Protein AF-A0A2S6CM51-F1 (afdb_monomer_lite)

Sequence (583 aa):
MKRITKKYLAYAQAIAFASLLTAVLLLNLWPSGGDKQYDWARIRYRSKASSLPDARGICPGLEGSSKPALVVARIESEDTKWLDQLASYYHLCVYTADAPLDRTSRGLQIPANRGHEAMAYLTFMIDNYENIPEAGAVFVHGSRFAWHNDSPDYDNEVLLMALNLSSALQHDGYTNLRCDWSAGTCSPLQAQPQGSLETLLSSKLQPWSRRAVSDAALPRALQLLFDGSTDNAKSQALLRRSDAVRAQCCAQFAVSRDAIWRHSPDEYSALRQWLLDDGMAPSDDRTAGRILSYVWHILFLASPDSHTSLQGLNAQACPSAQACYCRLYGKYDDNGIPGGKEAAAKQIGQKFAAGAYDVIHVQEDFAYDDEIYDNDNHKFRTKTTGNVPFGSGLNTLANFGWSDLRKIKWDRCFINEADCLTPKGFTYMRMNVAEGVTIGFDNLHAEAENEEQDFEARRSNIDQLSNHITSVSAGQAVIIFGDTNTLYSRSQDNIRVLGTQNGLRDAWIDLIQGGTIPANAPECTDPTTNQTCEAIDKVLYRSGANVVLSATSHAYVTDRFLQLNGDRLSDHNAVLVDFAWSA

pLDDT: mean 90.34, std 10.18, range [44.69, 98.75]

InterPro domains:
  IPR000300 Inositol polyphosphate-related phosphatase [PF22669] (351-517)
  IPR021838 Protein of unknown function DUF3431 [PF11913] (70-327)
  IPR036691 Endonuclease/exonuclease/phosphatase superfamily [G3DSA:3.60.10.10] (326-577)
  IPR036691 Endonuclease/exonuclease/phosphatase superfamily [SSF56219] (340-579)

Foldseek 3Di:
DDPPDVVNVVVVVVVVVVVVVVVVCCVAVPPPPDFAFFLLLFWPADFPDPDFDDQQADQPPLAPDQAAAEQEFEAPPFDDPLCVVVVVRHRYRYAHQPDDDDPVGNHRYFPHSFLGQLRSVLSCCQNCVVRGHQLFYWGYYRHQADPLQQDPRSGPSVLSVLFPSCLQCVPQQKAASHLDCPAWLLDPVNFQQLQAPVLVVCCVVCVVPLVSVLSVCQQQLQQCGRVVDSDPPDHRRRRDRNAGQTADDDPTMTGGSVLSVSYDSVSSSSLSSCRVHPPNADPDSSSRNRSVRSSVLSSRRDDSVGTDGSVSSSCVRRPHSQQSCCRTRVDHPPASFGPDLQVLLLVLLLLQQVDPDAKDKWAPQADRVCSNVVNHDAPDKDDFLHHWQRTQRIMMGGVWDWPDKDWDFQPDADDPPCSNRHRFAKIWIWTPPDVVDTEIEMEGAFQADDDLSSLVSLQSRLVVVLVCCVVPVVQGKYKYWYQSNDDLLDPSHDNCSCCPRVVKDWLLCVPPVVVDRDNHAAADAPPDFDSRHDYRITIIIDHGPQKHKDWDDKTQPQVSSADPVRTHSDRGTDIDIDMDMDD

Radius of gyration: 32.18 Å; chains: 1; bounding box: 106×56×89 Å

Structure (mmCIF, N/CA/C/O backbone):
data_AF-A0A2S6CM51-F1
#
_entry.id   AF-A0A2S6CM51-F1
#
loop_
_atom_site.group_PDB
_atom_site.id
_atom_site.type_symbol
_atom_site.label_atom_id
_atom_site.label_alt_id
_atom_site.label_comp_id
_atom_site.label_asym_id
_atom_site.label_entity_id
_atom_site.label_seq_id
_atom_site.pdbx_PDB_ins_code
_atom_site.Cartn_x
_atom_site.Cartn_y
_atom_site.Cartn_z
_atom_site.occupancy
_atom_site.B_iso_or_equiv
_atom_site.auth_seq_id
_atom_site.auth_comp_id
_atom_site.auth_asym_id
_atom_site.auth_atom_id
_atom_site.pdbx_PDB_model_num
ATOM 1 N N . MET A 1 1 ? 68.242 32.458 14.186 1.00 46.09 1 MET A N 1
ATOM 2 C CA . MET A 1 1 ? 67.401 31.250 14.022 1.00 46.09 1 MET A CA 1
ATOM 3 C C . MET A 1 1 ? 66.579 31.034 15.289 1.00 46.09 1 MET A C 1
ATOM 5 O O . MET A 1 1 ? 67.103 30.518 16.269 1.00 46.09 1 MET A O 1
ATOM 9 N N . LYS A 1 2 ? 65.329 31.516 15.332 1.00 49.22 2 LYS A N 1
ATOM 10 C CA . LYS A 1 2 ? 64.455 31.330 16.504 1.00 49.22 2 LYS A CA 1
ATOM 11 C C . LYS A 1 2 ? 63.949 29.884 16.514 1.00 49.22 2 LYS A C 1
ATOM 13 O O . LYS A 1 2 ? 63.274 29.468 15.579 1.00 49.22 2 LYS A O 1
ATOM 18 N N . ARG A 1 3 ? 64.301 29.126 17.560 1.00 56.97 3 ARG A N 1
ATOM 19 C CA . ARG A 1 3 ? 63.760 27.790 17.850 1.00 56.97 3 ARG A CA 1
ATOM 20 C C . ARG A 1 3 ? 62.248 27.911 18.041 1.00 56.97 3 ARG A C 1
ATOM 22 O O . ARG A 1 3 ? 61.791 28.270 19.121 1.00 56.97 3 ARG A O 1
ATOM 29 N N . ILE A 1 4 ? 61.484 27.615 16.993 1.00 57.81 4 ILE A N 1
ATOM 30 C CA . ILE A 1 4 ? 60.057 27.325 17.119 1.00 57.81 4 ILE A CA 1
ATOM 31 C C . ILE A 1 4 ? 59.982 26.057 17.971 1.00 57.81 4 ILE A C 1
ATOM 33 O O . ILE A 1 4 ? 60.426 24.984 17.562 1.00 57.81 4 ILE A O 1
ATOM 37 N N . THR A 1 5 ? 59.550 26.198 19.221 1.00 64.38 5 THR A N 1
ATOM 38 C CA . THR A 1 5 ? 59.439 25.075 20.150 1.00 64.38 5 THR A CA 1
ATOM 39 C C . THR A 1 5 ? 58.413 24.087 19.599 1.00 64.38 5 THR A C 1
ATOM 41 O O . THR A 1 5 ? 57.372 24.501 19.097 1.00 64.38 5 THR A O 1
ATOM 44 N N . LYS A 1 6 ? 58.682 22.775 19.702 1.00 62.25 6 LYS A N 1
ATOM 45 C CA . LYS A 1 6 ? 57.790 21.685 19.239 1.00 62.25 6 LYS A CA 1
ATOM 46 C C . LYS A 1 6 ? 56.311 21.894 19.614 1.00 62.25 6 LYS A C 1
ATOM 48 O O . LYS A 1 6 ? 55.432 21.471 18.875 1.00 62.25 6 LYS A O 1
ATOM 53 N N . LYS A 1 7 ? 56.046 22.598 20.721 1.00 67.69 7 LYS A N 1
ATOM 54 C CA . LYS A 1 7 ? 54.708 23.022 21.153 1.00 67.69 7 LYS A CA 1
ATOM 55 C C . LYS A 1 7 ? 53.987 23.899 20.118 1.00 67.69 7 LYS A C 1
ATOM 57 O O . LYS A 1 7 ? 52.842 23.612 19.814 1.00 67.69 7 LYS A O 1
ATOM 62 N N . TYR A 1 8 ? 54.639 24.905 19.528 1.00 75.75 8 TYR A N 1
ATOM 63 C CA . TYR A 1 8 ? 54.023 25.759 18.498 1.00 75.75 8 TYR A CA 1
ATOM 64 C C . TYR A 1 8 ? 53.667 24.987 17.228 1.00 75.75 8 TYR A C 1
ATOM 66 O O . TYR A 1 8 ? 52.628 25.251 16.634 1.00 75.75 8 TYR A O 1
ATOM 74 N N . LEU A 1 9 ? 54.494 24.013 16.834 1.00 74.12 9 LEU A N 1
ATOM 75 C CA . LEU A 1 9 ? 54.194 23.164 15.681 1.00 74.12 9 LEU A CA 1
ATOM 76 C C . LEU A 1 9 ? 52.987 22.254 15.962 1.00 74.12 9 LEU A C 1
ATOM 78 O O . LEU A 1 9 ? 52.114 22.132 15.112 1.00 74.12 9 LEU A O 1
ATOM 82 N N . ALA A 1 10 ? 52.897 21.693 17.172 1.00 75.31 10 ALA A N 1
ATOM 83 C CA . ALA A 1 10 ? 51.745 20.902 17.602 1.00 75.31 10 ALA A CA 1
ATOM 84 C C . ALA A 1 10 ? 50.455 21.741 17.676 1.00 75.31 10 ALA A C 1
ATOM 86 O O . ALA A 1 10 ? 49.416 21.293 17.202 1.00 75.31 10 ALA A O 1
ATOM 87 N N . TYR A 1 11 ? 50.517 22.975 18.194 1.00 83.50 11 TYR A N 1
ATOM 88 C CA . TYR A 1 11 ? 49.368 23.890 18.186 1.00 83.50 11 TYR A CA 1
ATOM 89 C C . TYR A 1 11 ? 48.957 24.280 16.765 1.00 83.50 11 TYR A C 1
ATOM 91 O O . TYR A 1 11 ? 47.772 24.254 16.455 1.00 83.50 11 TYR A O 1
ATOM 99 N N . ALA A 1 12 ? 49.911 24.578 15.879 1.00 82.38 12 ALA A N 1
ATOM 100 C CA . ALA A 1 12 ? 49.614 24.895 14.484 1.00 82.38 12 ALA A CA 1
ATOM 101 C C . ALA A 1 12 ? 48.971 23.707 13.746 1.00 82.38 12 ALA A C 1
ATOM 103 O O . ALA A 1 12 ? 48.009 23.900 13.008 1.00 82.38 12 ALA A O 1
ATOM 104 N N . GLN A 1 13 ? 49.445 22.479 13.985 1.00 83.56 13 GLN A N 1
ATOM 105 C CA . GLN A 1 13 ? 48.855 21.260 13.421 1.00 83.56 13 GLN A CA 1
ATOM 106 C C . GLN A 1 13 ? 47.461 20.971 13.988 1.00 83.56 13 GLN A C 1
ATOM 108 O O . GLN A 1 13 ? 46.561 20.641 13.222 1.00 83.56 13 GLN A O 1
ATOM 113 N N . ALA A 1 14 ? 47.254 21.144 15.296 1.00 85.69 14 ALA A N 1
ATOM 114 C CA . ALA A 1 14 ? 45.948 20.968 15.926 1.00 85.69 14 ALA A CA 1
ATOM 115 C C . ALA A 1 14 ? 44.931 22.012 15.440 1.00 85.69 14 ALA A C 1
ATOM 117 O O . ALA A 1 14 ? 43.794 21.659 15.150 1.00 85.69 14 ALA A O 1
ATOM 118 N N . ILE A 1 15 ? 45.343 23.276 15.282 1.00 89.75 15 ILE A N 1
ATOM 119 C CA . ILE A 1 15 ? 44.498 24.343 14.729 1.00 89.75 15 ILE A CA 1
ATOM 120 C C . ILE A 1 15 ? 44.188 24.072 13.257 1.00 89.75 15 ILE A C 1
ATOM 122 O O . ILE A 1 15 ? 43.034 24.203 12.859 1.00 89.75 15 ILE A O 1
ATOM 126 N N . ALA A 1 16 ? 45.170 23.658 12.451 1.00 87.19 16 ALA A N 1
ATOM 127 C CA . ALA A 1 16 ? 44.941 23.305 11.052 1.00 87.19 16 ALA A CA 1
ATOM 128 C C . ALA A 1 16 ? 43.981 22.113 10.928 1.00 87.19 16 ALA A C 1
ATOM 130 O O . ALA A 1 16 ? 43.050 22.162 10.129 1.00 87.19 16 ALA A O 1
ATOM 131 N N . PHE A 1 17 ? 44.153 21.083 11.762 1.00 87.56 17 PHE A N 1
ATOM 132 C CA . PHE A 1 17 ? 43.265 19.923 11.810 1.00 87.56 17 PHE A CA 1
ATOM 133 C C . PHE A 1 17 ? 41.854 20.307 12.260 1.00 87.56 17 PHE A C 1
ATOM 135 O O . PHE A 1 17 ? 40.893 19.955 11.588 1.00 87.56 17 PHE A O 1
ATOM 142 N N . ALA A 1 18 ? 41.715 21.082 13.338 1.00 87.12 18 ALA A N 1
ATOM 143 C CA . ALA A 1 18 ? 40.425 21.570 13.814 1.00 87.12 18 ALA A CA 1
ATOM 144 C C . ALA A 1 18 ? 39.741 22.481 12.785 1.00 87.12 18 ALA A C 1
ATOM 146 O O . ALA A 1 18 ? 38.534 22.380 12.601 1.00 87.12 18 ALA A O 1
ATOM 147 N N . SER A 1 19 ? 40.489 23.327 12.074 1.00 87.69 19 SER A N 1
ATOM 148 C CA . SER A 1 19 ? 39.942 24.202 11.027 1.00 87.69 19 SER A CA 1
ATOM 149 C C . SER A 1 19 ? 39.488 23.401 9.810 1.00 87.69 19 SER A C 1
ATOM 151 O O . SER A 1 19 ? 38.409 23.652 9.285 1.00 87.69 19 SER A O 1
ATOM 153 N N . LEU A 1 20 ? 40.272 22.402 9.392 1.00 86.81 20 LEU A N 1
ATOM 154 C CA . LEU A 1 20 ? 39.909 21.491 8.309 1.00 86.81 20 LEU A CA 1
ATOM 155 C C . LEU A 1 20 ? 38.686 20.650 8.692 1.00 86.81 20 LEU A C 1
ATOM 157 O O . LEU A 1 20 ? 37.752 20.540 7.907 1.00 86.81 20 LEU A O 1
ATOM 161 N N . LEU A 1 21 ? 38.658 20.113 9.914 1.00 81.50 21 LEU A N 1
ATOM 162 C CA . LEU A 1 21 ? 37.533 19.352 10.447 1.00 81.50 21 LEU A CA 1
ATOM 163 C C . LEU A 1 21 ? 36.284 20.227 10.552 1.00 81.50 21 LEU A C 1
ATOM 165 O O . LEU A 1 21 ? 35.225 19.810 10.113 1.00 81.50 21 LEU A O 1
ATOM 169 N N . THR A 1 22 ? 36.404 21.458 11.049 1.00 77.75 22 THR A N 1
ATOM 170 C CA . THR A 1 22 ? 35.289 22.415 11.115 1.00 77.75 22 THR A CA 1
ATOM 171 C C . THR A 1 22 ? 34.808 22.795 9.718 1.00 77.75 22 THR A C 1
ATOM 173 O O . THR A 1 22 ? 33.608 22.866 9.502 1.00 77.75 22 THR A O 1
ATOM 176 N N . ALA A 1 23 ? 35.702 22.976 8.743 1.00 76.19 23 ALA A N 1
ATOM 177 C CA . ALA A 1 23 ? 35.319 23.229 7.355 1.00 76.19 23 ALA A CA 1
ATOM 178 C C . ALA A 1 23 ? 34.591 22.026 6.732 1.00 76.19 23 ALA A C 1
ATOM 180 O O . ALA A 1 23 ? 33.569 22.207 6.083 1.00 76.19 23 ALA A O 1
ATOM 181 N N . VAL A 1 24 ? 35.066 20.799 6.970 1.00 71.38 24 VAL A N 1
ATOM 182 C CA . VAL A 1 24 ? 34.400 19.561 6.530 1.00 71.38 24 VAL A CA 1
ATOM 183 C C . VAL A 1 24 ? 33.039 19.400 7.209 1.00 71.38 24 VAL A C 1
ATOM 185 O O . VAL A 1 24 ? 32.060 19.080 6.543 1.00 71.38 24 VAL A O 1
ATOM 188 N N . LEU A 1 25 ? 32.955 19.671 8.512 1.00 67.62 25 LEU A N 1
ATOM 189 C CA . LEU A 1 25 ? 31.711 19.638 9.275 1.00 67.62 25 LEU A CA 1
ATOM 190 C C . LEU A 1 25 ? 30.736 20.713 8.784 1.00 67.62 25 LEU A C 1
ATOM 192 O O . LEU A 1 25 ? 29.586 20.393 8.550 1.00 67.62 25 LEU A O 1
ATOM 196 N N . LEU A 1 26 ? 31.170 21.947 8.528 1.00 64.94 26 LEU A N 1
ATOM 197 C CA . LEU A 1 26 ? 30.310 23.007 7.985 1.00 64.94 26 LEU A CA 1
ATOM 198 C C . LEU A 1 26 ? 29.859 22.729 6.543 1.00 64.94 26 LEU A C 1
ATOM 200 O O . LEU A 1 26 ? 28.752 23.108 6.175 1.00 64.94 26 LEU A O 1
ATOM 204 N N . LEU A 1 27 ? 30.680 22.049 5.737 1.00 58.69 27 LEU A N 1
ATOM 205 C CA . LEU A 1 27 ? 30.316 21.625 4.380 1.00 58.69 27 LEU A CA 1
ATOM 206 C C . LEU A 1 27 ? 29.347 20.431 4.360 1.00 58.69 27 LEU A C 1
ATOM 208 O O . LEU A 1 27 ? 28.612 20.287 3.387 1.00 58.69 27 LEU A O 1
ATOM 212 N N . ASN A 1 28 ? 29.337 19.596 5.406 1.00 53.28 28 ASN A N 1
ATOM 213 C CA . ASN A 1 28 ? 28.514 18.382 5.484 1.00 53.28 28 ASN A CA 1
ATOM 214 C C . ASN A 1 28 ? 27.304 18.489 6.436 1.00 53.28 28 ASN A C 1
ATOM 216 O O . ASN A 1 28 ? 26.361 17.721 6.284 1.00 53.28 28 ASN A O 1
ATOM 220 N N . LEU A 1 29 ? 27.316 19.399 7.416 1.00 52.59 29 LEU A N 1
ATOM 221 C CA . LEU A 1 29 ? 26.281 19.533 8.454 1.00 52.59 29 LEU A CA 1
ATOM 222 C C . LEU A 1 29 ? 25.368 20.738 8.267 1.00 52.59 29 LEU A C 1
ATOM 224 O O . LEU A 1 29 ? 24.465 20.901 9.082 1.00 52.59 29 LEU A O 1
ATOM 228 N N . TRP A 1 30 ? 25.571 21.598 7.262 1.00 46.62 30 TRP A N 1
ATOM 229 C CA . TRP A 1 30 ? 24.628 22.693 7.046 1.00 46.62 30 TRP A CA 1
ATOM 230 C C . TRP A 1 30 ? 23.299 22.095 6.578 1.00 46.62 30 TRP A C 1
ATOM 232 O O . TRP A 1 30 ? 23.212 21.636 5.434 1.00 46.62 30 TRP A O 1
ATOM 242 N N . PRO A 1 31 ? 22.248 22.080 7.419 1.00 44.69 31 PRO A N 1
ATOM 243 C CA . PRO A 1 31 ? 20.956 21.604 6.989 1.00 44.69 31 PRO A CA 1
ATOM 244 C C . PRO A 1 31 ? 20.455 22.704 6.074 1.00 44.69 31 PRO A C 1
ATOM 246 O O . PRO A 1 31 ? 20.131 23.808 6.517 1.00 44.69 31 PRO A O 1
ATOM 249 N N . SER A 1 32 ? 20.443 22.454 4.774 1.00 50.81 32 SER A N 1
ATOM 250 C CA . SER A 1 32 ? 19.711 23.327 3.877 1.00 50.81 32 SER A CA 1
ATOM 251 C C . SER A 1 32 ? 18.225 23.096 4.155 1.00 50.81 32 SER A C 1
ATOM 253 O O . SER A 1 32 ? 17.601 22.272 3.494 1.00 50.81 32 SER A O 1
ATOM 255 N N . GLY A 1 33 ? 17.692 23.756 5.184 1.00 49.97 33 GLY A N 1
ATOM 256 C CA . GLY A 1 33 ? 16.290 23.681 5.574 1.00 49.97 33 GLY A CA 1
ATOM 257 C C . GLY A 1 33 ? 15.402 24.036 4.386 1.00 49.97 33 GLY A C 1
ATOM 258 O O . GLY A 1 33 ? 15.587 25.080 3.763 1.00 49.97 33 GLY A O 1
ATOM 259 N N . GLY A 1 34 ? 14.500 23.122 4.037 1.00 63.16 34 GLY A N 1
ATOM 260 C CA . GLY A 1 34 ? 13.567 23.242 2.920 1.00 63.16 34 GLY A CA 1
ATOM 261 C C . GLY A 1 34 ? 13.757 22.153 1.867 1.00 63.16 34 GLY A C 1
ATOM 262 O O . GLY A 1 34 ? 14.887 21.784 1.527 1.00 63.16 34 GLY A O 1
ATOM 263 N N . ASP A 1 35 ? 12.637 21.661 1.348 1.00 79.44 35 ASP A N 1
ATOM 264 C CA . ASP A 1 35 ? 12.592 20.735 0.222 1.00 79.44 35 ASP A CA 1
ATOM 265 C C . ASP A 1 35 ? 13.322 21.311 -1.007 1.00 79.44 35 ASP A C 1
ATOM 267 O O . ASP A 1 35 ? 13.303 22.518 -1.270 1.00 79.44 35 ASP A O 1
ATOM 271 N N . LYS A 1 36 ? 14.050 20.448 -1.716 1.00 88.44 36 LYS A N 1
ATOM 272 C CA . LYS A 1 36 ? 14.955 20.838 -2.801 1.00 88.44 36 LYS A CA 1
ATOM 273 C C . LYS A 1 36 ? 14.264 20.637 -4.131 1.00 88.44 36 LYS A C 1
ATOM 275 O O . LYS A 1 36 ? 13.696 19.586 -4.385 1.00 88.44 36 LYS A O 1
ATOM 280 N N . GLN A 1 37 ? 14.343 21.665 -4.959 1.00 91.75 37 GLN A N 1
ATOM 281 C CA . GLN A 1 37 ? 13.624 21.763 -6.216 1.00 91.75 37 GLN A CA 1
ATOM 282 C C . GLN A 1 37 ? 14.620 21.659 -7.370 1.00 91.75 37 GLN A C 1
ATOM 284 O O . GLN A 1 37 ? 15.635 22.363 -7.363 1.00 91.75 37 GLN A O 1
ATOM 289 N N . TYR A 1 38 ? 14.325 20.786 -8.329 1.00 93.50 38 TYR A N 1
ATOM 290 C CA . TYR A 1 38 ? 15.168 20.491 -9.486 1.00 93.50 38 TYR A CA 1
ATOM 291 C C . TYR A 1 38 ? 14.388 20.624 -10.793 1.00 93.50 38 TYR A C 1
ATOM 293 O O . TYR A 1 38 ? 13.211 20.273 -10.859 1.00 93.50 38 TYR A O 1
ATOM 301 N N . ASP A 1 39 ? 15.041 21.108 -11.847 1.00 93.12 39 ASP A N 1
ATOM 302 C CA . ASP A 1 39 ? 14.438 21.211 -13.182 1.00 93.12 39 ASP A CA 1
ATOM 303 C C . ASP A 1 39 ? 14.573 19.882 -13.951 1.00 93.12 39 ASP A C 1
ATOM 305 O O . ASP A 1 39 ? 15.344 19.766 -14.901 1.00 93.12 39 ASP A O 1
ATOM 309 N N . TRP A 1 40 ? 13.850 18.854 -13.493 1.00 93.94 40 TRP A N 1
ATOM 310 C CA . TRP A 1 40 ? 13.826 17.510 -14.095 1.00 93.94 40 TRP A CA 1
ATOM 311 C C . TRP A 1 40 ? 12.529 17.188 -14.847 1.00 93.94 40 TRP A C 1
ATOM 313 O O . TRP A 1 40 ? 12.259 16.039 -15.177 1.00 93.94 40 TRP A O 1
ATOM 323 N N . ALA A 1 41 ? 11.725 18.207 -15.141 1.00 88.56 41 ALA A N 1
ATOM 324 C CA . ALA A 1 41 ? 10.425 18.040 -15.783 1.00 88.56 41 ALA A CA 1
ATOM 325 C C . ALA A 1 41 ? 10.518 17.617 -17.261 1.00 88.56 41 ALA A C 1
ATOM 327 O O . ALA A 1 41 ? 9.583 17.018 -17.784 1.00 88.56 41 ALA A O 1
ATOM 328 N N . ARG A 1 42 ? 11.609 17.966 -17.963 1.00 91.94 42 ARG A N 1
ATOM 329 C CA . ARG A 1 42 ? 11.751 17.778 -19.420 1.00 91.94 42 ARG A CA 1
ATOM 330 C C . ARG A 1 42 ? 13.172 17.429 -19.829 1.00 91.94 42 ARG A C 1
ATOM 332 O O . ARG A 1 42 ? 14.118 18.080 -19.387 1.00 91.94 42 ARG A O 1
ATOM 339 N N . ILE A 1 43 ? 13.326 16.484 -20.752 1.00 94.94 43 ILE A N 1
ATOM 340 C CA . ILE A 1 43 ? 14.633 16.199 -21.359 1.00 94.94 43 ILE A CA 1
ATOM 341 C C . ILE A 1 43 ? 15.002 17.336 -22.320 1.00 94.94 43 ILE A C 1
ATOM 343 O O . ILE A 1 43 ? 14.237 17.693 -23.214 1.00 94.94 43 ILE A O 1
ATOM 347 N N . ARG A 1 44 ? 16.198 17.911 -22.147 1.00 95.00 44 ARG A N 1
ATOM 348 C CA . ARG A 1 44 ? 16.719 19.022 -22.972 1.00 95.00 44 ARG A CA 1
ATOM 349 C C . ARG A 1 44 ? 18.014 18.685 -23.700 1.00 95.00 44 ARG A C 1
ATOM 351 O O . ARG A 1 44 ? 18.547 19.529 -24.424 1.00 95.00 44 ARG A O 1
ATOM 358 N N . TYR A 1 45 ? 18.526 17.471 -23.520 1.00 96.62 45 TYR A N 1
ATOM 359 C CA . TYR A 1 45 ? 19.671 16.976 -24.266 1.00 96.62 45 TYR A CA 1
ATOM 360 C C . TYR A 1 45 ? 19.453 17.097 -25.780 1.00 96.62 45 TYR A C 1
ATOM 362 O O . TYR A 1 45 ? 18.386 16.784 -26.304 1.00 96.62 45 TYR A O 1
ATOM 370 N N . ARG A 1 46 ? 20.487 17.558 -26.492 1.00 94.88 46 ARG A N 1
ATOM 371 C CA . ARG A 1 46 ? 20.481 17.682 -27.952 1.00 94.88 46 ARG A CA 1
ATOM 372 C C . ARG A 1 46 ? 21.646 16.901 -28.534 1.00 94.88 46 ARG A C 1
ATOM 374 O O . ARG A 1 46 ? 22.805 17.258 -28.320 1.00 94.88 46 ARG A O 1
ATOM 381 N N . SER A 1 47 ? 21.312 15.860 -29.286 1.00 93.81 47 SER A N 1
ATOM 382 C CA . SER A 1 47 ? 22.285 15.078 -30.041 1.00 93.81 47 SER A CA 1
ATOM 383 C C . SER A 1 47 ? 22.949 15.925 -31.125 1.00 93.81 47 SER A C 1
ATOM 385 O O . SER A 1 47 ? 22.345 16.848 -31.679 1.00 93.81 47 SER A O 1
ATOM 387 N N . LYS A 1 48 ? 24.204 15.594 -31.435 1.00 91.88 48 LYS A N 1
ATOM 388 C CA . LYS A 1 48 ? 24.933 16.153 -32.587 1.00 91.88 48 LYS A CA 1
ATOM 389 C C . LYS A 1 48 ? 24.906 15.224 -33.803 1.00 91.88 48 LYS A C 1
ATOM 391 O O . LYS A 1 48 ? 25.538 15.542 -34.810 1.00 91.88 48 LYS A O 1
ATOM 396 N N . ALA A 1 49 ? 24.226 14.081 -33.708 1.00 91.94 49 ALA A N 1
ATOM 397 C CA . ALA A 1 49 ? 24.092 13.145 -34.810 1.00 91.94 49 ALA A CA 1
ATOM 398 C C . ALA A 1 49 ? 23.391 13.813 -36.003 1.00 91.94 49 ALA A C 1
ATOM 400 O O . ALA A 1 49 ? 22.428 14.562 -35.846 1.00 91.94 49 ALA A O 1
ATOM 401 N N . SER A 1 50 ? 23.874 13.531 -37.213 1.00 89.81 50 SER A N 1
ATOM 402 C CA . SER A 1 50 ? 23.301 14.060 -38.457 1.00 89.81 50 SER A CA 1
ATOM 403 C C . SER A 1 50 ? 21.973 13.396 -38.846 1.00 89.81 50 SER A C 1
ATOM 405 O O . SER A 1 50 ? 21.257 13.918 -39.697 1.00 89.81 50 SER A O 1
ATOM 407 N N . SER A 1 51 ? 21.651 12.252 -38.241 1.00 93.44 51 SER A N 1
ATOM 408 C CA . SER A 1 51 ? 20.442 11.462 -38.480 1.00 93.44 51 SER A CA 1
ATOM 409 C C . SER A 1 51 ? 20.107 10.610 -37.259 1.00 93.44 51 SER A C 1
ATOM 411 O O . SER A 1 51 ? 21.015 10.119 -36.586 1.00 93.44 51 SER A O 1
ATOM 413 N N . LEU A 1 52 ? 18.816 10.379 -37.023 1.00 94.50 52 LEU A N 1
ATOM 414 C CA . LEU A 1 52 ? 18.331 9.458 -35.996 1.00 94.50 52 LEU A CA 1
ATOM 415 C C . LEU A 1 52 ? 18.203 8.028 -36.551 1.00 94.50 52 LEU A C 1
ATOM 417 O O . LEU A 1 52 ? 18.065 7.866 -37.767 1.00 94.50 52 LEU A O 1
ATOM 421 N N . PRO A 1 53 ? 18.235 6.990 -35.694 1.00 94.94 53 PRO A N 1
ATOM 422 C CA . PRO A 1 53 ? 17.981 5.618 -36.123 1.00 94.94 53 PRO A CA 1
ATOM 423 C C . PRO A 1 53 ? 16.598 5.443 -36.770 1.00 94.94 53 PRO A C 1
ATOM 425 O O . PRO A 1 53 ? 15.619 6.028 -36.307 1.00 94.94 53 PRO A O 1
ATOM 428 N N . ASP A 1 54 ? 16.519 4.596 -37.803 1.00 94.00 54 ASP A N 1
ATOM 429 C CA . ASP A 1 54 ? 15.257 4.182 -38.430 1.00 94.00 54 ASP A CA 1
ATOM 430 C C . ASP A 1 54 ? 14.282 3.595 -37.394 1.00 94.00 54 ASP A C 1
ATOM 432 O O . ASP A 1 54 ? 14.680 2.752 -36.587 1.00 94.00 54 ASP A O 1
ATOM 436 N N . ALA A 1 55 ? 12.991 3.921 -37.511 1.00 95.12 55 ALA A N 1
ATOM 437 C CA . ALA A 1 55 ? 11.935 3.231 -36.772 1.00 95.12 55 ALA A CA 1
ATOM 438 C C . ALA A 1 55 ? 11.842 1.762 -37.230 1.00 95.12 55 ALA A C 1
ATOM 440 O O . ALA A 1 55 ? 11.549 1.466 -38.400 1.00 95.12 55 ALA A O 1
ATOM 441 N N . ARG A 1 56 ? 12.164 0.837 -36.321 1.00 96.44 56 ARG A N 1
ATOM 442 C CA . ARG A 1 56 ? 12.202 -0.624 -36.554 1.00 96.44 56 ARG A CA 1
ATOM 443 C C . ARG A 1 56 ? 11.705 -1.443 -35.364 1.00 96.44 56 ARG A C 1
ATOM 445 O O . ARG A 1 56 ? 11.739 -2.671 -35.404 1.00 96.44 56 ARG A O 1
ATOM 452 N N . GLY A 1 57 ? 11.229 -0.781 -34.325 1.00 97.12 57 GLY A N 1
ATOM 453 C CA . GLY A 1 57 ? 10.699 -1.377 -33.118 1.00 97.12 57 GLY A CA 1
ATOM 454 C C . GLY A 1 57 ? 9.184 -1.343 -33.032 1.00 97.12 57 GLY A C 1
ATOM 455 O O . GLY A 1 57 ? 8.665 -1.355 -31.920 1.00 97.12 57 GLY A O 1
ATOM 456 N N . ILE A 1 58 ? 8.463 -1.298 -34.155 1.00 97.94 58 ILE A N 1
ATOM 457 C CA . ILE A 1 58 ? 6.997 -1.361 -34.139 1.00 97.94 58 ILE A CA 1
ATOM 458 C C . ILE A 1 58 ? 6.574 -2.704 -33.526 1.00 97.94 58 ILE A C 1
ATOM 460 O O . ILE A 1 58 ? 7.086 -3.755 -33.909 1.00 97.94 58 ILE A O 1
ATOM 464 N N . CYS A 1 59 ? 5.660 -2.685 -32.561 1.00 98.19 59 CYS A N 1
ATOM 465 C CA . CYS A 1 59 ? 5.091 -3.882 -31.961 1.00 98.19 59 CYS A CA 1
ATOM 466 C C . CYS A 1 59 ? 3.867 -4.324 -32.782 1.00 98.19 59 CYS A C 1
ATOM 468 O O . CYS A 1 59 ? 2.861 -3.609 -32.816 1.00 98.19 59 CYS A O 1
ATOM 470 N N . PRO A 1 60 ? 3.928 -5.471 -33.486 1.00 96.94 60 PRO A N 1
ATOM 471 C CA . PRO A 1 60 ? 2.846 -5.892 -34.367 1.00 96.94 60 PRO A CA 1
ATOM 472 C C . PRO A 1 60 ? 1.517 -6.061 -33.622 1.00 96.94 60 PRO A C 1
ATOM 474 O O . PRO A 1 60 ? 1.468 -6.651 -32.544 1.00 96.94 60 PRO A O 1
ATOM 477 N N . GLY A 1 61 ? 0.435 -5.555 -34.218 1.00 95.94 61 GLY A N 1
ATOM 478 C CA . GLY A 1 61 ? -0.927 -5.703 -33.695 1.00 95.94 61 GLY A CA 1
ATOM 479 C C . GLY A 1 61 ? -1.239 -4.898 -32.430 1.00 95.94 61 GLY A C 1
ATOM 480 O O . GLY A 1 61 ? -2.296 -5.117 -31.850 1.00 95.94 61 GLY A O 1
ATOM 481 N N . LEU A 1 62 ? -0.344 -4.005 -31.988 1.00 97.44 62 LEU A N 1
ATOM 482 C CA . LEU A 1 62 ? -0.576 -3.183 -30.797 1.00 97.44 62 LEU A CA 1
ATOM 483 C C . LEU A 1 62 ? -1.693 -2.149 -31.016 1.00 97.44 62 LEU A C 1
ATOM 485 O O . LEU A 1 62 ? -2.471 -1.874 -30.105 1.00 97.44 62 LEU A O 1
ATOM 489 N N . GLU A 1 63 ? -1.780 -1.594 -32.228 1.00 94.75 63 GLU A N 1
ATOM 490 C CA . GLU A 1 63 ? -2.825 -0.645 -32.616 1.00 94.75 63 GLU A CA 1
ATOM 491 C C . GLU A 1 63 ? -4.216 -1.270 -32.415 1.00 94.75 63 GLU A C 1
ATOM 493 O O . GLU A 1 63 ? -4.549 -2.296 -33.008 1.00 94.75 63 GLU A O 1
ATOM 498 N N . GLY A 1 64 ? -5.024 -0.657 -31.546 1.00 89.44 64 GLY A N 1
ATOM 499 C CA . GLY A 1 64 ? -6.360 -1.146 -31.196 1.00 89.44 64 GLY A CA 1
ATOM 500 C C . GLY A 1 64 ? -6.402 -2.239 -30.119 1.00 89.44 64 GLY A C 1
ATOM 501 O O . GLY A 1 64 ? -7.490 -2.730 -29.813 1.00 89.44 64 GLY A O 1
ATOM 502 N N . SER A 1 65 ? -5.270 -2.616 -29.512 1.00 94.88 65 SER A N 1
ATOM 503 C CA . SER A 1 65 ? -5.262 -3.530 -28.362 1.00 94.88 65 SER A CA 1
ATOM 504 C C . SER A 1 65 ? -5.933 -2.892 -27.142 1.00 94.88 65 SER A C 1
ATOM 506 O O . SER A 1 65 ? -5.569 -1.798 -26.713 1.00 94.88 65 SER A O 1
ATOM 508 N N . SER A 1 66 ? -6.868 -3.617 -26.521 1.00 95.25 66 SER A N 1
ATOM 509 C CA . SER A 1 66 ? -7.437 -3.256 -25.216 1.00 95.25 66 SER A CA 1
ATOM 510 C C . SER A 1 66 ? -6.578 -3.722 -24.035 1.00 95.25 66 SER A C 1
ATOM 512 O O . SER A 1 66 ? -6.833 -3.332 -22.898 1.00 95.25 66 SER A O 1
ATOM 514 N N . LYS A 1 67 ? -5.592 -4.594 -24.281 1.00 97.56 67 LYS A N 1
ATOM 515 C CA . LYS A 1 67 ? -4.681 -5.111 -23.256 1.00 97.56 67 LYS A CA 1
ATOM 516 C C . LYS A 1 67 ? -3.504 -4.161 -23.059 1.00 97.56 67 LYS A C 1
ATOM 518 O O . LYS A 1 67 ? -3.041 -3.579 -24.045 1.00 97.56 67 LYS A O 1
ATOM 523 N N . PRO A 1 68 ? -2.963 -4.063 -21.835 1.00 98.25 68 PRO A N 1
ATOM 524 C CA . PRO A 1 68 ? -1.709 -3.360 -21.611 1.00 98.25 68 PRO A CA 1
ATOM 525 C C . PRO A 1 68 ? -0.565 -4.007 -22.395 1.00 98.25 68 PRO A C 1
ATOM 527 O O . PRO A 1 68 ? -0.533 -5.227 -22.578 1.00 98.25 68 PRO A O 1
ATOM 530 N N . ALA A 1 69 ? 0.386 -3.193 -22.847 1.00 98.75 69 ALA A N 1
ATOM 531 C CA . ALA A 1 69 ? 1.583 -3.698 -23.510 1.00 98.75 69 ALA A CA 1
ATOM 532 C C . ALA A 1 69 ? 2.531 -4.328 -22.480 1.00 98.75 69 ALA A C 1
ATOM 534 O O . ALA A 1 69 ? 2.831 -3.698 -21.470 1.00 98.75 69 ALA A O 1
ATOM 535 N N . LEU A 1 70 ? 3.042 -5.531 -22.741 1.00 98.75 70 LEU A N 1
ATOM 536 C CA . LEU A 1 70 ? 4.159 -6.114 -21.997 1.00 98.75 70 LEU A CA 1
ATOM 537 C C . LEU A 1 70 ? 5.414 -6.045 -22.862 1.00 98.75 70 LEU A C 1
ATOM 539 O O . LEU A 1 70 ? 5.575 -6.803 -23.820 1.00 98.75 70 LEU A O 1
ATOM 543 N N . VAL A 1 71 ? 6.289 -5.107 -22.524 1.00 98.75 71 VAL A N 1
ATOM 544 C CA . VAL A 1 71 ? 7.539 -4.822 -23.222 1.00 98.75 71 VAL A CA 1
ATOM 545 C C . VAL A 1 71 ? 8.657 -5.606 -22.553 1.00 98.75 71 VAL A C 1
ATOM 547 O O . VAL A 1 71 ? 9.071 -5.294 -21.436 1.00 98.75 71 VAL A O 1
ATOM 550 N N . VAL A 1 72 ? 9.147 -6.630 -23.243 1.00 98.38 72 VAL A N 1
ATOM 551 C CA . VAL A 1 72 ? 10.160 -7.548 -22.714 1.00 98.38 72 VAL A CA 1
ATOM 552 C C . VAL A 1 72 ? 11.492 -7.271 -23.396 1.00 98.38 72 VAL A C 1
ATOM 554 O O . VAL A 1 72 ? 11.595 -7.380 -24.619 1.00 98.38 72 VAL A O 1
ATOM 557 N N . ALA A 1 73 ? 12.514 -6.931 -22.614 1.00 97.31 73 ALA A N 1
ATOM 558 C CA . ALA A 1 73 ? 13.885 -6.808 -23.095 1.00 97.31 73 ALA A CA 1
ATOM 559 C C . ALA A 1 73 ? 14.661 -8.091 -22.789 1.00 97.31 73 ALA A C 1
ATOM 561 O O . ALA A 1 73 ? 14.921 -8.393 -21.624 1.00 97.31 73 ALA A O 1
ATOM 562 N N . ARG A 1 74 ? 15.034 -8.841 -23.830 1.00 95.69 74 ARG A N 1
ATOM 563 C CA . ARG A 1 74 ? 15.721 -10.130 -23.689 1.00 95.69 74 ARG A CA 1
ATOM 564 C C . ARG A 1 74 ? 16.990 -10.234 -24.530 1.00 95.69 74 ARG A C 1
ATOM 566 O O . ARG A 1 74 ? 17.239 -9.403 -25.406 1.00 95.69 74 ARG A O 1
ATOM 573 N N . ILE A 1 75 ? 17.728 -11.318 -24.329 1.00 95.25 75 ILE A N 1
ATOM 574 C CA . ILE A 1 75 ? 18.721 -11.842 -25.279 1.00 95.25 75 ILE A CA 1
ATOM 575 C C . ILE A 1 75 ? 18.280 -13.190 -25.864 1.00 95.25 75 ILE A C 1
ATOM 577 O O . ILE A 1 75 ? 17.375 -13.842 -25.343 1.00 95.25 75 ILE A O 1
ATOM 581 N N . GLU A 1 76 ? 18.924 -13.622 -26.947 1.00 94.38 76 GLU A N 1
ATOM 582 C CA . GLU A 1 76 ? 18.537 -14.821 -27.699 1.00 94.38 76 GLU A CA 1
ATOM 583 C C . GLU A 1 76 ? 18.534 -16.098 -26.844 1.00 94.38 76 GLU A C 1
ATOM 585 O O . GLU A 1 76 ? 17.689 -16.974 -27.031 1.00 94.38 76 GLU A O 1
ATOM 590 N N . SER A 1 77 ? 19.448 -16.188 -25.873 1.00 93.44 77 SER A N 1
ATOM 591 C CA . SER A 1 77 ? 19.597 -17.352 -24.992 1.00 93.44 77 SER A CA 1
ATOM 592 C C . SER A 1 77 ? 18.523 -17.487 -23.906 1.00 93.44 77 SER A C 1
ATOM 594 O O . SER A 1 77 ? 18.476 -18.526 -23.245 1.00 93.44 77 SER A O 1
ATOM 596 N N . GLU A 1 78 ? 17.675 -16.479 -23.694 1.00 93.25 78 GLU A N 1
ATOM 597 C CA . GLU A 1 78 ? 16.606 -16.514 -22.690 1.00 93.25 78 GLU A CA 1
ATOM 598 C C . GLU A 1 78 ? 15.330 -17.143 -23.265 1.00 93.25 78 GLU A C 1
ATOM 600 O O . GLU A 1 78 ? 14.878 -16.769 -24.344 1.00 93.25 78 GLU A O 1
ATOM 605 N N . ASP A 1 79 ? 14.711 -18.086 -22.551 1.00 91.25 79 ASP A N 1
ATOM 606 C CA . ASP A 1 79 ? 13.469 -18.724 -23.005 1.00 91.25 79 ASP A CA 1
ATOM 607 C C . ASP A 1 79 ? 12.285 -17.742 -22.991 1.00 91.25 79 ASP A C 1
ATOM 609 O O . ASP A 1 79 ? 12.130 -16.946 -22.067 1.00 91.25 79 ASP A O 1
ATOM 613 N N . THR A 1 80 ? 11.426 -17.827 -24.008 1.00 93.06 80 THR A N 1
ATOM 614 C CA . THR A 1 80 ? 10.220 -16.996 -24.162 1.00 93.06 80 THR A CA 1
ATOM 615 C C . THR A 1 80 ? 8.924 -17.774 -23.992 1.00 93.06 80 THR A C 1
ATOM 617 O O . THR A 1 80 ? 7.878 -17.149 -23.869 1.00 93.06 80 THR A O 1
ATOM 620 N N . LYS A 1 81 ? 8.958 -19.112 -23.916 1.00 94.62 81 LYS A N 1
ATOM 621 C CA . LYS A 1 81 ? 7.738 -19.940 -23.829 1.00 94.62 81 LYS A CA 1
ATOM 622 C C . LYS A 1 81 ? 6.860 -19.619 -22.621 1.00 94.62 81 LYS A C 1
ATOM 624 O O . LYS A 1 81 ? 5.647 -19.766 -22.677 1.00 94.62 81 LYS A O 1
ATOM 629 N N . TRP A 1 82 ? 7.456 -19.163 -21.523 1.00 93.81 82 TRP A N 1
ATOM 630 C CA . TRP A 1 82 ? 6.709 -18.754 -20.332 1.00 93.81 82 TRP A CA 1
ATOM 631 C C . TRP A 1 82 ? 5.811 -17.526 -20.575 1.00 93.81 82 TRP A C 1
ATOM 633 O O . TRP A 1 82 ? 4.810 -17.349 -19.886 1.00 93.81 82 TRP A O 1
ATOM 643 N N . LEU A 1 83 ? 6.115 -16.707 -21.591 1.00 96.19 83 LEU A N 1
ATOM 644 C CA . LEU A 1 83 ? 5.287 -15.565 -21.983 1.00 96.19 83 LEU A CA 1
ATOM 645 C C . LEU A 1 83 ? 3.959 -15.994 -22.621 1.00 96.19 83 LEU A C 1
ATOM 647 O O . LEU A 1 83 ? 3.016 -15.204 -22.620 1.00 96.19 83 LEU A O 1
ATOM 651 N N . ASP A 1 84 ? 3.848 -17.228 -23.123 1.00 94.62 84 ASP A N 1
ATOM 652 C CA . ASP A 1 84 ? 2.625 -17.724 -23.767 1.00 94.62 84 ASP A CA 1
ATOM 653 C C . ASP A 1 84 ? 1.422 -17.654 -22.813 1.00 94.62 84 ASP A C 1
ATOM 655 O O . ASP A 1 84 ? 0.314 -17.305 -23.222 1.00 94.62 84 ASP A O 1
ATOM 659 N N . GLN A 1 85 ? 1.645 -17.903 -21.518 1.00 91.44 85 GLN A N 1
ATOM 660 C CA . GLN A 1 85 ? 0.601 -17.807 -20.493 1.00 91.44 85 GLN A CA 1
ATOM 661 C C . GLN A 1 85 ? 0.159 -16.354 -20.248 1.00 91.44 85 GLN A C 1
ATOM 663 O O . GLN A 1 85 ? -1.012 -16.081 -19.964 1.00 91.44 85 GLN A O 1
ATOM 668 N N . LEU A 1 86 ? 1.075 -15.400 -20.432 1.00 95.94 86 LEU A N 1
ATOM 669 C CA . LEU A 1 86 ? 0.830 -13.969 -20.257 1.00 95.94 86 LEU A CA 1
ATOM 670 C C . LEU A 1 86 ? 0.102 -13.329 -21.441 1.00 95.94 86 LEU A C 1
ATOM 672 O O . LEU A 1 86 ? -0.477 -12.256 -21.278 1.00 95.94 86 LEU A O 1
ATOM 676 N N . ALA A 1 87 ? 0.050 -13.984 -22.605 1.00 95.69 87 ALA A N 1
ATOM 677 C CA . ALA A 1 87 ? -0.655 -13.476 -23.786 1.00 95.69 87 ALA A CA 1
ATOM 678 C C . ALA A 1 87 ? -2.165 -13.270 -23.549 1.00 95.69 87 ALA A C 1
ATOM 680 O O . ALA A 1 87 ? -2.822 -12.502 -24.259 1.00 95.69 87 ALA A O 1
ATOM 681 N N . SER A 1 88 ? -2.746 -13.942 -22.551 1.00 93.50 88 SER A N 1
ATOM 682 C CA . SER A 1 88 ? -4.138 -13.725 -22.142 1.00 93.50 88 SER A CA 1
ATOM 683 C C . SER A 1 88 ? -4.336 -12.401 -21.386 1.00 93.50 88 SER A C 1
ATOM 685 O O . SER A 1 88 ? -5.374 -11.766 -21.572 1.00 93.50 88 SER A O 1
ATOM 687 N N . TYR A 1 89 ? -3.319 -11.932 -20.659 1.00 95.06 89 TYR A N 1
ATOM 688 C CA . TYR A 1 89 ? -3.335 -10.720 -19.831 1.00 95.06 89 TYR A CA 1
ATOM 689 C C . TYR A 1 89 ? -2.779 -9.487 -20.562 1.00 95.06 89 TYR A C 1
ATOM 691 O O . TYR A 1 89 ? -3.304 -8.386 -20.409 1.00 95.06 89 TYR A O 1
ATOM 699 N N . TYR A 1 90 ? -1.752 -9.674 -21.395 1.00 98.38 90 TYR A N 1
ATOM 700 C CA . TYR A 1 90 ? -0.973 -8.595 -22.006 1.00 98.38 90 TYR A CA 1
ATOM 701 C C . TYR A 1 90 ? -0.888 -8.708 -23.530 1.00 98.38 90 TYR A C 1
ATOM 703 O O . TYR A 1 90 ? -1.019 -9.790 -24.106 1.00 98.38 90 TYR A O 1
ATOM 711 N N . HIS A 1 91 ? -0.603 -7.582 -24.183 1.00 98.56 91 HIS A N 1
ATOM 712 C CA . HIS A 1 91 ? -0.120 -7.547 -25.563 1.00 98.56 91 HIS A CA 1
ATOM 713 C C . HIS A 1 91 ? 1.408 -7.637 -25.573 1.00 98.56 91 HIS A C 1
ATOM 715 O O . HIS A 1 91 ? 2.085 -6.730 -25.095 1.00 98.56 91 HIS A O 1
ATOM 721 N N . LEU A 1 92 ? 1.965 -8.732 -26.088 1.00 98.44 92 LEU A N 1
ATOM 722 C CA . LEU A 1 92 ? 3.396 -9.022 -25.967 1.00 98.44 92 LEU A CA 1
ATOM 723 C C . LEU A 1 92 ? 4.232 -8.259 -27.010 1.00 98.44 92 LEU A C 1
ATOM 725 O O . LEU A 1 92 ? 4.040 -8.425 -28.213 1.00 98.44 92 LEU A O 1
ATOM 729 N N . CYS A 1 93 ? 5.216 -7.487 -26.544 1.00 98.50 93 CYS A N 1
ATOM 730 C CA . CYS A 1 93 ? 6.205 -6.780 -27.360 1.00 98.50 93 CYS A CA 1
ATOM 731 C C . CYS A 1 93 ? 7.619 -7.206 -26.933 1.00 98.50 93 CYS A C 1
ATOM 733 O O . CYS A 1 93 ? 8.219 -6.615 -26.035 1.00 98.50 93 CYS A O 1
ATOM 735 N N . VAL A 1 94 ? 8.148 -8.263 -27.553 1.00 98.19 94 VAL A N 1
ATOM 736 C CA . VAL A 1 94 ? 9.406 -8.908 -27.138 1.00 98.19 94 VAL A CA 1
ATOM 737 C C . VAL A 1 94 ? 10.566 -8.453 -28.024 1.00 98.19 94 VAL A C 1
ATOM 739 O O . VAL A 1 94 ? 10.629 -8.805 -29.200 1.00 98.19 94 VAL A O 1
ATOM 742 N N . TYR A 1 95 ? 11.502 -7.694 -27.457 1.00 98.12 95 TYR A N 1
ATOM 743 C CA . TYR A 1 95 ? 12.698 -7.200 -28.140 1.00 98.12 95 TYR A CA 1
ATOM 744 C C . TYR A 1 95 ? 13.900 -8.076 -27.788 1.00 98.12 95 TYR A C 1
ATOM 746 O O . TYR A 1 95 ? 14.219 -8.264 -26.614 1.00 98.12 95 TYR A O 1
ATOM 754 N N . THR A 1 96 ? 14.599 -8.576 -28.808 1.00 97.06 96 THR A N 1
ATOM 755 C CA . THR A 1 96 ? 15.826 -9.368 -28.630 1.00 97.06 96 THR A CA 1
ATOM 756 C C . THR A 1 96 ? 17.040 -8.497 -28.927 1.00 97.06 96 THR A C 1
ATOM 758 O O . THR A 1 96 ? 17.264 -8.104 -30.071 1.00 97.06 96 THR A O 1
ATOM 761 N N . ALA A 1 97 ? 17.805 -8.155 -27.891 1.00 94.94 97 ALA A N 1
ATOM 762 C CA . ALA A 1 97 ? 18.830 -7.119 -27.965 1.00 94.94 97 ALA A CA 1
ATOM 763 C C . ALA A 1 97 ? 20.056 -7.506 -28.806 1.00 94.94 97 ALA A C 1
ATOM 765 O O . ALA A 1 97 ? 20.696 -6.643 -29.402 1.00 94.94 97 ALA A O 1
ATOM 766 N N . ASP A 1 98 ? 20.385 -8.793 -28.858 1.00 94.81 98 ASP A N 1
ATOM 767 C CA . ASP A 1 98 ? 21.502 -9.366 -29.611 1.00 94.81 98 ASP A CA 1
ATOM 768 C C . ASP A 1 98 ? 21.078 -9.992 -30.952 1.00 94.81 98 ASP A C 1
ATOM 770 O O . ASP A 1 98 ? 21.890 -10.643 -31.615 1.00 94.81 98 ASP A O 1
ATOM 774 N N . ALA A 1 99 ? 19.837 -9.754 -31.392 1.00 93.81 99 ALA A N 1
ATOM 775 C CA . ALA A 1 99 ? 19.382 -10.169 -32.713 1.00 93.81 99 ALA A CA 1
ATOM 776 C C . ALA A 1 99 ? 20.130 -9.408 -33.831 1.00 93.81 99 ALA A C 1
ATOM 778 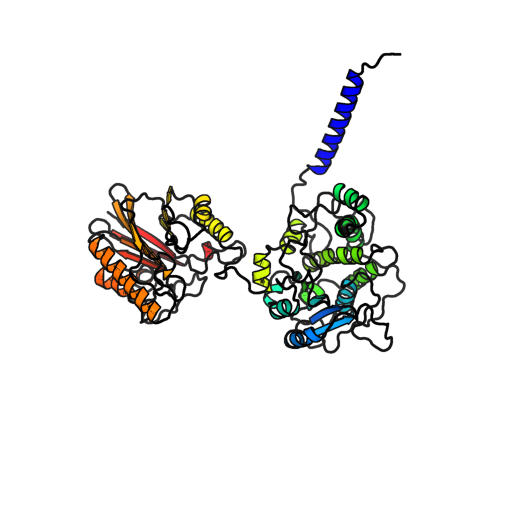O O . ALA A 1 99 ? 20.398 -8.207 -33.706 1.00 93.81 99 ALA A O 1
ATOM 779 N N . PRO A 1 100 ? 20.464 -10.072 -34.954 1.00 92.81 100 PRO A N 1
ATOM 780 C CA . PRO A 1 100 ? 21.084 -9.406 -36.092 1.00 92.81 100 PRO A CA 1
ATOM 781 C C . PRO A 1 100 ? 20.110 -8.419 -36.747 1.00 92.81 100 PRO A C 1
ATOM 783 O O . PRO A 1 100 ? 18.911 -8.676 -36.833 1.00 92.81 100 PRO A O 1
ATOM 786 N N . LEU A 1 101 ? 20.644 -7.314 -37.276 1.00 92.50 101 LEU A N 1
ATOM 787 C CA . LEU A 1 101 ? 19.847 -6.313 -37.984 1.00 92.50 101 LEU A CA 1
ATOM 788 C C . LEU A 1 101 ? 19.191 -6.912 -39.238 1.00 92.50 101 LEU A C 1
ATOM 790 O O . LEU A 1 101 ? 19.866 -7.201 -40.229 1.00 92.50 101 LEU A O 1
ATOM 794 N N . ASP A 1 102 ? 17.865 -6.974 -39.234 1.00 92.94 102 ASP A N 1
ATOM 795 C CA . ASP A 1 102 ? 17.037 -7.253 -40.397 1.00 92.94 102 ASP A CA 1
ATOM 796 C C . ASP A 1 102 ? 16.515 -5.940 -40.996 1.00 92.94 102 ASP A C 1
ATOM 798 O O . ASP A 1 102 ? 15.596 -5.289 -40.493 1.00 92.94 102 ASP A O 1
ATOM 802 N N . ARG A 1 103 ? 17.094 -5.546 -42.133 1.00 92.00 103 ARG A N 1
ATOM 803 C CA . ARG A 1 103 ? 16.706 -4.314 -42.833 1.00 92.00 103 ARG A CA 1
ATOM 804 C C . ARG A 1 103 ? 15.322 -4.389 -43.480 1.00 92.00 103 ARG A C 1
ATOM 806 O O . ARG A 1 103 ? 14.788 -3.334 -43.833 1.00 92.00 103 ARG A O 1
ATOM 813 N N . THR A 1 104 ? 14.758 -5.584 -43.632 1.00 92.00 104 THR A N 1
ATOM 814 C CA . THR A 1 104 ? 13.436 -5.807 -44.231 1.00 92.00 104 THR A CA 1
ATOM 815 C C . THR A 1 104 ? 12.309 -5.717 -43.205 1.00 92.00 104 THR A C 1
ATOM 817 O O . THR A 1 104 ? 11.214 -5.278 -43.548 1.00 92.00 104 THR A O 1
ATOM 820 N N . SER A 1 105 ? 12.593 -6.026 -41.938 1.00 92.44 105 SER A N 1
ATOM 821 C CA . SER A 1 105 ? 11.646 -5.875 -40.836 1.00 92.44 105 SER A CA 1
ATOM 822 C C . SER A 1 105 ? 11.622 -4.446 -40.275 1.00 92.44 105 SER A C 1
ATOM 824 O O . SER A 1 105 ? 12.637 -3.741 -40.185 1.00 92.44 105 SER A O 1
ATOM 826 N N . ARG A 1 106 ? 10.419 -4.020 -39.883 1.00 92.62 106 ARG A N 1
ATOM 827 C CA . ARG A 1 106 ? 10.144 -2.792 -39.121 1.00 92.62 106 ARG A CA 1
ATOM 828 C C . ARG A 1 106 ? 9.680 -3.084 -37.691 1.00 92.62 106 ARG A C 1
ATOM 830 O O . ARG A 1 106 ? 9.303 -2.147 -36.992 1.00 92.62 106 ARG A O 1
ATOM 837 N N . GLY A 1 107 ? 9.666 -4.355 -37.288 1.00 94.94 107 GLY A N 1
ATOM 838 C CA . GLY A 1 107 ? 9.115 -4.779 -36.009 1.00 94.94 107 GLY A CA 1
ATOM 839 C C . GLY A 1 107 ? 10.160 -5.285 -35.023 1.00 94.94 107 GLY A C 1
ATOM 840 O O . GLY A 1 107 ? 11.075 -6.008 -35.415 1.00 94.94 107 GLY A O 1
ATOM 841 N N . LEU A 1 108 ? 9.965 -4.931 -33.747 1.00 96.69 108 LEU A N 1
ATOM 842 C CA . LEU A 1 108 ? 10.662 -5.470 -32.566 1.00 96.69 108 LEU A CA 1
ATOM 843 C C . LEU A 1 108 ? 12.207 -5.481 -32.621 1.00 96.69 108 LEU A C 1
ATOM 845 O O . LEU A 1 108 ? 12.849 -6.268 -31.926 1.00 96.69 108 LEU A O 1
ATOM 849 N N . GLN A 1 109 ? 12.825 -4.594 -33.407 1.00 96.81 109 GLN A N 1
ATOM 850 C CA . GLN A 1 109 ? 14.280 -4.428 -33.460 1.00 96.81 109 GLN A CA 1
ATOM 851 C C . GLN A 1 109 ? 14.734 -3.160 -32.745 1.00 96.81 109 GLN A C 1
ATOM 853 O O . GLN A 1 109 ? 14.103 -2.111 -32.858 1.00 96.81 109 GLN A O 1
ATOM 858 N N . ILE A 1 110 ? 15.875 -3.255 -32.064 1.00 96.62 110 ILE A N 1
ATOM 859 C CA . ILE A 1 110 ? 16.550 -2.119 -31.436 1.00 96.62 110 ILE A CA 1
ATOM 860 C C . ILE A 1 110 ? 17.720 -1.629 -32.305 1.00 96.62 110 ILE A C 1
ATOM 862 O O . ILE A 1 110 ? 18.312 -2.421 -33.038 1.00 96.62 110 ILE A O 1
ATOM 866 N N . PRO A 1 111 ? 18.097 -0.340 -32.235 1.00 95.38 111 PRO A N 1
ATOM 867 C CA . PRO A 1 111 ? 19.151 0.207 -33.090 1.00 95.38 111 PRO A CA 1
ATOM 868 C C . PRO A 1 111 ? 20.572 -0.221 -32.689 1.00 95.38 111 PRO A C 1
ATOM 870 O O . PRO A 1 111 ? 21.465 -0.214 -33.534 1.00 95.38 111 PRO A O 1
ATOM 873 N N . ALA A 1 112 ? 20.793 -0.577 -31.420 1.00 94.88 112 ALA A N 1
ATOM 874 C CA . ALA A 1 112 ? 22.060 -1.105 -30.915 1.00 94.88 112 ALA A CA 1
ATOM 875 C C . ALA A 1 112 ? 21.856 -1.819 -29.572 1.00 94.88 112 ALA A C 1
ATOM 877 O O . ALA A 1 112 ? 21.027 -1.394 -28.773 1.00 94.88 112 ALA A O 1
ATOM 878 N N . ASN A 1 113 ? 22.658 -2.839 -29.266 1.00 94.62 113 ASN A N 1
ATOM 879 C CA . ASN A 1 113 ? 22.699 -3.430 -27.927 1.00 94.62 113 ASN A CA 1
ATOM 880 C C . ASN A 1 113 ? 23.500 -2.519 -26.981 1.00 94.62 113 ASN A C 1
ATOM 882 O O . ASN A 1 113 ? 24.706 -2.704 -26.821 1.00 94.62 113 ASN A O 1
ATOM 886 N N . ARG A 1 114 ? 22.850 -1.475 -26.453 1.00 94.50 114 ARG A N 1
ATOM 887 C CA . ARG A 1 114 ? 23.493 -0.432 -25.648 1.00 94.50 114 ARG A CA 1
ATOM 888 C C . ARG A 1 114 ? 22.629 -0.015 -24.463 1.00 94.50 114 ARG A C 1
ATOM 890 O O . ARG A 1 114 ? 21.508 0.440 -24.649 1.00 94.50 114 ARG A O 1
ATOM 897 N N . GLY A 1 115 ? 23.176 -0.095 -23.250 1.00 91.69 115 GLY A N 1
ATOM 898 C CA . GLY A 1 115 ? 22.456 0.317 -22.033 1.00 91.69 115 GLY A CA 1
ATOM 899 C C . GLY A 1 115 ? 21.412 -0.699 -21.556 1.00 91.69 115 GLY A C 1
ATOM 900 O O . GLY A 1 115 ? 20.469 -0.318 -20.865 1.00 91.69 115 GLY A O 1
ATOM 901 N N . HIS A 1 116 ? 21.603 -1.978 -21.907 1.00 90.31 116 HIS A N 1
ATOM 902 C CA . HIS A 1 116 ? 20.738 -3.103 -21.532 1.00 90.31 116 HIS A CA 1
ATOM 903 C C . HIS A 1 116 ? 19.262 -2.890 -21.930 1.00 90.31 116 HIS A C 1
ATOM 905 O O . HIS A 1 116 ? 18.976 -2.527 -23.073 1.00 90.31 116 HIS A O 1
ATOM 911 N N . GLU A 1 117 ? 18.323 -3.127 -21.012 1.00 94.56 117 GLU A N 1
ATOM 912 C CA . GLU A 1 117 ? 16.878 -3.088 -21.232 1.00 94.56 117 GLU A CA 1
ATOM 913 C C . GLU A 1 117 ? 16.384 -1.731 -21.737 1.00 94.56 117 GLU A C 1
ATOM 915 O O . GLU A 1 117 ? 15.418 -1.645 -22.498 1.00 94.56 117 GLU A O 1
ATOM 920 N N . ALA A 1 118 ? 17.100 -0.662 -21.380 1.00 97.00 118 ALA A N 1
ATOM 921 C CA . ALA A 1 118 ? 16.694 0.696 -21.682 1.00 97.00 118 ALA A CA 1
ATOM 922 C C . ALA A 1 118 ? 16.556 0.963 -23.184 1.00 97.00 118 ALA A C 1
ATOM 924 O O . ALA A 1 118 ? 15.672 1.719 -23.582 1.00 97.00 118 ALA A O 1
ATOM 925 N N . MET A 1 119 ? 17.384 0.338 -24.030 1.00 97.69 119 MET A N 1
ATOM 926 C CA . MET A 1 119 ? 17.267 0.541 -25.474 1.00 97.69 119 MET A CA 1
ATOM 927 C C . MET A 1 119 ? 15.961 -0.027 -26.026 1.00 97.69 119 MET A C 1
ATOM 929 O O . MET A 1 119 ? 15.325 0.618 -26.861 1.00 97.69 119 MET A O 1
ATOM 933 N N . ALA A 1 120 ? 15.548 -1.207 -25.560 1.00 98.19 120 ALA A N 1
ATOM 934 C CA . ALA A 1 120 ? 14.274 -1.804 -25.946 1.00 98.19 120 ALA A CA 1
ATOM 935 C C . ALA A 1 120 ? 13.107 -0.932 -25.477 1.00 98.19 120 ALA A C 1
ATOM 937 O O . ALA A 1 120 ? 12.223 -0.614 -26.269 1.00 98.19 120 ALA A O 1
ATOM 938 N N . TYR A 1 121 ? 13.151 -0.463 -24.228 1.00 98.50 121 TYR A N 1
ATOM 939 C CA . TYR A 1 121 ? 12.086 0.360 -23.654 1.00 98.50 121 TYR A CA 1
ATOM 940 C C . TYR A 1 121 ? 11.938 1.702 -24.382 1.00 98.50 121 TYR A C 1
ATOM 942 O O . TYR A 1 121 ? 10.831 2.086 -24.754 1.00 98.50 121 TYR A O 1
ATOM 950 N N . LEU A 1 122 ? 13.053 2.394 -24.649 1.00 98.50 122 LEU A N 1
ATOM 951 C CA . LEU A 1 122 ? 13.057 3.642 -25.421 1.00 98.50 122 LEU A CA 1
ATOM 952 C C . LEU A 1 122 ? 12.569 3.415 -26.845 1.00 98.50 122 LEU A C 1
ATOM 954 O O . LEU A 1 122 ? 11.775 4.195 -27.353 1.00 98.50 122 LEU A O 1
ATOM 958 N N . THR A 1 123 ? 13.021 2.340 -27.486 1.00 98.50 123 THR A N 1
ATOM 959 C CA . THR A 1 123 ? 12.596 2.015 -28.849 1.00 98.50 123 THR A CA 1
ATOM 960 C C . THR A 1 123 ? 11.095 1.734 -28.909 1.00 98.50 123 THR A C 1
ATOM 962 O O . THR A 1 123 ? 10.436 2.233 -29.816 1.00 98.50 123 THR A O 1
ATOM 965 N N . PHE A 1 124 ? 10.533 1.024 -27.925 1.00 98.69 124 PHE A N 1
ATOM 966 C CA . PHE A 1 124 ? 9.088 0.838 -27.813 1.00 98.69 124 PHE A CA 1
ATOM 967 C C . PHE A 1 124 ? 8.351 2.176 -27.683 1.00 98.69 124 PHE A C 1
ATOM 969 O O . PHE A 1 124 ? 7.451 2.441 -28.478 1.00 98.69 124 PHE A O 1
ATOM 976 N N . MET A 1 125 ? 8.758 3.023 -26.727 1.00 98.56 125 MET A N 1
ATOM 977 C CA . MET A 1 125 ? 8.106 4.314 -26.467 1.00 98.56 125 MET A CA 1
ATOM 978 C C . MET A 1 125 ? 8.187 5.274 -27.659 1.00 98.56 125 MET A C 1
ATOM 980 O O . MET A 1 125 ? 7.269 6.059 -27.850 1.00 98.56 125 MET A O 1
ATOM 984 N N . ILE A 1 126 ? 9.250 5.209 -28.467 1.00 98.50 126 ILE A N 1
ATOM 985 C CA . ILE A 1 126 ? 9.418 6.050 -29.662 1.00 98.50 126 ILE A CA 1
ATOM 986 C C . ILE A 1 126 ? 8.592 5.505 -30.831 1.00 98.50 126 ILE A C 1
ATOM 988 O O . ILE A 1 126 ? 7.781 6.225 -31.408 1.00 98.50 126 ILE A O 1
ATOM 992 N N . ASP A 1 127 ? 8.780 4.234 -31.185 1.00 98.44 127 ASP A N 1
ATOM 993 C CA . ASP A 1 127 ? 8.257 3.685 -32.441 1.00 98.44 127 ASP A CA 1
ATOM 994 C C . ASP A 1 127 ? 6.767 3.306 -32.348 1.00 98.44 127 ASP A C 1
ATOM 996 O O . ASP A 1 127 ? 6.121 3.095 -33.373 1.00 98.44 127 ASP A O 1
ATOM 1000 N N . ASN A 1 128 ? 6.213 3.231 -31.132 1.00 98.50 128 ASN A N 1
ATOM 1001 C CA . ASN A 1 128 ? 4.807 2.901 -30.874 1.00 98.50 128 ASN A CA 1
ATOM 1002 C C . ASN A 1 128 ? 4.046 4.028 -30.168 1.00 98.50 128 ASN A C 1
ATOM 1004 O O . ASN A 1 128 ? 2.947 3.784 -29.682 1.00 98.50 128 ASN A O 1
ATOM 1008 N N . TYR A 1 129 ? 4.614 5.236 -30.101 1.00 98.38 129 TYR A N 1
ATOM 1009 C CA . TYR A 1 129 ? 4.132 6.335 -29.259 1.00 98.38 129 TYR A CA 1
ATOM 1010 C C . TYR A 1 129 ? 2.624 6.610 -29.389 1.00 98.38 129 TYR A C 1
ATOM 1012 O O . TYR A 1 129 ? 1.919 6.680 -28.385 1.00 98.38 129 TYR A O 1
ATOM 1020 N N . GLU A 1 130 ? 2.114 6.691 -30.619 1.00 97.19 130 GLU A N 1
ATOM 1021 C CA . GLU A 1 130 ? 0.693 6.957 -30.907 1.00 97.19 130 GLU A CA 1
ATOM 1022 C C . GLU A 1 130 ? -0.229 5.767 -30.578 1.00 97.19 130 GLU A C 1
ATOM 1024 O O . GLU A 1 130 ? -1.431 5.934 -30.392 1.00 97.19 130 GLU A O 1
ATOM 1029 N N . ASN A 1 131 ? 0.333 4.559 -30.483 1.00 97.25 131 ASN A N 1
ATOM 1030 C CA . ASN A 1 131 ? -0.393 3.294 -30.362 1.00 97.25 131 ASN A CA 1
ATOM 1031 C C . ASN A 1 131 ? -0.270 2.655 -28.970 1.00 97.25 131 ASN A C 1
ATOM 1033 O O . ASN A 1 131 ? -0.613 1.485 -28.801 1.00 97.25 131 ASN A O 1
ATOM 1037 N N . ILE A 1 132 ? 0.227 3.386 -27.967 1.00 97.94 132 ILE A N 1
ATOM 1038 C CA . ILE A 1 132 ? 0.294 2.886 -26.588 1.00 97.94 132 ILE A CA 1
ATOM 1039 C C . ILE A 1 132 ? -1.141 2.620 -26.082 1.00 97.94 132 ILE A C 1
ATOM 1041 O O . ILE A 1 132 ? -1.987 3.517 -26.167 1.00 97.94 132 ILE A O 1
ATOM 1045 N N . PRO A 1 133 ? -1.444 1.421 -25.541 1.00 97.75 133 PRO A N 1
ATOM 1046 C CA . PRO A 1 133 ? -2.782 1.094 -25.051 1.00 97.75 133 PRO A CA 1
ATOM 1047 C C . PRO A 1 133 ? -3.219 1.986 -23.888 1.00 97.75 133 PRO A C 1
ATOM 1049 O O . PRO A 1 133 ? -2.409 2.356 -23.041 1.00 97.75 133 PRO A O 1
ATOM 1052 N N . GLU A 1 134 ? -4.520 2.264 -23.783 1.00 96.19 134 GLU A N 1
ATOM 1053 C CA . GLU A 1 134 ? -5.091 3.012 -22.648 1.00 96.19 134 GLU A CA 1
ATOM 1054 C C . GLU A 1 134 ? -4.817 2.339 -21.298 1.00 96.19 134 GLU A C 1
ATOM 1056 O O . GLU A 1 134 ? -4.536 3.018 -20.314 1.00 96.19 134 GLU A O 1
ATOM 1061 N N . ALA A 1 135 ? -4.800 1.004 -21.277 1.00 95.94 135 ALA A N 1
ATOM 1062 C CA . ALA A 1 135 ? -4.458 0.213 -20.099 1.00 95.94 135 ALA A CA 1
ATOM 1063 C C . ALA A 1 135 ? -3.000 0.402 -19.619 1.00 95.94 135 ALA A C 1
ATOM 1065 O O . ALA A 1 135 ? -2.657 -0.061 -18.535 1.00 95.94 135 ALA A O 1
ATOM 1066 N N . GLY A 1 136 ? -2.145 1.076 -20.397 1.00 97.81 136 GLY A N 1
ATOM 1067 C CA . GLY A 1 136 ? -0.749 1.348 -20.065 1.00 97.81 136 GLY A CA 1
ATOM 1068 C C . GLY A 1 136 ? 0.235 0.312 -20.611 1.00 97.81 136 GLY A C 1
ATOM 1069 O O . GLY A 1 136 ? -0.086 -0.508 -21.477 1.00 97.81 136 GLY A O 1
ATOM 1070 N N . ALA A 1 137 ? 1.467 0.378 -20.110 1.00 98.56 137 ALA A N 1
ATOM 1071 C CA . ALA A 1 137 ? 2.567 -0.497 -20.496 1.00 98.56 137 ALA A CA 1
ATOM 1072 C C . ALA A 1 137 ? 3.353 -0.985 -19.271 1.00 98.56 137 ALA A C 1
ATOM 1074 O O . ALA A 1 137 ? 3.548 -0.252 -18.301 1.00 98.56 137 ALA A O 1
ATOM 1075 N N . VAL A 1 138 ? 3.829 -2.226 -19.341 1.00 98.69 138 VAL A N 1
ATOM 1076 C CA . VAL A 1 138 ? 4.654 -2.896 -18.336 1.00 98.69 138 VAL A CA 1
ATOM 1077 C C . VAL A 1 138 ? 5.980 -3.280 -18.983 1.00 98.69 138 VAL A C 1
ATOM 1079 O O . VAL A 1 138 ? 5.998 -3.918 -20.031 1.00 98.69 138 VAL A O 1
ATOM 1082 N N . PHE A 1 139 ? 7.088 -2.886 -18.368 1.00 98.56 139 PHE A N 1
ATOM 1083 C CA . PHE A 1 139 ? 8.444 -3.071 -18.875 1.00 98.56 139 PHE A CA 1
ATOM 1084 C C . PHE A 1 139 ? 9.202 -4.050 -17.977 1.00 98.56 139 PHE A C 1
ATOM 1086 O O . PHE A 1 139 ? 9.294 -3.822 -16.767 1.00 98.56 139 PHE A O 1
ATOM 1093 N N . VAL A 1 140 ? 9.729 -5.136 -18.552 1.00 97.88 140 VAL A N 1
ATOM 1094 C CA . VAL A 1 140 ? 10.409 -6.214 -17.809 1.00 97.88 140 VAL A CA 1
ATOM 1095 C C . VAL A 1 140 ? 11.625 -6.787 -18.540 1.00 97.88 140 VAL A C 1
ATOM 1097 O O . VAL A 1 140 ? 11.748 -6.701 -19.766 1.00 97.88 140 VAL A O 1
ATOM 1100 N N . HIS A 1 141 ? 12.502 -7.437 -17.772 1.00 95.25 141 HIS A N 1
ATOM 1101 C CA . HIS A 1 141 ? 13.602 -8.245 -18.303 1.00 95.25 141 HIS A CA 1
ATOM 1102 C C . HIS A 1 141 ? 13.100 -9.592 -18.841 1.00 95.25 141 HIS A C 1
ATOM 1104 O O . HIS A 1 141 ? 12.045 -10.088 -18.442 1.00 95.25 141 HIS A O 1
ATOM 1110 N N . GLY A 1 142 ? 13.879 -10.206 -19.733 1.00 93.44 142 GLY A N 1
ATOM 1111 C CA . GLY A 1 142 ? 13.545 -11.470 -20.395 1.00 93.44 142 GLY A CA 1
ATOM 1112 C C . GLY A 1 142 ? 13.609 -12.716 -19.510 1.00 93.44 142 GLY A C 1
ATOM 1113 O O . GLY A 1 142 ? 12.890 -13.683 -19.766 1.00 93.44 142 GLY A O 1
ATOM 1114 N N . SER A 1 143 ? 14.440 -12.717 -18.463 1.00 93.50 143 SER A N 1
ATOM 1115 C CA . SER A 1 143 ? 14.596 -13.887 -17.595 1.00 93.50 143 SER A CA 1
ATOM 1116 C C . SER A 1 143 ? 13.387 -14.097 -16.678 1.00 93.50 143 SER A C 1
ATOM 1118 O O . SER A 1 143 ? 13.104 -13.278 -15.800 1.00 93.50 143 SER A O 1
ATOM 1120 N N . ARG A 1 144 ? 12.736 -15.261 -16.810 1.00 93.38 144 ARG A N 1
ATOM 1121 C CA . ARG A 1 144 ? 11.656 -15.691 -15.909 1.00 93.38 144 ARG A CA 1
ATOM 1122 C C . ARG A 1 144 ? 12.117 -15.770 -14.457 1.00 93.38 144 ARG A C 1
ATOM 1124 O O . ARG A 1 144 ? 11.448 -15.235 -13.585 1.00 93.38 144 ARG A O 1
ATOM 1131 N N . PHE A 1 145 ? 13.246 -16.431 -14.200 1.00 91.81 145 PHE A N 1
ATOM 1132 C CA . PHE A 1 145 ? 13.774 -16.636 -12.851 1.00 91.81 145 PHE A CA 1
ATOM 1133 C C . PHE A 1 145 ? 15.004 -15.765 -12.638 1.00 91.81 145 PHE A C 1
ATOM 1135 O O . PHE A 1 145 ? 16.078 -16.049 -13.174 1.00 91.81 145 PHE A O 1
ATOM 1142 N N . ALA A 1 146 ? 14.866 -14.680 -11.881 1.00 88.44 146 ALA A N 1
ATOM 1143 C CA . ALA A 1 146 ? 15.984 -13.784 -11.627 1.00 88.44 146 ALA A CA 1
ATOM 1144 C C . ALA A 1 146 ? 15.858 -13.028 -10.306 1.00 88.44 146 ALA A C 1
ATOM 1146 O O . ALA A 1 146 ? 14.785 -12.570 -9.940 1.00 88.44 146 ALA A O 1
ATOM 1147 N N . TRP A 1 147 ? 16.991 -12.811 -9.629 1.00 85.19 147 TRP A N 1
ATOM 1148 C CA . TRP A 1 147 ? 17.068 -12.169 -8.304 1.00 85.19 147 TRP A CA 1
ATOM 1149 C C . TRP A 1 147 ? 16.347 -10.810 -8.197 1.00 85.19 147 TRP A C 1
ATOM 1151 O O . TRP A 1 147 ? 15.996 -10.363 -7.105 1.00 85.19 147 TRP A O 1
ATOM 1161 N N . HIS A 1 148 ? 16.173 -10.124 -9.327 1.00 84.19 148 HIS A N 1
ATOM 1162 C CA . HIS A 1 148 ? 15.531 -8.820 -9.408 1.00 84.19 148 HIS A CA 1
ATOM 1163 C C . HIS A 1 148 ? 13.999 -8.889 -9.526 1.00 84.19 148 HIS A C 1
ATOM 1165 O O . HIS A 1 148 ? 13.355 -7.859 -9.332 1.00 84.19 148 HIS A O 1
ATOM 1171 N N . ASN A 1 149 ? 13.423 -10.072 -9.750 1.00 87.81 149 ASN A N 1
ATOM 1172 C CA . ASN A 1 149 ? 11.983 -10.319 -9.702 1.00 87.81 149 ASN A CA 1
ATOM 1173 C C . ASN A 1 149 ? 11.539 -10.444 -8.243 1.00 87.81 149 ASN A C 1
ATOM 1175 O O . ASN A 1 149 ? 12.136 -11.193 -7.473 1.00 87.81 149 ASN A O 1
ATOM 1179 N N . ASP A 1 150 ? 10.504 -9.707 -7.855 1.00 83.06 150 ASP A N 1
ATOM 1180 C CA . ASP A 1 150 ? 10.068 -9.592 -6.459 1.00 83.06 150 ASP A CA 1
ATOM 1181 C C . ASP A 1 150 ? 9.086 -10.689 -6.027 1.00 83.06 150 ASP A C 1
ATOM 1183 O O . ASP A 1 150 ? 8.017 -10.442 -5.472 1.00 83.06 150 ASP A O 1
ATOM 1187 N N . SER A 1 151 ? 9.453 -11.928 -6.347 1.00 78.31 151 SER A N 1
ATOM 1188 C CA . SER A 1 151 ? 8.744 -13.153 -5.985 1.00 78.31 151 SER A CA 1
ATOM 1189 C C . SER A 1 151 ? 9.645 -13.978 -5.068 1.00 78.31 151 SER A C 1
ATOM 1191 O O . SER A 1 151 ? 10.855 -13.994 -5.307 1.00 78.31 151 SER A O 1
ATOM 1193 N N . PRO A 1 152 ? 9.106 -14.698 -4.064 1.00 69.50 152 PRO A N 1
ATOM 1194 C CA . PRO A 1 152 ? 9.901 -15.600 -3.227 1.00 69.50 152 PRO A CA 1
ATOM 1195 C C . PRO A 1 152 ? 10.762 -16.582 -4.036 1.00 69.50 152 PRO A C 1
ATOM 1197 O O . PRO A 1 152 ? 11.918 -16.815 -3.690 1.00 69.50 152 PRO A O 1
ATOM 1200 N N . ASP A 1 153 ? 10.226 -17.076 -5.156 1.00 74.75 153 ASP A N 1
ATOM 1201 C CA . ASP A 1 153 ? 10.909 -18.004 -6.068 1.00 74.75 153 ASP A CA 1
ATOM 1202 C C . ASP A 1 153 ? 11.589 -17.296 -7.251 1.00 74.75 153 ASP A C 1
ATOM 1204 O O . ASP A 1 153 ? 12.041 -17.940 -8.198 1.00 74.75 153 ASP A O 1
ATOM 1208 N N . TYR A 1 154 ? 11.649 -15.961 -7.229 1.00 83.12 154 TYR A N 1
ATOM 1209 C CA . TYR A 1 154 ? 12.185 -15.122 -8.303 1.00 83.12 154 TYR A CA 1
ATOM 1210 C C . TYR A 1 154 ? 11.476 -15.274 -9.661 1.00 83.12 154 TYR A C 1
ATOM 1212 O O . TYR A 1 154 ? 12.021 -14.859 -10.685 1.00 83.12 154 TYR A O 1
ATOM 1220 N N . ASP A 1 155 ? 10.269 -15.845 -9.676 1.00 87.31 155 ASP A N 1
ATOM 1221 C CA . ASP A 1 155 ? 9.472 -16.098 -10.878 1.00 87.31 155 ASP A CA 1
ATOM 1222 C C . ASP A 1 155 ? 8.689 -14.854 -11.329 1.00 87.31 155 ASP A C 1
ATOM 1224 O O . ASP A 1 155 ? 7.793 -14.383 -10.623 1.00 87.31 155 ASP A O 1
ATOM 1228 N N . ASN A 1 156 ? 9.009 -14.333 -12.514 1.00 91.94 156 ASN A N 1
ATOM 1229 C CA . ASN A 1 156 ? 8.336 -13.180 -13.109 1.00 91.94 156 ASN A CA 1
ATOM 1230 C C . ASN A 1 156 ? 6.949 -13.520 -13.670 1.00 91.94 156 ASN A C 1
ATOM 1232 O O . ASN A 1 156 ? 6.089 -12.646 -13.725 1.00 91.94 156 ASN A O 1
ATOM 1236 N N . GLU A 1 157 ? 6.713 -14.772 -14.081 1.00 90.38 157 GLU A N 1
ATOM 1237 C CA . GLU A 1 157 ? 5.422 -15.189 -14.640 1.00 90.38 157 GLU A CA 1
ATOM 1238 C C . GLU A 1 157 ? 4.314 -14.997 -13.599 1.00 90.38 157 GLU A C 1
ATOM 1240 O O . GLU A 1 157 ? 3.311 -14.336 -13.861 1.00 90.38 157 GLU A O 1
ATOM 1245 N N . VAL A 1 158 ? 4.555 -15.484 -12.379 1.00 84.62 158 VAL A N 1
ATOM 1246 C CA . VAL A 1 158 ? 3.624 -15.368 -11.249 1.00 84.62 158 VAL A CA 1
ATOM 1247 C C . VAL A 1 158 ? 3.377 -13.906 -10.872 1.00 84.62 158 VAL A C 1
ATOM 1249 O O . VAL A 1 158 ? 2.235 -13.528 -10.617 1.00 84.62 158 VAL A O 1
ATOM 1252 N N . LEU A 1 159 ? 4.420 -13.066 -10.861 1.00 90.19 159 LEU A N 1
ATOM 1253 C CA . LEU A 1 159 ? 4.269 -11.639 -10.552 1.00 90.19 159 LEU A CA 1
ATOM 1254 C C . LEU A 1 159 ? 3.410 -10.925 -11.585 1.00 90.19 159 LEU A C 1
ATOM 1256 O O . LEU A 1 159 ? 2.513 -10.173 -11.220 1.00 90.19 159 LEU A O 1
ATOM 1260 N N . LEU A 1 160 ? 3.664 -11.174 -12.868 1.00 95.19 160 LEU A N 1
ATOM 1261 C CA . LEU A 1 160 ? 2.941 -10.525 -13.956 1.00 95.19 160 LEU A CA 1
ATOM 1262 C C . LEU A 1 160 ? 1.490 -11.000 -14.053 1.00 95.19 160 LEU A C 1
ATOM 1264 O O . LEU A 1 160 ? 0.627 -10.201 -14.406 1.00 95.19 160 LEU A O 1
ATOM 1268 N N . MET A 1 161 ? 1.196 -12.252 -13.698 1.00 90.25 161 MET A N 1
ATOM 1269 C CA . MET A 1 161 ? -0.186 -12.732 -13.564 1.00 90.25 161 MET A CA 1
ATOM 1270 C C . MET A 1 161 ? -0.914 -12.105 -12.370 1.00 90.25 161 MET A C 1
ATOM 1272 O O . MET A 1 161 ? -2.112 -11.848 -12.455 1.00 90.25 161 MET A O 1
ATOM 1276 N N . ALA A 1 162 ? -0.206 -11.869 -11.262 1.00 87.44 162 ALA A N 1
ATOM 1277 C CA . ALA A 1 162 ? -0.774 -11.293 -10.044 1.00 87.44 162 ALA A CA 1
ATOM 1278 C C . ALA A 1 162 ? -0.878 -9.757 -10.072 1.00 87.44 162 ALA A C 1
ATOM 1280 O O . ALA A 1 162 ? -1.548 -9.179 -9.217 1.00 87.44 162 ALA A O 1
ATOM 1281 N N . LEU A 1 163 ? -0.199 -9.090 -11.010 1.00 94.00 163 LEU A N 1
ATOM 1282 C CA . LEU A 1 163 ? -0.129 -7.634 -11.076 1.00 94.00 163 LEU A CA 1
ATOM 1283 C C . LEU A 1 163 ? -1.509 -7.018 -11.353 1.00 94.00 163 LEU A C 1
ATOM 1285 O O . LEU A 1 163 ? -2.052 -7.115 -12.454 1.00 94.00 163 LEU A O 1
ATOM 1289 N N . ASN A 1 164 ? -2.041 -6.287 -10.377 1.00 91.75 164 ASN A N 1
ATOM 1290 C CA . ASN A 1 164 ? -3.214 -5.443 -10.547 1.00 91.75 164 ASN A CA 1
ATOM 1291 C C . ASN A 1 164 ? -2.803 -4.107 -11.178 1.00 91.75 164 ASN A C 1
ATOM 1293 O O . ASN A 1 164 ? -2.519 -3.128 -10.487 1.00 91.75 164 ASN A O 1
ATOM 1297 N N . LEU A 1 165 ? -2.765 -4.068 -12.511 1.00 92.62 165 LEU A N 1
ATOM 1298 C CA . LEU A 1 165 ? -2.274 -2.902 -13.244 1.00 92.62 165 LEU A CA 1
ATOM 1299 C C . LEU A 1 165 ? -3.117 -1.637 -13.014 1.00 92.62 165 LEU A C 1
ATOM 1301 O O . LEU A 1 165 ? -2.569 -0.542 -12.905 1.00 92.62 165 LEU A O 1
ATOM 1305 N N . SER A 1 166 ? -4.440 -1.777 -12.898 1.00 88.88 166 SER A N 1
ATOM 1306 C CA . SER A 1 166 ? -5.332 -0.642 -12.642 1.00 88.88 166 SER A CA 1
ATOM 1307 C C . SER A 1 166 ? -5.034 0.015 -11.294 1.00 88.88 166 SER A C 1
ATOM 1309 O O . SER A 1 166 ? -4.917 1.236 -11.229 1.00 88.88 166 SER A O 1
ATOM 1311 N N . SER A 1 167 ? -4.845 -0.780 -10.234 1.00 88.81 167 SER A N 1
ATOM 1312 C CA . SER A 1 167 ? -4.454 -0.262 -8.916 1.00 88.81 167 SER A CA 1
ATOM 1313 C C . SER A 1 167 ? -3.019 0.277 -8.915 1.00 88.81 167 SER A C 1
ATOM 1315 O O . SER A 1 167 ? -2.752 1.353 -8.378 1.00 88.81 167 SER A O 1
ATOM 1317 N N . ALA A 1 168 ? -2.099 -0.418 -9.590 1.00 90.94 168 ALA A N 1
ATOM 1318 C CA . ALA A 1 168 ? -0.701 -0.020 -9.724 1.00 90.94 168 ALA A CA 1
ATOM 1319 C C . ALA A 1 168 ? -0.516 1.378 -10.343 1.00 90.94 168 ALA A C 1
ATOM 1321 O O . ALA A 1 168 ? 0.425 2.082 -9.975 1.00 90.94 168 ALA A O 1
ATOM 1322 N N . LEU A 1 169 ? -1.405 1.788 -11.255 1.00 93.06 169 LEU A N 1
ATOM 1323 C CA . LEU A 1 169 ? -1.309 3.054 -11.992 1.00 93.06 169 LEU A CA 1
ATOM 1324 C C . LEU A 1 169 ? -2.237 4.169 -11.481 1.00 93.06 169 LEU A C 1
ATOM 1326 O O . LEU A 1 169 ? -2.136 5.291 -11.974 1.00 93.06 169 LEU A O 1
ATOM 1330 N N . GLN A 1 170 ? -3.107 3.897 -10.502 1.00 80.50 170 GLN A N 1
ATOM 1331 C CA . GLN A 1 170 ? -4.215 4.784 -10.116 1.00 80.50 170 GLN A CA 1
ATOM 1332 C C . GLN A 1 170 ? -3.793 6.175 -9.609 1.00 80.50 170 GLN A C 1
ATOM 1334 O O . GLN A 1 170 ? -4.499 7.147 -9.868 1.00 80.50 170 GLN A O 1
ATOM 1339 N N . HIS A 1 171 ? -2.680 6.282 -8.876 1.00 70.00 171 HIS A N 1
ATOM 1340 C CA . HIS A 1 171 ? -2.285 7.537 -8.220 1.00 70.00 171 HIS A CA 1
ATOM 1341 C C . HIS A 1 171 ? -1.340 8.395 -9.063 1.00 70.00 171 HIS A C 1
ATOM 1343 O O . HIS A 1 171 ? -1.661 9.541 -9.366 1.00 70.00 171 HIS A O 1
ATOM 1349 N N . ASP A 1 172 ? -0.199 7.833 -9.468 1.00 78.88 172 ASP A N 1
ATOM 1350 C CA . ASP A 1 172 ? 0.896 8.613 -10.066 1.00 78.88 172 ASP A CA 1
ATOM 1351 C C . ASP A 1 172 ? 1.157 8.249 -11.539 1.00 78.88 172 ASP A C 1
ATOM 1353 O O . ASP A 1 172 ? 2.026 8.823 -12.199 1.00 78.88 172 ASP A O 1
ATOM 1357 N N . GLY A 1 173 ? 0.428 7.261 -12.075 1.00 91.69 173 GLY A N 1
ATOM 1358 C CA . GLY A 1 173 ? 0.640 6.745 -13.427 1.00 91.69 173 GLY A CA 1
ATOM 1359 C C . GLY A 1 173 ? 1.986 6.040 -13.630 1.00 91.69 173 GLY A C 1
ATOM 1360 O O . GLY A 1 173 ? 2.348 5.770 -14.771 1.00 91.69 173 GLY A O 1
ATOM 1361 N N . TYR A 1 174 ? 2.728 5.733 -12.562 1.00 95.44 174 TYR A N 1
ATOM 1362 C CA . TYR A 1 174 ? 3.990 4.994 -12.596 1.00 95.44 174 TYR A CA 1
ATOM 1363 C C . TYR A 1 174 ? 4.179 4.165 -11.326 1.00 95.44 174 TYR A C 1
ATOM 1365 O O . TYR A 1 174 ? 3.919 4.635 -10.219 1.00 95.44 174 TYR A O 1
ATOM 1373 N N . THR A 1 175 ? 4.714 2.952 -11.467 1.00 94.62 175 THR A N 1
ATOM 1374 C CA . THR A 1 175 ? 5.176 2.168 -10.322 1.00 94.62 175 THR A CA 1
ATOM 1375 C C . THR A 1 175 ? 6.300 1.208 -10.696 1.00 94.62 175 THR A C 1
ATOM 1377 O O . THR A 1 175 ? 6.294 0.635 -11.782 1.00 94.62 175 THR A O 1
ATOM 1380 N N . ASN A 1 176 ? 7.261 0.995 -9.797 1.00 95.25 176 ASN A N 1
ATOM 1381 C CA . ASN A 1 176 ? 8.252 -0.070 -9.954 1.00 95.25 176 ASN A CA 1
ATOM 1382 C C . ASN A 1 176 ? 7.642 -1.402 -9.486 1.00 95.25 176 ASN A C 1
ATOM 1384 O O . ASN A 1 176 ? 6.928 -1.432 -8.488 1.00 95.25 176 ASN A O 1
ATOM 1388 N N . LEU A 1 177 ? 7.922 -2.500 -10.194 1.00 95.00 177 LEU A N 1
ATOM 1389 C CA . LEU A 1 177 ? 7.355 -3.817 -9.878 1.00 95.00 177 LEU A CA 1
ATOM 1390 C C . LEU A 1 177 ? 7.980 -4.465 -8.632 1.00 95.00 177 LEU A C 1
ATOM 1392 O O . LEU A 1 177 ? 7.422 -5.419 -8.093 1.00 95.00 177 LEU A O 1
ATOM 1396 N N . ARG A 1 178 ? 9.136 -3.974 -8.173 1.00 90.94 178 ARG A N 1
ATOM 1397 C CA . ARG A 1 178 ? 9.808 -4.450 -6.964 1.00 90.94 178 ARG A CA 1
ATOM 1398 C C . ARG A 1 178 ? 9.451 -3.584 -5.762 1.00 90.94 178 ARG A C 1
ATOM 1400 O O . ARG A 1 178 ? 9.891 -2.444 -5.654 1.00 90.94 178 ARG A O 1
ATOM 1407 N N . CYS A 1 179 ? 8.748 -4.184 -4.816 1.00 87.75 179 CYS A N 1
ATOM 1408 C CA . CYS A 1 179 ? 8.383 -3.645 -3.520 1.00 87.75 179 CYS A CA 1
ATOM 1409 C C . CYS A 1 179 ? 9.498 -3.779 -2.474 1.00 87.75 179 CYS A C 1
ATOM 1411 O O . CYS A 1 179 ? 9.670 -2.871 -1.659 1.00 87.75 179 CYS A O 1
ATOM 1413 N N . ASP A 1 180 ? 10.298 -4.848 -2.515 1.00 82.25 180 ASP A N 1
ATOM 1414 C CA . ASP A 1 180 ? 11.422 -5.055 -1.597 1.00 82.25 180 ASP A CA 1
ATOM 1415 C C . ASP A 1 180 ? 12.562 -4.033 -1.791 1.00 82.25 180 ASP A C 1
ATOM 1417 O O . ASP A 1 180 ? 13.176 -3.906 -2.859 1.00 82.25 180 ASP A O 1
ATOM 1421 N N . TRP A 1 181 ? 12.902 -3.338 -0.704 1.00 81.69 181 TRP A N 1
ATOM 1422 C CA . TRP A 1 181 ? 13.942 -2.311 -0.663 1.00 81.69 181 TRP A CA 1
ATOM 1423 C C . TRP A 1 181 ? 15.368 -2.858 -0.546 1.00 81.69 181 TRP A C 1
ATOM 1425 O O . TRP A 1 181 ? 16.305 -2.081 -0.734 1.00 81.69 181 TRP A O 1
ATOM 1435 N N . SER A 1 182 ? 15.564 -4.153 -0.272 1.00 73.50 182 SER A N 1
ATOM 1436 C CA . SER A 1 182 ? 16.887 -4.738 0.016 1.00 73.50 182 SER A CA 1
ATOM 1437 C C . SER A 1 182 ? 17.933 -4.485 -1.081 1.00 73.50 182 SER A C 1
ATOM 1439 O O . SER A 1 182 ? 19.122 -4.327 -0.795 1.00 73.50 182 SER A O 1
ATOM 1441 N N . ALA A 1 183 ? 17.489 -4.381 -2.337 1.00 76.06 183 ALA A N 1
ATOM 1442 C CA . ALA A 1 183 ? 18.332 -4.122 -3.500 1.00 76.06 183 ALA A CA 1
ATOM 1443 C C . ALA A 1 183 ? 18.306 -2.656 -3.988 1.00 76.06 183 ALA A C 1
ATOM 1445 O O . ALA A 1 183 ? 19.049 -2.303 -4.911 1.00 76.06 183 ALA A O 1
ATOM 1446 N N . GLY A 1 184 ? 17.465 -1.791 -3.410 1.00 82.56 184 GLY A N 1
ATOM 1447 C CA . GLY A 1 184 ? 17.221 -0.413 -3.859 1.00 82.56 184 GLY A CA 1
ATOM 1448 C C . GLY A 1 184 ? 18.136 0.648 -3.232 1.00 82.56 184 GLY A C 1
ATOM 1449 O O . GLY A 1 184 ? 19.249 0.366 -2.783 1.00 82.56 184 GLY A O 1
ATOM 1450 N N . THR A 1 185 ? 17.674 1.899 -3.249 1.00 85.75 185 THR A N 1
ATOM 1451 C CA . THR A 1 185 ? 18.200 3.035 -2.460 1.00 85.75 185 THR A CA 1
ATOM 1452 C C . THR A 1 185 ? 17.099 3.716 -1.644 1.00 85.75 185 THR A C 1
ATOM 1454 O O . THR A 1 185 ? 17.250 4.855 -1.217 1.00 85.75 185 THR A O 1
ATOM 1457 N N . CYS A 1 186 ? 15.978 3.031 -1.412 1.00 84.12 186 CYS A N 1
ATOM 1458 C CA . CYS A 1 186 ? 14.844 3.596 -0.685 1.00 84.12 186 CYS A CA 1
ATOM 1459 C C . CYS A 1 186 ? 15.109 3.807 0.806 1.00 84.12 186 CYS A C 1
ATOM 1461 O O . CYS A 1 186 ? 14.643 4.794 1.377 1.00 84.12 186 CYS A O 1
ATOM 1463 N N . SER A 1 187 ? 15.918 2.943 1.428 1.00 78.88 187 SER A N 1
ATOM 1464 C CA . SER A 1 187 ? 16.317 3.129 2.821 1.00 78.88 187 SER A CA 1
ATOM 1465 C C . SER A 1 187 ? 17.185 4.388 2.971 1.00 78.88 187 SER A C 1
ATOM 1467 O O . SER A 1 187 ? 18.249 4.465 2.348 1.00 78.88 187 SER A O 1
ATOM 1469 N N . PRO A 1 188 ? 16.813 5.350 3.839 1.00 67.38 188 PRO A N 1
ATOM 1470 C CA . PRO A 1 188 ? 17.635 6.527 4.123 1.00 67.38 188 PRO A CA 1
ATOM 1471 C C . PRO A 1 188 ? 19.052 6.187 4.602 1.00 67.38 188 PRO A C 1
ATOM 1473 O O . PRO A 1 188 ? 19.970 6.967 4.380 1.00 67.38 188 PRO A O 1
ATOM 1476 N N . LEU A 1 189 ? 19.234 5.020 5.232 1.00 64.56 189 LEU A N 1
ATOM 1477 C CA . LEU A 1 189 ? 20.533 4.533 5.706 1.00 64.56 189 LEU A CA 1
ATOM 1478 C C . LEU A 1 189 ? 21.428 4.026 4.563 1.00 64.56 189 LEU A C 1
ATOM 1480 O O . LEU A 1 189 ? 22.648 4.009 4.694 1.00 64.56 189 LEU A O 1
ATOM 1484 N N . GLN A 1 190 ? 20.826 3.597 3.451 1.00 67.12 190 GLN A N 1
ATOM 1485 C CA . GLN A 1 190 ? 21.525 3.073 2.273 1.00 67.12 190 GLN A CA 1
ATOM 1486 C C . GLN A 1 190 ? 21.659 4.119 1.155 1.00 67.12 190 GLN A C 1
ATOM 1488 O O . GLN A 1 190 ? 22.511 3.978 0.276 1.00 67.12 190 GLN A O 1
ATOM 1493 N N . ALA A 1 191 ? 20.824 5.160 1.175 1.00 74.31 191 ALA A N 1
ATOM 1494 C CA . ALA A 1 191 ? 20.806 6.244 0.202 1.00 74.31 191 ALA A CA 1
ATOM 1495 C C . ALA A 1 191 ? 21.966 7.226 0.425 1.00 74.31 191 ALA A C 1
ATOM 1497 O O . ALA A 1 191 ? 21.789 8.299 1.003 1.00 74.31 191 ALA A O 1
ATOM 1498 N N . GLN A 1 192 ? 23.157 6.869 -0.050 1.00 84.69 192 GLN A N 1
ATOM 1499 C CA . GLN A 1 192 ? 24.286 7.795 -0.070 1.00 84.69 192 GLN A CA 1
ATOM 1500 C C . GLN A 1 192 ? 24.058 8.895 -1.120 1.00 84.69 192 GLN A C 1
ATOM 1502 O O . GLN A 1 192 ? 23.723 8.571 -2.263 1.00 84.69 192 GLN A O 1
ATOM 1507 N N . PRO A 1 193 ? 24.254 10.187 -0.786 1.00 91.50 193 PRO A N 1
ATOM 1508 C CA . PRO A 1 193 ? 24.129 11.262 -1.762 1.00 91.50 193 PRO A CA 1
ATOM 1509 C C . PRO A 1 193 ? 25.081 11.053 -2.940 1.00 91.50 193 PRO A C 1
ATOM 1511 O O . PRO A 1 193 ? 26.303 10.940 -2.772 1.00 91.50 193 PRO A O 1
ATOM 1514 N N . GLN A 1 194 ? 24.528 11.000 -4.150 1.00 93.75 194 GLN A N 1
ATOM 1515 C CA . GLN A 1 194 ? 25.273 10.619 -5.351 1.00 93.75 194 GLN A CA 1
ATOM 1516 C C . GLN A 1 194 ? 26.368 11.632 -5.722 1.00 93.75 194 GLN A C 1
ATOM 1518 O O . GLN A 1 194 ? 27.397 11.266 -6.287 1.00 93.75 194 GLN A O 1
ATOM 1523 N N . GLY A 1 195 ? 26.196 12.902 -5.341 1.00 90.19 195 GLY A N 1
ATOM 1524 C CA . GLY A 1 195 ? 27.199 13.955 -5.520 1.00 90.19 195 GLY A CA 1
ATOM 1525 C C . GLY A 1 195 ? 28.227 14.085 -4.387 1.00 90.19 195 GLY A C 1
ATOM 1526 O O . GLY A 1 195 ? 29.056 14.999 -4.435 1.00 90.19 195 GLY A O 1
ATOM 1527 N N . SER A 1 196 ? 28.168 13.247 -3.346 1.00 91.25 196 SER A N 1
ATOM 1528 C CA . SER A 1 196 ? 29.037 13.390 -2.172 1.00 91.25 196 SER A CA 1
ATOM 1529 C C . SER A 1 196 ? 30.503 13.064 -2.475 1.00 91.25 196 SER A C 1
ATOM 1531 O O . SER A 1 196 ? 30.841 12.324 -3.404 1.00 91.25 196 SER A O 1
ATOM 1533 N N . LEU A 1 197 ? 31.410 13.600 -1.649 1.00 89.38 197 LEU A N 1
ATOM 1534 C CA . LEU A 1 197 ? 32.830 13.252 -1.732 1.00 89.38 197 LEU A CA 1
ATOM 1535 C C . LEU A 1 197 ? 33.064 11.765 -1.425 1.00 89.38 197 LEU A C 1
ATOM 1537 O O . LEU A 1 197 ? 33.946 11.154 -2.021 1.00 89.38 197 LEU A O 1
ATOM 1541 N N . GLU A 1 198 ? 32.266 11.188 -0.527 1.00 89.50 198 GLU A N 1
ATOM 1542 C CA . GLU A 1 198 ? 32.326 9.772 -0.175 1.00 89.50 198 GLU A CA 1
ATOM 1543 C C . GLU A 1 198 ? 31.973 8.879 -1.367 1.00 89.50 198 GLU A C 1
ATOM 1545 O O . GLU A 1 198 ? 32.737 7.969 -1.687 1.00 89.50 198 GLU A O 1
ATOM 1550 N N . THR A 1 199 ? 30.890 9.180 -2.088 1.00 91.19 199 THR A N 1
ATOM 1551 C CA . THR A 1 199 ? 30.501 8.453 -3.307 1.00 91.19 199 THR A CA 1
ATOM 1552 C C . THR A 1 199 ? 31.585 8.561 -4.385 1.00 91.19 199 THR A C 1
ATOM 1554 O O . THR A 1 199 ? 31.959 7.563 -5.005 1.00 91.19 199 THR A O 1
ATOM 1557 N N . LEU A 1 200 ? 32.169 9.752 -4.566 1.00 92.12 200 LEU A N 1
ATOM 1558 C CA . LEU A 1 200 ? 33.268 9.980 -5.514 1.00 92.12 200 LEU A CA 1
ATOM 1559 C C . LEU A 1 200 ? 34.568 9.250 -5.136 1.00 92.12 200 LEU A C 1
ATOM 1561 O O . LEU A 1 200 ? 35.315 8.830 -6.018 1.00 92.12 200 LEU A O 1
ATOM 1565 N N . LEU A 1 201 ? 34.884 9.128 -3.846 1.00 91.88 201 LEU A N 1
ATOM 1566 C CA . LEU A 1 201 ? 36.046 8.369 -3.375 1.00 91.88 201 LEU A CA 1
ATOM 1567 C C . LEU A 1 201 ? 35.794 6.866 -3.502 1.00 91.88 201 LEU A C 1
ATOM 1569 O O . LEU A 1 201 ? 36.650 6.147 -4.016 1.00 91.88 201 LEU A O 1
ATOM 1573 N N . SER A 1 202 ? 34.608 6.408 -3.104 1.00 88.75 202 SER A N 1
ATOM 1574 C CA . SER A 1 202 ? 34.184 5.012 -3.207 1.00 88.75 202 SER A CA 1
ATOM 1575 C C . SER A 1 202 ? 34.222 4.510 -4.647 1.00 88.75 202 SER A C 1
ATOM 1577 O O . SER A 1 202 ? 34.746 3.428 -4.888 1.00 88.75 202 SER A O 1
ATOM 1579 N N . SER A 1 203 ? 33.772 5.304 -5.626 1.00 92.62 203 SER A N 1
ATOM 1580 C CA . SER A 1 203 ? 33.838 4.915 -7.045 1.00 92.62 203 SER A CA 1
ATOM 1581 C C . SER A 1 203 ? 35.269 4.765 -7.571 1.00 92.62 203 SER A C 1
ATOM 1583 O O . SER A 1 203 ? 35.519 3.936 -8.443 1.00 92.62 203 SER A O 1
ATOM 1585 N N . LYS A 1 204 ? 36.232 5.516 -7.018 1.00 92.56 204 LYS A N 1
ATOM 1586 C CA . LYS A 1 204 ? 37.659 5.404 -7.370 1.00 92.56 204 LYS A CA 1
ATOM 1587 C C . LYS A 1 204 ? 38.366 4.258 -6.657 1.00 92.56 204 LYS A C 1
ATOM 1589 O O . LYS A 1 204 ? 39.253 3.644 -7.241 1.00 92.56 204 LYS A O 1
ATOM 1594 N N . LEU A 1 205 ? 38.011 3.998 -5.400 1.00 91.50 205 LEU A N 1
ATOM 1595 C CA . LEU A 1 205 ? 38.593 2.919 -4.596 1.00 91.50 205 LEU A CA 1
ATOM 1596 C C . LEU A 1 205 ? 38.006 1.552 -4.955 1.00 91.50 205 LEU A C 1
ATOM 1598 O O . LEU A 1 205 ? 38.695 0.543 -4.845 1.00 91.50 205 LEU A O 1
ATOM 1602 N N . GLN A 1 206 ? 36.749 1.527 -5.398 1.00 89.94 206 GLN A N 1
ATOM 1603 C CA . GLN A 1 206 ? 36.011 0.329 -5.781 1.00 89.94 206 GLN A CA 1
ATOM 1604 C C . GLN A 1 206 ? 35.471 0.455 -7.216 1.00 89.94 206 GLN A C 1
ATOM 1606 O O . GLN A 1 206 ? 34.257 0.420 -7.421 1.00 89.94 206 GLN A O 1
ATOM 1611 N N . PRO A 1 207 ? 36.334 0.567 -8.241 1.00 87.50 207 PRO A N 1
ATOM 1612 C CA . PRO A 1 207 ? 35.897 0.726 -9.632 1.00 87.50 207 PRO A CA 1
ATOM 1613 C C . PRO A 1 207 ? 35.113 -0.482 -10.175 1.00 87.50 207 PRO A C 1
ATOM 1615 O O . PRO A 1 207 ? 34.408 -0.366 -11.170 1.00 87.50 207 PRO A O 1
ATOM 1618 N N . TRP A 1 208 ? 35.196 -1.646 -9.521 1.00 86.12 208 TRP A N 1
ATOM 1619 C CA . TRP A 1 208 ? 34.369 -2.821 -9.830 1.00 86.12 208 TRP A CA 1
ATOM 1620 C C . TRP A 1 208 ? 32.945 -2.733 -9.252 1.00 86.12 208 TRP A C 1
ATOM 1622 O O . TRP A 1 208 ? 32.061 -3.490 -9.660 1.00 86.12 208 TRP A O 1
ATOM 1632 N N . SER A 1 209 ? 32.704 -1.832 -8.292 1.00 87.38 209 SER A N 1
ATOM 1633 C CA . SER A 1 209 ? 31.384 -1.608 -7.708 1.00 87.38 209 SER A CA 1
ATOM 1634 C C . SER A 1 209 ? 30.537 -0.783 -8.666 1.00 87.38 209 SER A C 1
ATOM 1636 O O . SER A 1 209 ? 30.602 0.445 -8.706 1.00 87.38 209 SER A O 1
ATOM 1638 N N . ARG A 1 210 ? 29.685 -1.472 -9.428 1.00 86.19 210 ARG A N 1
ATOM 1639 C CA . ARG A 1 210 ? 28.780 -0.833 -10.396 1.00 86.19 210 ARG A CA 1
ATOM 1640 C C . ARG A 1 210 ? 27.881 0.214 -9.758 1.00 86.19 210 ARG A C 1
ATOM 1642 O O . ARG A 1 210 ? 27.603 1.219 -10.393 1.00 86.19 210 ARG A O 1
ATOM 1649 N N . ARG A 1 211 ? 27.450 -0.013 -8.512 1.00 86.50 211 ARG A N 1
ATOM 1650 C CA . ARG A 1 211 ? 26.660 0.957 -7.747 1.00 86.50 211 ARG A CA 1
ATOM 1651 C C . ARG A 1 211 ? 27.467 2.224 -7.488 1.00 86.50 211 ARG A C 1
ATOM 1653 O O . ARG A 1 211 ? 27.012 3.295 -7.856 1.00 86.50 211 ARG A O 1
ATOM 1660 N N . ALA A 1 212 ? 28.674 2.102 -6.935 1.00 89.19 212 ALA A N 1
ATOM 1661 C CA . ALA A 1 212 ? 29.500 3.270 -6.638 1.00 89.19 212 ALA A CA 1
ATOM 1662 C C . ALA A 1 212 ? 29.824 4.077 -7.907 1.00 89.19 212 ALA A C 1
ATOM 1664 O O . ALA A 1 212 ? 29.736 5.302 -7.900 1.00 89.19 212 ALA A O 1
ATOM 1665 N N . VAL A 1 213 ? 30.157 3.394 -9.009 1.00 93.25 213 VAL A N 1
ATOM 1666 C CA . VAL A 1 213 ? 30.468 4.039 -10.293 1.00 93.25 213 VAL A CA 1
ATOM 1667 C C . VAL A 1 213 ? 29.232 4.702 -10.914 1.00 93.25 213 VAL A C 1
ATOM 1669 O O . VAL A 1 213 ? 29.328 5.853 -11.338 1.00 93.25 213 VAL A O 1
ATOM 1672 N N . SER A 1 214 ? 28.072 4.031 -10.932 1.00 93.25 214 SER A N 1
ATOM 1673 C CA . SER A 1 214 ? 26.831 4.613 -11.467 1.00 93.25 214 SER A CA 1
ATOM 1674 C C . SER A 1 214 ? 26.349 5.798 -10.643 1.00 93.25 214 SER A C 1
ATOM 1676 O O . SER A 1 214 ? 25.991 6.829 -11.205 1.00 93.25 214 SER A O 1
ATOM 1678 N N . ASP A 1 215 ? 26.387 5.674 -9.317 1.00 93.06 215 ASP A N 1
ATOM 1679 C CA . ASP A 1 215 ? 25.923 6.713 -8.405 1.00 93.06 215 ASP A CA 1
ATOM 1680 C C . ASP A 1 215 ? 26.824 7.953 -8.527 1.00 93.06 215 ASP A C 1
ATOM 1682 O O . ASP A 1 215 ? 26.322 9.058 -8.687 1.00 93.06 215 ASP A O 1
ATOM 1686 N N . ALA A 1 216 ? 28.149 7.787 -8.604 1.00 95.00 216 ALA A N 1
ATOM 1687 C CA . ALA A 1 216 ? 29.073 8.901 -8.843 1.00 95.00 216 ALA A CA 1
ATOM 1688 C C . ALA A 1 216 ? 28.885 9.589 -10.213 1.00 95.00 216 ALA A C 1
ATOM 1690 O O . ALA A 1 216 ? 29.225 10.765 -10.366 1.00 95.00 216 ALA A O 1
ATOM 1691 N N . ALA A 1 217 ? 28.378 8.868 -11.218 1.00 95.69 217 ALA A N 1
ATOM 1692 C CA . ALA A 1 217 ? 28.127 9.396 -12.559 1.00 95.69 217 ALA A CA 1
ATOM 1693 C C . ALA A 1 217 ? 26.750 10.075 -12.699 1.00 95.69 217 ALA A C 1
ATOM 1695 O O . ALA A 1 217 ? 26.588 10.944 -13.563 1.00 95.69 217 ALA A O 1
ATOM 1696 N N . LEU A 1 218 ? 25.781 9.724 -11.843 1.00 96.25 218 LEU A N 1
ATOM 1697 C CA . LEU A 1 218 ? 24.390 10.176 -11.929 1.00 96.25 218 LEU A CA 1
ATOM 1698 C C . LEU A 1 218 ? 24.233 11.710 -11.966 1.00 96.25 218 LEU A C 1
ATOM 1700 O O . LEU A 1 218 ? 23.557 12.183 -12.877 1.00 96.25 218 LEU A O 1
ATOM 1704 N N . PRO A 1 219 ? 24.869 12.526 -11.093 1.00 95.69 219 PRO A N 1
ATOM 1705 C CA . PRO A 1 219 ? 24.654 13.978 -11.095 1.00 95.69 219 PRO A CA 1
ATOM 1706 C C . PRO A 1 219 ? 24.988 14.642 -12.434 1.00 95.69 219 PRO A C 1
ATOM 1708 O O . PRO A 1 219 ? 24.247 15.498 -12.912 1.00 95.69 219 PRO A O 1
ATOM 1711 N N . ARG A 1 220 ? 26.092 14.218 -13.065 1.00 94.94 220 ARG A N 1
ATOM 1712 C CA . ARG A 1 220 ? 26.518 14.744 -14.367 1.00 94.94 220 ARG A CA 1
ATOM 1713 C C . ARG A 1 220 ? 25.593 14.281 -15.488 1.00 94.94 220 ARG A C 1
ATOM 1715 O O . ARG A 1 220 ? 25.344 15.050 -16.412 1.00 94.94 220 ARG A O 1
ATOM 1722 N N . ALA A 1 221 ? 25.103 13.044 -15.418 1.00 96.56 221 ALA A N 1
ATOM 1723 C CA . ALA A 1 221 ? 24.137 12.540 -16.384 1.00 96.56 221 ALA A CA 1
ATOM 1724 C C . ALA A 1 221 ? 22.813 13.310 -16.296 1.00 96.56 221 ALA A C 1
ATOM 1726 O O . ALA A 1 221 ? 22.338 13.781 -17.322 1.00 96.56 221 ALA A O 1
ATOM 1727 N N . LEU A 1 222 ? 22.277 13.528 -15.090 1.00 96.50 222 LEU A N 1
ATOM 1728 C CA . LEU A 1 222 ? 21.064 14.330 -14.885 1.00 96.50 222 LEU A CA 1
ATOM 1729 C C . LEU A 1 222 ? 21.242 15.756 -15.417 1.00 96.50 222 LEU A C 1
ATOM 1731 O O . LEU A 1 222 ? 20.415 16.229 -16.187 1.00 96.50 222 LEU A O 1
ATOM 1735 N N . GLN A 1 223 ? 22.356 16.412 -15.089 1.00 95.50 223 GLN A N 1
ATOM 1736 C CA . GLN A 1 223 ? 22.657 17.741 -15.621 1.00 95.50 223 GLN A CA 1
ATOM 1737 C C . GLN A 1 223 ? 22.649 17.753 -17.158 1.00 95.50 223 GLN A C 1
ATOM 1739 O O . GLN A 1 223 ? 21.968 18.571 -17.769 1.00 95.50 223 GLN A O 1
ATOM 1744 N N . LEU A 1 224 ? 23.360 16.822 -17.798 1.00 95.62 224 LEU A N 1
ATOM 1745 C CA . LEU A 1 224 ? 23.428 16.765 -19.257 1.00 95.62 224 LEU A CA 1
ATOM 1746 C C . LEU A 1 224 ? 22.063 16.467 -19.896 1.00 95.62 224 LEU A C 1
ATOM 1748 O O . LEU A 1 224 ? 21.732 17.062 -20.919 1.00 95.62 224 LEU A O 1
ATOM 1752 N N . LEU A 1 225 ? 21.280 15.567 -19.301 1.00 96.62 225 LEU A N 1
ATOM 1753 C CA . LEU A 1 225 ? 19.966 15.166 -19.802 1.00 96.62 225 LEU A CA 1
ATOM 1754 C C . LEU A 1 225 ? 18.937 16.294 -19.704 1.00 96.62 225 LEU A C 1
ATOM 1756 O O . LEU A 1 225 ? 18.212 16.549 -20.667 1.00 96.62 225 LEU A O 1
ATOM 1760 N N . PHE A 1 226 ? 18.893 16.983 -18.565 1.00 95.06 226 PHE A N 1
ATOM 1761 C CA . PHE A 1 226 ? 17.833 17.935 -18.242 1.00 95.06 226 PHE A CA 1
ATOM 1762 C C . PHE A 1 226 ? 18.209 19.399 -18.513 1.00 95.06 226 PHE A C 1
ATOM 1764 O O . PHE A 1 226 ? 17.319 20.179 -18.833 1.00 95.06 226 PHE A O 1
ATOM 1771 N N . ASP A 1 227 ? 19.491 19.786 -18.502 1.00 93.06 227 ASP A N 1
ATOM 1772 C CA . ASP A 1 227 ? 19.924 21.126 -18.948 1.00 93.06 227 ASP A CA 1
ATOM 1773 C C . ASP A 1 227 ? 20.405 21.140 -20.410 1.00 93.06 227 ASP A C 1
ATOM 1775 O O . ASP A 1 227 ? 20.512 22.203 -21.023 1.00 93.06 227 ASP A O 1
ATOM 1779 N N . GLY A 1 228 ? 20.761 19.979 -20.975 1.00 92.12 228 GLY A N 1
ATOM 1780 C CA . GLY A 1 228 ? 21.408 19.889 -22.290 1.00 92.12 228 GLY A CA 1
ATOM 1781 C C . GLY A 1 228 ? 22.864 20.379 -22.311 1.00 92.12 228 GLY A C 1
ATOM 1782 O O . GLY A 1 228 ? 23.434 20.586 -23.382 1.00 92.12 228 GLY A O 1
ATOM 1783 N N . SER A 1 229 ? 23.475 20.587 -21.141 1.00 86.94 229 SER A N 1
ATOM 1784 C CA . SER A 1 229 ? 24.818 21.152 -20.974 1.00 86.94 229 SER A CA 1
ATOM 1785 C C . SER A 1 229 ? 25.529 20.539 -19.766 1.00 86.94 229 SER A C 1
ATOM 1787 O O . SER A 1 229 ? 24.898 19.985 -18.876 1.00 86.94 229 SER A O 1
ATOM 1789 N N . THR A 1 230 ? 26.856 20.664 -19.711 1.00 83.00 230 THR A N 1
ATOM 1790 C CA . THR A 1 230 ? 27.666 20.336 -18.523 1.00 83.00 230 THR A CA 1
ATOM 1791 C C . THR A 1 230 ? 28.193 21.586 -17.809 1.00 83.00 230 THR A C 1
ATOM 1793 O O . THR A 1 230 ? 29.151 21.504 -17.041 1.00 83.00 230 THR A O 1
ATOM 1796 N N . ASP A 1 231 ? 27.646 22.767 -18.111 1.00 85.88 231 ASP A N 1
ATOM 1797 C CA . ASP A 1 231 ? 28.020 24.016 -17.443 1.00 85.88 231 ASP A CA 1
ATOM 1798 C C . ASP A 1 231 ? 27.364 24.110 -16.057 1.00 85.88 231 ASP A C 1
ATOM 1800 O O . ASP A 1 231 ? 26.149 24.253 -15.913 1.00 85.88 231 ASP A O 1
ATOM 1804 N N . ASN A 1 232 ? 28.192 24.031 -15.015 1.00 79.75 232 ASN A N 1
ATOM 1805 C CA . ASN A 1 232 ? 27.743 24.028 -13.625 1.00 79.75 232 ASN A CA 1
ATOM 1806 C C . ASN A 1 232 ? 27.274 25.400 -13.133 1.00 79.75 232 ASN A C 1
ATOM 1808 O O . ASN A 1 232 ? 26.522 25.460 -12.164 1.00 79.75 232 ASN A O 1
ATOM 1812 N N . ALA A 1 233 ? 27.719 26.503 -13.745 1.00 72.56 233 ALA A N 1
ATOM 1813 C CA . ALA A 1 233 ? 27.541 27.839 -13.171 1.00 72.56 233 ALA A CA 1
ATOM 1814 C C . ALA A 1 233 ? 26.071 28.297 -13.113 1.00 72.56 233 ALA A C 1
ATOM 1816 O O . ALA A 1 233 ? 25.759 29.258 -12.409 1.00 72.56 233 ALA A O 1
ATOM 1817 N N . LYS A 1 234 ? 25.174 27.631 -13.853 1.00 70.75 234 LYS A N 1
ATOM 1818 C CA . LYS A 1 234 ? 23.753 27.994 -13.979 1.00 70.75 234 LYS A CA 1
ATOM 1819 C C . LYS A 1 234 ? 22.794 26.802 -13.889 1.00 70.75 234 LYS A C 1
ATOM 1821 O O . LYS A 1 234 ? 21.615 26.965 -14.181 1.00 70.75 234 LYS A O 1
ATOM 1826 N N . SER A 1 235 ? 23.289 25.622 -13.521 1.00 85.75 235 SER A N 1
ATOM 1827 C CA . SER A 1 235 ? 22.489 24.400 -13.572 1.00 85.75 235 SER A CA 1
ATOM 1828 C C . SER A 1 235 ? 21.422 24.361 -12.477 1.00 85.75 235 SER A C 1
ATOM 1830 O O . SER A 1 235 ? 21.733 24.518 -11.293 1.00 85.75 235 SER A O 1
ATOM 1832 N N . GLN A 1 236 ? 20.175 24.111 -12.881 1.00 88.06 236 GLN A N 1
ATOM 1833 C CA . GLN A 1 236 ? 19.054 23.816 -11.980 1.00 88.06 236 GLN A CA 1
ATOM 1834 C C . GLN A 1 236 ? 18.709 22.318 -11.955 1.00 88.06 236 GLN A C 1
ATOM 1836 O O . GLN A 1 236 ? 17.970 21.879 -11.076 1.00 88.06 236 GLN A O 1
ATOM 1841 N N . ALA A 1 237 ? 19.288 21.524 -12.862 1.00 91.94 237 ALA A N 1
ATOM 1842 C CA . ALA A 1 237 ? 19.164 20.069 -12.882 1.00 91.94 237 ALA A CA 1
ATOM 1843 C C . ALA A 1 237 ? 20.299 19.318 -12.157 1.00 91.94 237 ALA A C 1
ATOM 1845 O O . ALA A 1 237 ? 20.181 18.116 -11.911 1.00 91.94 237 ALA A O 1
ATOM 1846 N N . LEU A 1 238 ? 21.416 19.973 -11.824 1.00 93.31 238 LEU A N 1
ATOM 1847 C CA . LEU A 1 238 ? 22.560 19.319 -11.183 1.00 93.31 238 LEU A CA 1
ATOM 1848 C C . LEU A 1 238 ? 22.240 18.923 -9.737 1.00 93.31 238 LEU A C 1
ATOM 1850 O O . LEU A 1 238 ? 22.148 19.780 -8.856 1.00 93.31 238 LEU A O 1
ATOM 1854 N N . LEU A 1 239 ? 22.177 17.613 -9.485 1.00 92.50 239 LEU A N 1
ATOM 1855 C CA . LEU A 1 239 ? 22.006 17.048 -8.148 1.00 92.50 239 LEU A CA 1
ATOM 1856 C C . LEU A 1 239 ? 23.129 17.505 -7.202 1.00 92.50 239 LEU A C 1
ATOM 1858 O O . LEU A 1 239 ? 24.321 17.315 -7.471 1.00 92.50 239 LEU A O 1
ATOM 1862 N N . ARG A 1 240 ? 22.744 18.116 -6.080 1.00 90.06 240 ARG A N 1
ATOM 1863 C CA . ARG A 1 240 ? 23.684 18.677 -5.100 1.00 90.06 240 ARG A CA 1
ATOM 1864 C C . ARG A 1 240 ? 24.416 17.581 -4.325 1.00 90.06 240 ARG A C 1
ATOM 1866 O O . ARG A 1 240 ? 23.973 16.445 -4.223 1.00 90.06 240 ARG A O 1
ATOM 1873 N N . ARG A 1 241 ? 25.547 17.945 -3.713 1.00 88.81 241 ARG A N 1
ATOM 1874 C CA . ARG A 1 241 ? 26.432 16.994 -3.011 1.00 88.81 241 ARG A CA 1
ATOM 1875 C C . ARG A 1 241 ? 25.824 16.342 -1.769 1.00 88.81 241 ARG A C 1
ATOM 1877 O O . ARG A 1 241 ? 26.275 15.270 -1.386 1.00 88.81 241 ARG A O 1
ATOM 1884 N N . SER A 1 242 ? 24.868 17.011 -1.136 1.00 87.00 242 SER A N 1
ATOM 1885 C CA . SER A 1 242 ? 24.144 16.547 0.053 1.00 87.00 242 SER A CA 1
ATOM 1886 C C . SER A 1 242 ? 22.878 15.765 -0.281 1.00 87.00 242 SER A C 1
ATOM 1888 O O . SER A 1 242 ? 22.261 15.192 0.613 1.00 87.00 242 SER A O 1
ATOM 1890 N N . ASP A 1 243 ? 22.471 15.768 -1.547 1.00 90.38 243 ASP A N 1
ATOM 1891 C CA . ASP A 1 243 ? 21.140 15.356 -1.953 1.00 90.38 243 ASP A CA 1
ATOM 1892 C C . ASP A 1 243 ? 21.201 13.954 -2.563 1.00 90.38 243 ASP A C 1
ATOM 1894 O O . ASP A 1 243 ? 22.116 13.627 -3.324 1.00 90.38 243 ASP A O 1
ATOM 1898 N N . ALA A 1 244 ? 20.230 13.117 -2.200 1.00 91.81 244 ALA A N 1
ATOM 1899 C CA . ALA A 1 244 ? 20.154 11.733 -2.640 1.00 91.81 244 ALA A CA 1
ATOM 1900 C C . ALA A 1 244 ? 18.848 11.483 -3.397 1.00 91.81 244 ALA A C 1
ATOM 1902 O O . ALA A 1 244 ? 17.769 11.657 -2.827 1.00 91.81 244 ALA A O 1
ATOM 1903 N N . VAL A 1 245 ? 18.947 11.036 -4.649 1.00 93.69 245 VAL A N 1
ATOM 1904 C CA . VAL A 1 245 ? 17.808 10.458 -5.378 1.00 93.69 245 VAL A CA 1
ATOM 1905 C C . VAL A 1 245 ? 17.645 9.009 -4.927 1.00 93.69 245 VAL A C 1
ATOM 1907 O O . VAL A 1 245 ? 18.620 8.253 -4.894 1.00 93.69 245 VAL A O 1
ATOM 1910 N N . ARG A 1 246 ? 16.431 8.616 -4.551 1.00 91.94 246 ARG A N 1
ATOM 1911 C CA . ARG A 1 246 ? 16.104 7.283 -4.039 1.00 91.94 246 ARG A CA 1
ATOM 1912 C C . ARG A 1 246 ? 15.178 6.567 -5.003 1.00 91.94 246 ARG A C 1
ATOM 1914 O O . ARG A 1 246 ? 14.281 7.179 -5.564 1.00 91.94 246 ARG A O 1
ATOM 1921 N N . ALA A 1 247 ? 15.401 5.270 -5.174 1.00 90.19 247 ALA A N 1
ATOM 1922 C CA . ALA A 1 247 ? 14.602 4.455 -6.073 1.00 90.19 247 ALA A CA 1
ATOM 1923 C C . ALA A 1 247 ? 14.532 2.997 -5.614 1.00 90.19 247 ALA A C 1
ATOM 1925 O O . ALA A 1 247 ? 15.494 2.444 -5.059 1.00 90.19 247 ALA A O 1
ATOM 1926 N N . GLN A 1 248 ? 13.409 2.350 -5.922 1.00 89.31 248 GLN A N 1
ATOM 1927 C CA . GLN A 1 248 ? 13.328 0.893 -5.982 1.00 89.31 248 GLN A CA 1
ATOM 1928 C C . GLN A 1 248 ? 14.226 0.370 -7.117 1.00 89.31 248 GLN A C 1
ATOM 1930 O O . GLN A 1 248 ? 14.530 1.070 -8.086 1.00 89.31 248 GLN A O 1
ATOM 1935 N N . CYS A 1 249 ? 14.733 -0.852 -6.970 1.00 84.31 249 CYS A N 1
ATOM 1936 C CA . CYS A 1 249 ? 15.730 -1.387 -7.894 1.00 84.31 249 CYS A CA 1
ATOM 1937 C C . CYS A 1 249 ? 15.145 -1.765 -9.268 1.00 84.31 249 CYS A C 1
ATOM 1939 O O . CYS A 1 249 ? 13.960 -2.039 -9.415 1.00 84.31 249 CYS A O 1
ATOM 1941 N N . CYS A 1 250 ? 16.051 -1.891 -10.244 1.00 86.44 250 CYS A N 1
ATOM 1942 C CA . CYS A 1 250 ? 16.022 -2.953 -11.253 1.00 86.44 250 CYS A CA 1
ATOM 1943 C C . CYS A 1 250 ? 15.231 -2.689 -12.542 1.00 86.44 250 CYS A C 1
ATOM 1945 O O . CYS A 1 250 ? 15.138 -3.601 -13.353 1.00 86.44 250 CYS A O 1
ATOM 1947 N N . ALA A 1 251 ? 14.732 -1.470 -12.771 1.00 90.00 251 ALA A N 1
ATOM 1948 C CA . ALA A 1 251 ? 14.141 -1.057 -14.053 1.00 90.00 251 ALA A CA 1
ATOM 1949 C C . ALA A 1 251 ? 13.059 -2.014 -14.603 1.00 90.00 251 ALA A C 1
ATOM 1951 O O . ALA A 1 251 ? 12.934 -2.187 -15.812 1.00 90.00 251 ALA A O 1
ATOM 1952 N N . GLN A 1 252 ? 12.266 -2.612 -13.711 1.00 95.69 252 GLN A N 1
ATOM 1953 C CA . GLN A 1 252 ? 10.994 -3.230 -14.073 1.00 95.69 252 GLN A CA 1
ATOM 1954 C C . GLN A 1 252 ? 9.884 -2.361 -13.508 1.00 95.69 252 GLN A C 1
ATOM 1956 O O . GLN A 1 252 ? 9.863 -2.095 -12.305 1.00 95.69 252 GLN A O 1
ATOM 1961 N N . PHE A 1 253 ? 9.003 -1.863 -14.363 1.00 97.50 253 PHE A N 1
ATOM 1962 C CA . PHE A 1 253 ? 8.000 -0.883 -13.961 1.00 97.50 253 PHE A CA 1
ATOM 1963 C C . PHE A 1 253 ? 6.761 -0.952 -14.846 1.00 97.50 253 PHE A C 1
ATOM 1965 O O . PHE A 1 253 ? 6.819 -1.396 -15.991 1.00 97.50 253 PHE A O 1
ATOM 1972 N N . ALA A 1 254 ? 5.647 -0.478 -14.306 1.00 97.94 254 ALA A N 1
ATOM 1973 C CA . ALA A 1 254 ? 4.441 -0.182 -15.054 1.00 97.94 254 ALA A CA 1
ATOM 1974 C C . ALA A 1 254 ? 4.261 1.334 -15.156 1.00 97.94 254 ALA A C 1
ATOM 1976 O O . ALA A 1 254 ? 4.611 2.076 -14.235 1.00 97.94 254 ALA A O 1
ATOM 1977 N N . VAL A 1 255 ? 3.710 1.793 -16.273 1.00 98.19 255 VAL A N 1
ATOM 1978 C CA . VAL A 1 255 ? 3.454 3.211 -16.527 1.00 98.19 255 VAL A CA 1
ATOM 1979 C C . VAL A 1 255 ? 2.186 3.381 -17.363 1.00 98.19 255 VAL A C 1
ATOM 1981 O O . VAL A 1 255 ? 1.891 2.578 -18.253 1.00 98.19 255 VAL A O 1
ATOM 1984 N N . SER A 1 256 ? 1.406 4.415 -17.058 1.00 98.00 256 SER A N 1
ATOM 1985 C CA . SER A 1 256 ? 0.194 4.741 -17.801 1.00 98.00 256 SER A CA 1
ATOM 1986 C C . SER A 1 256 ? 0.529 5.392 -19.139 1.00 98.00 256 SER A C 1
ATOM 1988 O O . SER A 1 256 ? 1.577 6.020 -19.313 1.00 98.00 256 SER A O 1
ATOM 1990 N N . ARG A 1 257 ? -0.399 5.282 -20.092 1.00 96.94 257 ARG A N 1
ATOM 1991 C CA . ARG A 1 257 ? -0.294 5.976 -21.379 1.00 96.94 257 ARG A CA 1
ATOM 1992 C C . ARG A 1 257 ? -0.114 7.479 -21.194 1.00 96.94 257 ARG A C 1
ATOM 1994 O O . ARG A 1 257 ? 0.782 8.062 -21.790 1.00 96.94 257 ARG A O 1
ATOM 2001 N N . ASP A 1 258 ? -0.904 8.074 -20.308 1.00 95.62 258 ASP A N 1
ATOM 2002 C CA . ASP A 1 258 ? -0.860 9.510 -20.037 1.00 95.62 258 ASP A CA 1
ATOM 2003 C C . ASP A 1 258 ? 0.482 9.933 -19.427 1.00 95.62 258 ASP A C 1
ATOM 2005 O O . ASP A 1 258 ? 1.000 11.000 -19.746 1.00 95.62 258 ASP A O 1
ATOM 2009 N N . ALA A 1 259 ? 1.091 9.091 -18.585 1.00 95.62 259 ALA A N 1
ATOM 2010 C CA . ALA A 1 259 ? 2.425 9.345 -18.055 1.00 95.62 259 ALA A CA 1
ATOM 2011 C C . ALA A 1 259 ? 3.511 9.283 -19.138 1.00 95.62 259 ALA A C 1
ATOM 2013 O O . ALA A 1 259 ? 4.421 10.109 -19.113 1.00 95.62 259 ALA A O 1
ATOM 2014 N N . ILE A 1 260 ? 3.398 8.376 -20.116 1.00 97.00 260 ILE A N 1
ATOM 2015 C CA . ILE A 1 260 ? 4.286 8.379 -21.288 1.00 97.00 260 ILE A CA 1
ATOM 2016 C C . ILE A 1 260 ? 4.052 9.635 -22.137 1.00 97.00 260 ILE A C 1
ATOM 2018 O O . ILE A 1 260 ? 4.991 10.355 -22.461 1.00 97.00 260 ILE A O 1
ATOM 2022 N N . TRP A 1 261 ? 2.796 9.962 -22.437 1.00 96.00 261 TRP A N 1
ATOM 2023 C CA . TRP A 1 261 ? 2.443 11.104 -23.282 1.00 96.00 261 TRP A CA 1
ATOM 2024 C C . TRP A 1 261 ? 2.696 12.474 -22.657 1.00 96.00 261 TRP A C 1
ATOM 2026 O O . TRP A 1 261 ? 2.675 13.489 -23.359 1.00 96.00 261 TRP A O 1
ATOM 2036 N N . ARG A 1 262 ? 3.003 12.531 -21.357 1.00 93.69 262 ARG A N 1
ATOM 2037 C CA . ARG A 1 262 ? 3.539 13.747 -20.745 1.00 93.69 262 ARG A CA 1
ATOM 2038 C C . ARG A 1 262 ? 4.861 14.169 -21.381 1.00 93.69 262 ARG A C 1
ATOM 2040 O O . ARG A 1 262 ? 5.118 15.371 -21.382 1.00 93.69 262 ARG A O 1
ATOM 2047 N N . HIS A 1 263 ? 5.646 13.260 -21.964 1.00 94.94 263 HIS A N 1
ATOM 2048 C CA . HIS A 1 263 ? 6.898 13.560 -22.665 1.00 94.94 263 HIS A CA 1
ATOM 2049 C C . HIS A 1 263 ? 6.782 13.327 -24.166 1.00 94.94 263 HIS A C 1
ATOM 2051 O O . HIS A 1 263 ? 6.233 12.329 -24.608 1.00 94.94 263 HIS A O 1
ATOM 2057 N N . SER A 1 264 ? 7.351 14.231 -24.961 1.00 96.12 264 SER A N 1
ATOM 2058 C CA . SER A 1 264 ? 7.282 14.117 -26.422 1.00 96.12 264 SER A CA 1
ATOM 2059 C C . SER A 1 264 ? 8.137 12.959 -26.978 1.00 96.12 264 SER A C 1
ATOM 2061 O O . SER A 1 264 ? 9.144 12.587 -26.366 1.00 96.12 264 SER A O 1
ATOM 2063 N N . PRO A 1 265 ? 7.835 12.447 -28.189 1.00 96.50 265 PRO A N 1
ATOM 2064 C CA . PRO A 1 265 ? 8.695 11.476 -28.880 1.00 96.50 265 PRO A CA 1
ATOM 2065 C C . PRO A 1 265 ? 10.146 11.956 -29.046 1.00 96.50 265 PRO A C 1
ATOM 2067 O O . PRO A 1 265 ? 11.084 11.153 -29.028 1.00 96.50 265 PRO A O 1
ATOM 2070 N N . ASP A 1 266 ? 10.342 13.271 -29.171 1.00 96.62 266 ASP A N 1
ATOM 2071 C CA . ASP A 1 266 ? 11.658 13.903 -29.276 1.00 96.62 266 ASP A CA 1
ATOM 2072 C C . ASP A 1 266 ? 12.451 13.816 -27.964 1.00 96.62 266 ASP A C 1
ATOM 2074 O O . ASP A 1 266 ? 13.667 13.635 -28.003 1.00 96.62 266 ASP A O 1
ATOM 2078 N N . GLU A 1 267 ? 11.792 13.885 -26.801 1.00 97.12 267 GLU A N 1
ATOM 2079 C CA . GLU A 1 267 ? 12.442 13.701 -25.494 1.00 97.12 267 GLU A CA 1
ATOM 2080 C C . GLU A 1 267 ? 12.952 12.265 -25.328 1.00 97.12 267 GLU A C 1
ATOM 2082 O O . GLU A 1 267 ? 14.101 12.054 -24.926 1.00 97.12 267 GLU A O 1
ATOM 2087 N N . TYR A 1 268 ? 12.144 11.272 -25.710 1.00 98.12 268 TYR A N 1
ATOM 2088 C CA . TYR A 1 268 ? 12.572 9.871 -25.723 1.00 98.12 268 TYR A CA 1
ATOM 2089 C C . TYR A 1 268 ? 13.688 9.626 -26.738 1.00 98.12 268 TYR A C 1
ATOM 2091 O O . TYR A 1 268 ? 14.665 8.938 -26.435 1.00 98.12 268 TYR A O 1
ATOM 2099 N N . SER A 1 269 ? 13.591 10.235 -27.922 1.00 97.94 269 SER A N 1
ATOM 2100 C CA . SER A 1 269 ? 14.639 10.170 -28.943 1.00 97.94 269 SER A CA 1
ATOM 2101 C C . SER A 1 269 ? 15.940 10.804 -28.456 1.00 97.94 269 SER A C 1
ATOM 2103 O O . SER A 1 269 ? 17.004 10.225 -28.658 1.00 97.94 269 SER A O 1
ATOM 2105 N N . ALA A 1 270 ? 15.880 11.937 -27.755 1.00 97.75 270 ALA A N 1
ATOM 2106 C CA . ALA A 1 270 ? 17.039 12.563 -27.131 1.00 97.75 270 ALA A CA 1
ATOM 2107 C C . ALA A 1 270 ? 17.665 11.654 -26.065 1.00 97.75 270 ALA A C 1
ATOM 2109 O O . ALA A 1 270 ? 18.881 11.469 -26.058 1.00 97.75 270 ALA A O 1
ATOM 2110 N N . LEU A 1 271 ? 16.853 11.026 -25.211 1.00 97.44 271 LEU A N 1
ATOM 2111 C CA . LEU A 1 271 ? 17.338 10.079 -24.205 1.00 97.44 271 LEU A CA 1
ATOM 2112 C C . LEU A 1 271 ? 17.992 8.839 -24.843 1.00 97.44 271 LEU A C 1
ATOM 2114 O O . LEU A 1 271 ? 19.047 8.393 -24.388 1.00 97.44 271 LEU A O 1
ATOM 2118 N N . ARG A 1 272 ? 17.426 8.327 -25.946 1.00 97.94 272 ARG A N 1
ATOM 2119 C CA . ARG A 1 272 ? 18.029 7.255 -26.756 1.00 97.94 272 ARG A CA 1
ATOM 2120 C C . ARG A 1 272 ? 19.347 7.696 -27.384 1.00 97.94 272 ARG A C 1
ATOM 2122 O O . ARG A 1 272 ? 20.320 6.948 -27.336 1.00 97.94 272 ARG A O 1
ATOM 2129 N N . GLN A 1 273 ? 19.417 8.916 -27.912 1.00 97.81 273 GLN A N 1
ATOM 2130 C CA . GLN A 1 273 ? 20.663 9.444 -28.459 1.00 97.81 273 GLN A CA 1
ATOM 2131 C C . GLN A 1 273 ? 21.720 9.687 -27.390 1.00 97.81 273 GLN A C 1
ATOM 2133 O O . GLN A 1 273 ? 22.888 9.474 -27.666 1.00 97.81 273 GLN A O 1
ATOM 2138 N N . TRP A 1 274 ? 21.359 10.041 -26.158 1.00 97.56 274 TRP A N 1
ATOM 2139 C CA . TRP A 1 274 ? 22.346 10.151 -25.082 1.00 97.56 274 TRP A CA 1
ATOM 2140 C C . TRP A 1 274 ? 23.097 8.826 -24.836 1.00 97.56 274 TRP A C 1
ATOM 2142 O O . TRP A 1 274 ? 24.292 8.849 -24.537 1.00 97.56 274 TRP A O 1
ATOM 2152 N N . LEU A 1 275 ? 22.436 7.672 -25.016 1.00 97.25 275 LEU A N 1
ATOM 2153 C CA . LEU A 1 275 ? 23.084 6.354 -24.955 1.00 97.25 275 LEU A CA 1
ATOM 2154 C C . LEU A 1 275 ? 23.998 6.059 -26.154 1.00 97.25 275 LEU A C 1
ATOM 2156 O O . LEU A 1 275 ? 25.001 5.357 -25.982 1.00 97.25 275 LEU A O 1
ATOM 2160 N N . LEU A 1 276 ? 23.612 6.532 -27.345 1.00 96.75 276 LEU A N 1
ATOM 2161 C CA . LEU A 1 276 ? 24.249 6.222 -28.631 1.00 96.75 276 LEU A CA 1
ATOM 2162 C C . LEU A 1 276 ? 25.363 7.203 -29.016 1.00 96.75 276 LEU A C 1
ATOM 2164 O O . LEU A 1 276 ? 26.298 6.811 -29.706 1.00 96.75 276 LEU A O 1
ATOM 2168 N N . ASP A 1 277 ? 25.268 8.462 -28.596 1.00 96.31 277 ASP A N 1
ATOM 2169 C CA . ASP A 1 277 ? 26.229 9.505 -28.926 1.00 96.31 277 ASP A CA 1
ATOM 2170 C C . ASP A 1 277 ? 27.550 9.273 -28.172 1.00 96.31 277 ASP A C 1
ATOM 2172 O O . ASP A 1 277 ? 27.596 9.126 -26.943 1.00 96.31 277 ASP A O 1
ATOM 2176 N N . ASP A 1 278 ? 28.651 9.296 -28.923 1.00 92.12 278 ASP A N 1
ATOM 2177 C CA . ASP A 1 278 ? 29.983 8.999 -28.406 1.00 92.12 278 ASP A CA 1
ATOM 2178 C C . ASP A 1 278 ? 30.382 9.915 -27.239 1.00 92.12 278 ASP A C 1
ATOM 2180 O O . ASP A 1 278 ? 30.415 11.146 -27.338 1.00 92.12 278 ASP A O 1
ATOM 2184 N N . GLY A 1 279 ? 30.742 9.291 -26.115 1.00 91.00 279 GLY A N 1
ATOM 2185 C CA . GLY A 1 279 ? 31.257 9.974 -24.928 1.00 91.00 279 GLY A CA 1
ATOM 2186 C C . GLY A 1 279 ? 30.213 10.732 -24.102 1.00 91.00 279 GLY A C 1
ATOM 2187 O O . GLY A 1 279 ? 30.605 11.481 -23.205 1.00 91.00 279 GLY A O 1
ATOM 2188 N N . MET A 1 280 ? 28.916 10.563 -24.385 1.00 94.69 280 MET A N 1
ATOM 2189 C CA . MET A 1 280 ? 27.833 11.235 -23.653 1.00 94.69 280 MET A CA 1
ATOM 2190 C C . MET A 1 280 ? 27.359 10.409 -22.451 1.00 94.69 280 MET A C 1
ATOM 2192 O O . MET A 1 280 ? 27.423 10.885 -21.313 1.00 94.69 280 MET A O 1
ATOM 2196 N N . ALA A 1 281 ? 26.945 9.161 -22.677 1.00 95.69 281 ALA A N 1
ATOM 2197 C CA . ALA A 1 281 ? 26.717 8.180 -21.617 1.00 95.69 281 ALA A CA 1
ATOM 2198 C C . ALA A 1 281 ? 28.025 7.464 -21.208 1.00 95.69 281 ALA A C 1
ATOM 2200 O O . ALA A 1 281 ? 28.940 7.333 -22.028 1.00 95.69 281 ALA A O 1
ATOM 2201 N N . PRO A 1 282 ? 28.142 6.942 -19.967 1.00 95.44 282 PRO A N 1
ATOM 2202 C CA . PRO A 1 282 ? 29.299 6.142 -19.549 1.00 95.44 282 PRO A CA 1
ATOM 2203 C C . PRO A 1 282 ? 29.529 4.939 -20.465 1.00 95.44 282 PRO A C 1
ATOM 2205 O O . PRO A 1 282 ? 28.586 4.205 -20.736 1.00 95.44 282 PRO A O 1
ATOM 2208 N N . SER A 1 283 ? 30.765 4.692 -20.907 1.00 92.31 283 SER A N 1
ATOM 2209 C CA . SER A 1 283 ? 31.072 3.630 -21.882 1.00 92.31 283 SER A CA 1
ATOM 2210 C C . SER A 1 283 ? 30.698 2.218 -21.418 1.00 92.31 283 SER A C 1
ATOM 2212 O O . SER A 1 283 ? 30.391 1.374 -22.247 1.00 92.31 283 SER A O 1
ATOM 2214 N N . ASP A 1 284 ? 30.680 1.961 -20.109 1.00 93.62 284 ASP A N 1
ATOM 2215 C CA . ASP A 1 284 ? 30.168 0.711 -19.549 1.00 93.62 284 ASP A CA 1
ATOM 2216 C C . ASP A 1 284 ? 28.631 0.682 -19.589 1.00 93.62 284 ASP A C 1
ATOM 2218 O O . ASP A 1 284 ? 27.953 1.475 -18.931 1.00 93.62 284 ASP A O 1
ATOM 2222 N N . ASP A 1 285 ? 28.081 -0.260 -20.351 1.00 91.75 285 ASP A N 1
ATOM 2223 C CA . ASP A 1 285 ? 26.643 -0.469 -20.551 1.00 91.75 285 ASP A CA 1
ATOM 2224 C C . ASP A 1 285 ? 25.861 -0.643 -19.258 1.00 91.75 285 ASP A C 1
ATOM 2226 O O . ASP A 1 285 ? 24.776 -0.083 -19.109 1.00 91.75 285 ASP A O 1
ATOM 2230 N N . ARG A 1 286 ? 26.424 -1.376 -18.294 1.00 90.69 286 ARG A N 1
ATOM 2231 C CA . ARG A 1 286 ? 25.767 -1.618 -17.004 1.00 90.69 286 ARG A CA 1
ATOM 2232 C C . ARG A 1 286 ? 25.661 -0.328 -16.200 1.00 90.69 286 ARG A C 1
ATOM 2234 O O . ARG A 1 286 ? 24.669 -0.114 -15.511 1.00 90.69 286 ARG A O 1
ATOM 2241 N N . THR A 1 287 ? 26.669 0.535 -16.285 1.00 94.38 287 THR A N 1
ATOM 2242 C CA . THR A 1 287 ? 26.664 1.856 -15.653 1.00 94.38 287 THR A CA 1
ATOM 2243 C C . THR A 1 287 ? 25.643 2.777 -16.321 1.00 94.38 287 THR A C 1
ATOM 2245 O O . THR A 1 287 ? 24.852 3.403 -15.616 1.00 94.38 287 THR A O 1
ATOM 2248 N N . ALA A 1 288 ? 25.609 2.830 -17.657 1.00 95.75 288 ALA A N 1
ATOM 2249 C CA . ALA A 1 288 ? 24.630 3.627 -18.398 1.00 95.75 288 ALA A CA 1
ATOM 2250 C C . ALA A 1 288 ? 23.182 3.164 -18.139 1.00 95.75 288 ALA A C 1
ATOM 2252 O O . ALA A 1 288 ? 22.323 3.991 -17.836 1.00 95.75 288 ALA A O 1
ATOM 2253 N N . GLY A 1 289 ? 22.928 1.851 -18.161 1.00 94.44 289 GLY A N 1
ATOM 2254 C CA . GLY A 1 289 ? 21.620 1.269 -17.847 1.00 94.44 289 GLY A CA 1
ATOM 2255 C C . GLY A 1 289 ? 21.168 1.580 -16.417 1.00 94.44 289 GLY A C 1
ATOM 2256 O O . GLY A 1 289 ? 20.050 2.043 -16.209 1.00 94.44 289 GLY A O 1
ATOM 2257 N N . ARG A 1 290 ? 22.067 1.459 -15.425 1.00 93.44 290 ARG A N 1
ATOM 2258 C CA . ARG A 1 290 ? 21.767 1.826 -14.025 1.00 93.44 290 ARG A CA 1
ATOM 2259 C C . ARG A 1 290 ? 21.403 3.296 -13.846 1.00 93.44 290 ARG A C 1
ATOM 2261 O O . ARG A 1 290 ? 20.571 3.603 -12.999 1.00 93.44 290 ARG A O 1
ATOM 2268 N N . ILE A 1 291 ? 22.020 4.202 -14.607 1.00 95.44 291 ILE A N 1
ATOM 2269 C CA . ILE A 1 291 ? 21.632 5.619 -14.598 1.00 95.44 291 ILE A CA 1
ATOM 2270 C C . ILE A 1 291 ? 20.192 5.760 -15.091 1.00 95.44 2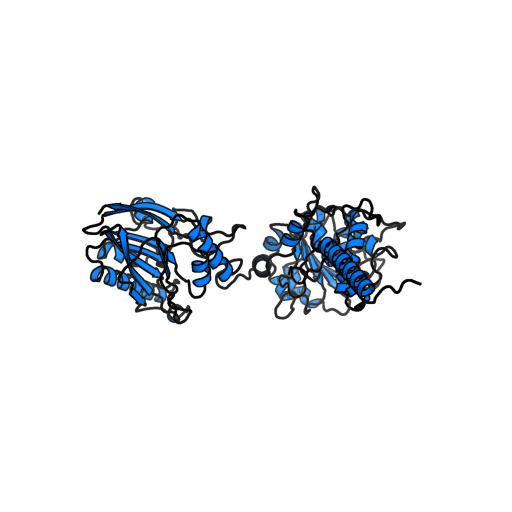91 ILE A C 1
ATOM 2272 O O . ILE A 1 291 ? 19.395 6.425 -14.434 1.00 95.44 291 ILE A O 1
ATOM 2276 N N . LEU A 1 292 ? 19.826 5.085 -16.184 1.00 96.00 292 LEU A N 1
ATOM 2277 C CA . LEU A 1 292 ? 18.451 5.123 -16.684 1.00 96.00 292 LEU A CA 1
ATOM 2278 C C . LEU A 1 292 ? 17.442 4.481 -15.732 1.00 96.00 292 LEU A C 1
ATOM 2280 O O . LEU A 1 292 ? 16.326 4.981 -15.635 1.00 96.00 292 LEU A O 1
ATOM 2284 N N . SER A 1 293 ? 17.841 3.483 -14.936 1.00 93.50 293 SER A N 1
ATOM 2285 C CA . SER A 1 293 ? 16.991 2.958 -13.859 1.00 93.50 293 SER A CA 1
ATOM 2286 C C . SER A 1 293 ? 16.554 4.045 -12.861 1.00 93.50 293 SER A C 1
ATOM 2288 O O . SER A 1 293 ? 15.446 3.969 -12.332 1.00 93.50 293 SER A O 1
ATOM 2290 N N . TYR A 1 294 ? 17.385 5.070 -12.616 1.00 93.88 294 TYR A N 1
ATOM 2291 C CA . TYR A 1 294 ? 16.968 6.255 -11.855 1.00 93.88 294 TYR A CA 1
ATOM 2292 C C . TYR A 1 294 ? 16.131 7.220 -12.704 1.00 93.88 294 TYR A C 1
ATOM 2294 O O . TYR A 1 294 ? 15.189 7.814 -12.199 1.00 93.88 294 TYR A O 1
ATOM 2302 N N . VAL A 1 295 ? 16.439 7.390 -13.988 1.00 95.81 295 VAL A N 1
ATOM 2303 C CA . VAL A 1 295 ? 15.725 8.352 -14.844 1.00 95.81 295 VAL A CA 1
ATOM 2304 C C . VAL A 1 295 ? 14.247 7.988 -15.032 1.00 95.81 295 VAL A C 1
ATOM 2306 O O . VAL A 1 295 ? 13.433 8.899 -15.114 1.00 95.81 295 VAL A O 1
ATOM 2309 N N . TRP A 1 296 ? 13.863 6.706 -15.027 1.00 96.19 296 TRP A N 1
ATOM 2310 C CA . TRP A 1 296 ? 12.461 6.305 -15.241 1.00 96.19 296 TRP A CA 1
ATOM 2311 C C . TRP A 1 296 ? 11.476 6.946 -14.263 1.00 96.19 296 TRP A C 1
ATOM 2313 O O . TRP A 1 296 ? 10.550 7.629 -14.688 1.00 96.19 296 TRP A O 1
ATOM 2323 N N . HIS A 1 297 ? 11.694 6.784 -12.957 1.00 93.56 297 HIS A N 1
ATOM 2324 C CA . HIS A 1 297 ? 10.795 7.371 -11.963 1.00 93.56 297 HIS A CA 1
ATOM 2325 C C . HIS A 1 297 ? 10.894 8.901 -11.941 1.00 93.56 297 HIS A C 1
ATOM 2327 O O . HIS A 1 297 ? 9.898 9.554 -11.665 1.00 93.56 297 HIS A O 1
ATOM 2333 N N . ILE A 1 298 ? 12.055 9.483 -12.279 1.00 95.19 298 ILE A N 1
ATOM 2334 C CA . ILE A 1 298 ? 12.190 10.938 -12.434 1.00 95.19 298 ILE A CA 1
ATOM 2335 C C . ILE A 1 298 ? 11.260 11.432 -13.541 1.00 95.19 298 ILE A C 1
ATOM 2337 O O . ILE A 1 298 ? 10.475 12.335 -13.290 1.00 95.19 298 ILE A O 1
ATOM 2341 N N . LEU A 1 299 ? 11.306 10.826 -14.731 1.00 93.88 299 LEU A N 1
ATOM 2342 C CA . LEU A 1 299 ? 10.453 11.224 -15.854 1.00 93.88 299 LEU A CA 1
ATOM 2343 C C . LEU A 1 299 ? 8.972 11.095 -15.499 1.00 93.88 299 LEU A C 1
ATOM 2345 O O . LEU A 1 299 ? 8.208 12.042 -15.637 1.00 93.88 299 LEU A O 1
ATOM 2349 N N . PHE A 1 300 ? 8.563 9.934 -14.995 1.00 94.56 300 PHE A N 1
ATOM 2350 C CA . PHE A 1 300 ? 7.138 9.649 -14.866 1.00 94.56 300 PHE A CA 1
ATOM 2351 C C . PHE A 1 300 ? 6.493 10.204 -13.588 1.00 94.56 300 PHE A C 1
ATOM 2353 O O . PHE A 1 300 ? 5.282 10.417 -13.576 1.00 94.56 300 PHE A O 1
ATOM 2360 N N . LEU A 1 301 ? 7.261 10.496 -12.533 1.00 92.00 301 LEU A N 1
ATOM 2361 C CA . LEU A 1 301 ? 6.735 11.104 -11.301 1.00 92.00 301 LEU A CA 1
ATOM 2362 C C . LEU A 1 301 ? 6.951 12.623 -11.241 1.00 92.00 301 LEU A C 1
ATOM 2364 O O . LEU A 1 301 ? 6.262 13.308 -10.486 1.00 92.00 301 LEU A O 1
ATOM 2368 N N . ALA A 1 302 ? 7.874 13.186 -12.031 1.00 84.44 302 ALA A N 1
ATOM 2369 C CA . ALA A 1 302 ? 8.004 14.636 -12.123 1.00 84.44 302 ALA A CA 1
ATOM 2370 C C . ALA A 1 302 ? 6.753 15.254 -12.765 1.00 84.44 302 ALA A C 1
ATOM 2372 O O . ALA A 1 302 ? 6.221 14.777 -13.772 1.00 84.44 302 ALA A O 1
ATOM 2373 N N . SER A 1 303 ? 6.293 16.363 -12.186 1.00 76.62 303 SER A N 1
ATOM 2374 C CA . SER A 1 303 ? 5.255 17.175 -12.810 1.00 76.62 303 SER A CA 1
ATOM 2375 C C . SER A 1 303 ? 5.872 17.994 -13.950 1.00 76.62 303 SER A C 1
ATOM 2377 O O . SER A 1 303 ? 6.851 18.705 -13.712 1.00 76.62 303 SER A O 1
ATOM 2379 N N . PRO A 1 304 ? 5.318 17.942 -15.175 1.00 68.56 304 PRO A N 1
ATOM 2380 C CA . PRO A 1 304 ? 5.865 18.664 -16.322 1.00 68.56 304 PRO A CA 1
ATOM 2381 C C . PRO A 1 304 ? 5.781 20.194 -16.181 1.00 68.56 304 PRO A C 1
ATOM 2383 O O . PRO A 1 304 ? 6.521 20.902 -16.864 1.00 68.56 304 PRO A O 1
ATOM 2386 N N . ASP A 1 305 ? 4.909 20.693 -15.297 1.00 68.81 305 ASP A N 1
ATOM 2387 C CA . ASP A 1 305 ? 4.593 22.120 -15.144 1.00 68.81 305 ASP A CA 1
ATOM 2388 C C . ASP A 1 305 ? 5.242 22.765 -13.909 1.00 68.81 305 ASP A C 1
ATOM 2390 O O . ASP A 1 305 ? 5.046 23.953 -13.640 1.00 68.81 305 ASP A O 1
ATOM 2394 N N . SER A 1 306 ? 6.020 22.006 -13.133 1.00 74.50 306 SER A N 1
ATOM 2395 C CA . SER A 1 306 ? 6.672 22.522 -11.932 1.00 74.50 306 SER A CA 1
ATOM 2396 C C . SER A 1 306 ? 8.091 22.002 -11.770 1.00 74.50 306 SER A C 1
ATOM 2398 O O . SER A 1 306 ? 8.511 21.021 -12.377 1.00 74.50 306 SER A O 1
ATOM 2400 N N . HIS A 1 307 ? 8.841 22.655 -10.886 1.00 85.50 307 HIS A N 1
ATOM 2401 C CA . HIS A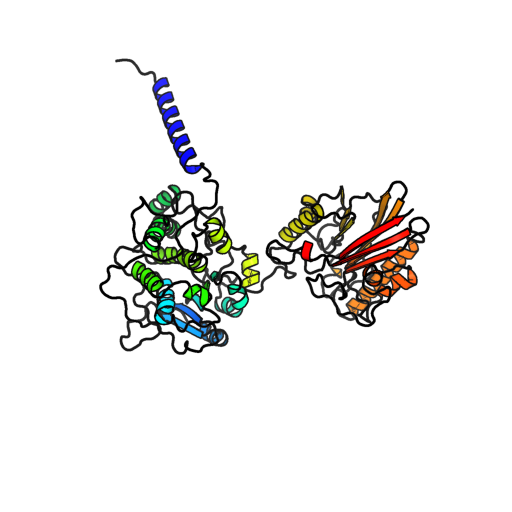 1 307 ? 10.080 22.058 -10.410 1.00 85.50 307 HIS A CA 1
ATOM 2402 C C . HIS A 1 307 ? 9.763 20.754 -9.664 1.00 85.50 307 HIS A C 1
ATOM 2404 O O . HIS A 1 307 ? 8.682 20.587 -9.089 1.00 85.50 307 HIS A O 1
ATOM 2410 N N . THR A 1 308 ? 10.704 19.818 -9.713 1.00 90.69 308 THR A N 1
ATOM 2411 C CA . THR A 1 308 ? 10.605 18.525 -9.044 1.00 90.69 308 THR A CA 1
ATOM 2412 C C . THR A 1 308 ? 11.108 18.649 -7.614 1.00 90.69 308 THR A C 1
ATOM 2414 O O . THR A 1 308 ? 12.293 18.900 -7.382 1.00 90.69 308 THR A O 1
ATOM 2417 N N . SER A 1 309 ? 10.202 18.433 -6.664 1.00 91.81 309 SER A N 1
ATOM 2418 C CA . SER A 1 309 ? 10.517 18.221 -5.252 1.00 91.81 309 SER A CA 1
ATOM 2419 C C . SER A 1 309 ? 11.318 16.932 -5.090 1.00 91.81 309 SER A C 1
ATOM 2421 O O . SER A 1 309 ? 10.812 15.855 -5.399 1.00 91.81 309 SER A O 1
ATOM 2423 N N . LEU A 1 310 ? 12.545 17.004 -4.574 1.00 91.81 310 LEU A N 1
ATOM 2424 C CA . LEU A 1 310 ? 13.334 15.804 -4.293 1.00 91.81 310 LEU A CA 1
ATOM 2425 C C . LEU A 1 310 ? 12.697 14.969 -3.178 1.00 91.81 310 LEU A C 1
ATOM 2427 O O . LEU A 1 310 ? 12.717 13.741 -3.246 1.00 91.81 310 LEU A O 1
ATOM 2431 N N . GLN A 1 311 ? 12.135 15.612 -2.149 1.00 88.81 311 GLN A N 1
ATOM 2432 C CA . GLN A 1 311 ? 11.465 14.891 -1.070 1.00 88.81 311 GLN A CA 1
ATOM 2433 C C . GLN A 1 311 ? 10.199 14.191 -1.574 1.00 88.81 311 GLN A C 1
ATOM 2435 O O . GLN A 1 311 ? 10.000 13.018 -1.263 1.00 88.81 311 GLN A O 1
ATOM 2440 N N . GLY A 1 312 ? 9.382 14.886 -2.370 1.00 89.38 312 GLY A N 1
ATOM 2441 C CA . GLY A 1 312 ? 8.173 14.338 -2.981 1.00 89.38 312 GLY A CA 1
ATOM 2442 C C . GLY A 1 312 ? 8.482 13.201 -3.951 1.00 89.38 312 GLY A C 1
ATOM 2443 O O . GLY A 1 312 ? 7.901 12.127 -3.825 1.00 89.38 312 GLY A O 1
ATOM 2444 N N . LEU A 1 313 ? 9.466 13.393 -4.836 1.00 92.25 313 LEU A N 1
ATOM 2445 C CA . LEU A 1 313 ? 9.938 12.359 -5.757 1.00 92.25 313 LEU A CA 1
ATOM 2446 C C . LEU A 1 313 ? 10.392 11.108 -4.999 1.00 92.25 313 LEU A C 1
ATOM 2448 O O . LEU A 1 313 ? 9.952 10.006 -5.309 1.00 92.25 313 LEU A O 1
ATOM 2452 N N . ASN A 1 314 ? 11.240 11.274 -3.981 1.00 92.00 314 ASN A N 1
ATOM 2453 C CA . ASN A 1 314 ? 11.728 10.153 -3.182 1.00 92.00 314 ASN A CA 1
ATOM 2454 C C . ASN A 1 314 ? 10.599 9.449 -2.419 1.00 92.00 314 ASN A C 1
ATOM 2456 O O . ASN A 1 314 ? 10.660 8.236 -2.261 1.00 92.00 314 ASN A O 1
ATOM 2460 N N . ALA A 1 315 ? 9.590 10.177 -1.931 1.00 88.31 315 ALA A N 1
ATOM 2461 C CA . ALA A 1 315 ? 8.447 9.581 -1.241 1.00 88.31 315 ALA A CA 1
ATOM 2462 C C . ALA A 1 315 ? 7.578 8.740 -2.191 1.00 88.31 315 ALA A C 1
ATOM 2464 O O . ALA A 1 315 ? 7.177 7.636 -1.833 1.00 88.31 315 ALA A O 1
ATOM 2465 N N . GLN A 1 316 ? 7.342 9.227 -3.413 1.00 90.19 316 GLN A N 1
ATOM 2466 C CA . GLN A 1 316 ? 6.562 8.514 -4.430 1.00 90.19 316 GLN A CA 1
ATOM 2467 C C . GLN A 1 316 ? 7.327 7.321 -5.024 1.00 90.19 316 GLN A C 1
ATOM 2469 O O . GLN A 1 316 ? 6.761 6.246 -5.207 1.00 90.19 316 GLN A O 1
ATOM 2474 N N . ALA A 1 317 ? 8.630 7.474 -5.282 1.00 90.94 317 ALA A N 1
ATOM 2475 C CA . ALA A 1 317 ? 9.478 6.423 -5.852 1.00 90.94 317 ALA A CA 1
ATOM 2476 C C . ALA A 1 317 ? 9.839 5.307 -4.856 1.00 90.94 317 ALA A C 1
ATOM 2478 O O . ALA A 1 317 ? 10.330 4.250 -5.261 1.00 90.94 317 ALA A O 1
ATOM 2479 N N . CYS A 1 318 ? 9.628 5.548 -3.560 1.00 90.62 318 CYS A N 1
ATOM 2480 C CA . CYS A 1 318 ? 9.924 4.618 -2.477 1.00 90.62 318 CYS A CA 1
ATOM 2481 C C . CYS A 1 318 ? 8.749 4.510 -1.494 1.00 90.62 318 CYS A C 1
ATOM 2483 O O . CYS A 1 318 ? 8.888 4.900 -0.329 1.00 90.62 318 CYS A O 1
ATOM 2485 N N . PRO A 1 319 ? 7.602 3.955 -1.928 1.00 88.06 319 PRO A N 1
ATOM 2486 C CA . PRO A 1 319 ? 6.538 3.580 -1.006 1.00 88.06 319 PRO A CA 1
ATOM 2487 C C . PRO A 1 319 ? 7.026 2.454 -0.090 1.00 88.06 319 PRO A C 1
ATOM 2489 O O . PRO A 1 319 ? 7.925 1.691 -0.464 1.00 88.06 319 PRO A O 1
ATOM 2492 N N . SER A 1 320 ? 6.428 2.315 1.098 1.00 84.06 320 SER A N 1
ATOM 2493 C CA . SER A 1 320 ? 6.730 1.173 1.967 1.00 84.06 320 SER A CA 1
ATOM 2494 C C . SER A 1 320 ? 6.508 -0.143 1.211 1.00 84.06 320 SER A C 1
ATOM 2496 O O . SER A 1 320 ? 5.614 -0.241 0.364 1.00 84.06 320 SER A O 1
ATOM 2498 N N . ALA A 1 321 ? 7.325 -1.160 1.508 1.00 80.25 321 ALA A N 1
ATOM 2499 C CA . ALA A 1 321 ? 7.231 -2.454 0.831 1.00 80.25 321 ALA A CA 1
ATOM 2500 C C . ALA A 1 321 ? 5.806 -3.020 0.912 1.00 80.25 321 ALA A C 1
ATOM 2502 O O . ALA A 1 321 ? 5.272 -3.483 -0.089 1.00 80.25 321 ALA A O 1
ATOM 2503 N N . GLN A 1 322 ? 5.153 -2.887 2.068 1.00 73.81 322 GLN A N 1
ATOM 2504 C CA . GLN A 1 322 ? 3.775 -3.323 2.258 1.00 73.81 322 GLN A CA 1
ATOM 2505 C C . GLN A 1 322 ? 2.775 -2.554 1.392 1.00 73.81 322 GLN A C 1
ATOM 2507 O O . GLN A 1 322 ? 2.009 -3.191 0.679 1.00 73.81 322 GLN A O 1
ATOM 2512 N N . ALA A 1 323 ? 2.795 -1.214 1.395 1.00 80.06 323 ALA A N 1
ATOM 2513 C CA . ALA A 1 323 ? 1.887 -0.425 0.555 1.00 80.06 323 ALA A CA 1
ATOM 2514 C C . ALA A 1 323 ? 2.055 -0.782 -0.931 1.00 80.06 323 ALA A C 1
ATOM 2516 O O . ALA A 1 323 ? 1.080 -0.876 -1.675 1.00 80.06 323 ALA A O 1
ATOM 2517 N N . CYS A 1 324 ? 3.294 -1.048 -1.348 1.00 87.12 324 CYS A N 1
ATOM 2518 C CA . CYS A 1 324 ? 3.586 -1.552 -2.679 1.00 87.12 324 CYS A CA 1
ATOM 2519 C C . CYS A 1 324 ? 2.989 -2.952 -2.918 1.00 87.12 324 CYS A C 1
ATOM 2521 O O . CYS A 1 324 ? 2.271 -3.129 -3.898 1.00 87.12 324 CYS A O 1
ATOM 2523 N N . TYR A 1 325 ? 3.217 -3.927 -2.030 1.00 85.69 325 TYR A N 1
ATOM 2524 C CA . TYR A 1 325 ? 2.703 -5.296 -2.179 1.00 85.69 325 TYR A CA 1
ATOM 2525 C C . TYR A 1 325 ? 1.169 -5.361 -2.186 1.00 85.69 325 TYR A C 1
ATOM 2527 O O . TYR A 1 325 ? 0.591 -6.099 -2.987 1.00 85.69 325 TYR A O 1
ATOM 2535 N N . CYS A 1 326 ? 0.516 -4.545 -1.357 1.00 79.81 326 CYS A N 1
ATOM 2536 C CA . CYS A 1 326 ? -0.935 -4.376 -1.339 1.00 79.81 326 CYS A CA 1
ATOM 2537 C C . CYS A 1 326 ? -1.437 -3.860 -2.693 1.00 79.81 326 CYS A C 1
ATOM 2539 O O . CYS A 1 326 ? -2.267 -4.496 -3.337 1.00 79.81 326 CYS A O 1
ATOM 2541 N N . ARG A 1 327 ? -0.883 -2.732 -3.152 1.00 86.75 327 ARG A N 1
ATOM 2542 C CA . ARG A 1 327 ? -1.316 -2.052 -4.379 1.00 86.75 327 ARG A CA 1
ATOM 2543 C C . ARG A 1 327 ? -1.059 -2.877 -5.639 1.00 86.75 327 ARG A C 1
ATOM 2545 O O . ARG A 1 327 ? -1.908 -2.935 -6.519 1.00 86.75 327 ARG A O 1
ATOM 2552 N N . LEU A 1 328 ? 0.121 -3.484 -5.757 1.00 90.62 328 LEU A N 1
ATOM 2553 C CA . LEU A 1 328 ? 0.512 -4.190 -6.980 1.00 90.62 328 LEU A CA 1
ATOM 2554 C C . LEU A 1 328 ? -0.039 -5.609 -7.026 1.00 90.62 328 LEU A C 1
ATOM 2556 O O . LEU A 1 328 ? -0.410 -6.063 -8.101 1.00 90.62 328 LEU A O 1
ATOM 2560 N N . TYR A 1 329 ? -0.076 -6.311 -5.895 1.00 85.94 329 TYR A N 1
ATOM 2561 C CA . TYR A 1 329 ? -0.273 -7.762 -5.881 1.00 85.94 329 TYR A CA 1
ATOM 2562 C C . TYR A 1 329 ? -1.413 -8.221 -4.967 1.00 85.94 329 TYR A C 1
ATOM 2564 O O . TYR A 1 329 ? -1.573 -9.423 -4.770 1.00 85.94 329 TYR A O 1
ATOM 2572 N N . GLY A 1 330 ? -2.178 -7.298 -4.369 1.00 75.62 330 GLY A N 1
ATOM 2573 C CA . GLY A 1 330 ? -3.262 -7.633 -3.439 1.00 75.62 330 GLY A CA 1
ATOM 2574 C C . GLY A 1 330 ? -2.785 -8.345 -2.170 1.00 75.62 330 GLY A C 1
ATOM 2575 O O . GLY A 1 330 ? -3.576 -9.014 -1.511 1.00 75.62 330 GLY A O 1
ATOM 2576 N N . LYS A 1 331 ? -1.490 -8.241 -1.838 1.00 72.25 331 LYS A N 1
ATOM 2577 C CA . LYS A 1 331 ? -0.882 -8.878 -0.664 1.00 72.25 331 LYS A CA 1
ATOM 2578 C C . LYS A 1 331 ? -0.902 -7.908 0.514 1.00 72.25 331 LYS A C 1
ATOM 2580 O O . LYS A 1 331 ? 0.039 -7.135 0.710 1.00 72.25 331 LYS A O 1
ATOM 2585 N N . TYR A 1 332 ? -2.010 -7.931 1.238 1.00 62.03 332 TYR A N 1
ATOM 2586 C CA . TYR A 1 332 ? -2.186 -7.250 2.517 1.00 62.03 332 TYR A CA 1
ATOM 2587 C C . TYR A 1 332 ? -1.646 -8.115 3.671 1.00 62.03 332 TYR A C 1
ATOM 2589 O O . TYR A 1 332 ? -1.243 -9.254 3.439 1.00 62.03 332 TYR A O 1
ATOM 2597 N N . ASP A 1 333 ? -1.591 -7.584 4.895 1.00 58.50 333 ASP A N 1
ATOM 2598 C CA . ASP A 1 333 ? -1.406 -8.440 6.077 1.00 58.50 333 ASP A CA 1
ATOM 2599 C C . ASP A 1 333 ? -2.657 -9.313 6.324 1.00 58.50 333 ASP A C 1
ATOM 2601 O O . ASP A 1 333 ? -3.639 -9.195 5.588 1.00 58.50 333 ASP A O 1
ATOM 2605 N N . ASP A 1 334 ? -2.611 -10.202 7.326 1.00 52.44 334 ASP A N 1
ATOM 2606 C CA . ASP A 1 334 ? -3.581 -11.297 7.545 1.00 52.44 334 ASP A CA 1
ATOM 2607 C C . ASP A 1 334 ? -5.070 -10.878 7.658 1.00 52.44 334 ASP A C 1
ATOM 2609 O O . ASP A 1 334 ? -5.930 -11.750 7.645 1.00 52.44 334 ASP A O 1
ATOM 2613 N N . ASN A 1 335 ? -5.403 -9.578 7.690 1.00 59.81 335 ASN A N 1
ATOM 2614 C CA . ASN A 1 335 ? -6.788 -9.069 7.688 1.00 59.81 335 ASN A CA 1
ATOM 2615 C C . ASN A 1 335 ? -7.040 -7.969 6.625 1.00 59.81 335 ASN A C 1
ATOM 2617 O O . ASN A 1 335 ? -8.018 -7.217 6.672 1.00 59.81 335 ASN A O 1
ATOM 2621 N N . GLY A 1 336 ? -6.153 -7.802 5.642 1.00 61.56 336 GLY A N 1
ATOM 2622 C CA . GLY A 1 336 ? -6.380 -6.806 4.597 1.00 61.56 336 GLY A CA 1
ATOM 2623 C C . GLY A 1 336 ? -5.999 -5.365 4.971 1.00 61.56 336 GLY A C 1
ATOM 2624 O O . GLY A 1 336 ? -6.433 -4.447 4.276 1.00 61.56 336 GLY A O 1
ATOM 2625 N N . ILE A 1 337 ? -5.236 -5.125 6.046 1.00 67.62 337 ILE A N 1
ATOM 2626 C CA . ILE A 1 337 ? -4.910 -3.777 6.537 1.00 67.62 337 ILE A CA 1
ATOM 2627 C C . ILE A 1 337 ? -3.613 -3.264 5.883 1.00 67.62 337 ILE A C 1
ATOM 2629 O O . ILE A 1 337 ? -2.541 -3.864 6.019 1.00 67.62 337 ILE A O 1
ATOM 2633 N N . PRO A 1 338 ? -3.647 -2.137 5.148 1.00 62.00 338 PRO A N 1
ATOM 2634 C CA . PRO A 1 338 ? -2.428 -1.537 4.609 1.00 62.00 338 PRO A CA 1
ATOM 2635 C C . PRO A 1 338 ? -1.516 -1.016 5.732 1.00 62.00 338 PRO A C 1
ATOM 2637 O O . PRO A 1 338 ? -1.984 -0.444 6.707 1.00 62.00 338 PRO A O 1
ATOM 2640 N N . GLY A 1 339 ? -0.196 -1.158 5.606 1.00 61.84 339 GLY A N 1
ATOM 2641 C CA . GLY A 1 339 ? 0.774 -0.565 6.546 1.00 61.84 339 GLY A CA 1
ATOM 2642 C C . GLY A 1 339 ? 1.085 -1.357 7.829 1.00 61.84 339 GLY A C 1
ATOM 2643 O O . GLY A 1 339 ? 2.086 -1.040 8.472 1.00 61.84 339 GLY A O 1
ATOM 2644 N N . GLY A 1 340 ? 0.320 -2.410 8.141 1.00 70.94 340 GLY A N 1
ATOM 2645 C CA . GLY A 1 340 ? 0.693 -3.448 9.109 1.00 70.94 340 GLY A CA 1
ATOM 2646 C C . GLY A 1 340 ? 0.074 -3.234 10.487 1.00 70.94 340 GLY A C 1
ATOM 2647 O O . GLY A 1 340 ? -0.025 -2.095 10.945 1.00 70.94 340 GLY A O 1
ATOM 2648 N N . LYS A 1 341 ? -0.291 -4.326 11.172 1.00 79.94 341 LYS A N 1
ATOM 2649 C CA . LYS A 1 341 ? -0.970 -4.287 12.483 1.00 79.94 341 LYS A CA 1
ATOM 2650 C C . LYS A 1 341 ? -0.252 -3.439 13.551 1.00 79.94 341 LYS A C 1
ATOM 2652 O O . LYS A 1 341 ? -0.916 -2.671 14.232 1.00 79.94 341 LYS A O 1
ATOM 2657 N N . GLU A 1 342 ? 1.083 -3.462 13.637 1.00 82.44 342 GLU A N 1
ATOM 2658 C CA . GLU A 1 342 ? 1.854 -2.632 14.593 1.00 82.44 342 GLU A CA 1
ATOM 2659 C C . GLU A 1 342 ? 1.697 -1.121 14.323 1.00 82.44 342 GLU A C 1
ATOM 2661 O O . GLU A 1 342 ? 1.392 -0.323 15.213 1.00 82.44 342 GLU A O 1
ATOM 2666 N N . ALA A 1 343 ? 1.863 -0.703 13.063 1.00 81.19 343 ALA A N 1
ATOM 2667 C CA . ALA A 1 343 ? 1.711 0.698 12.675 1.00 81.19 343 ALA A CA 1
ATOM 2668 C C . ALA A 1 343 ? 0.250 1.155 12.769 1.00 81.19 343 ALA A C 1
ATOM 2670 O O . ALA A 1 343 ? -0.013 2.325 13.073 1.00 81.19 343 ALA A O 1
ATOM 2671 N N . ALA A 1 344 ? -0.688 0.244 12.509 1.00 87.44 344 ALA A N 1
ATOM 2672 C CA . ALA A 1 344 ? -2.105 0.497 12.670 1.00 87.44 344 ALA A CA 1
ATOM 2673 C C . ALA A 1 344 ? -2.466 0.697 14.149 1.00 87.44 344 ALA A C 1
ATOM 2675 O O . ALA A 1 344 ? -3.045 1.727 14.490 1.00 87.44 344 ALA A O 1
ATOM 2676 N N . ALA A 1 345 ? -2.017 -0.197 15.033 1.00 92.38 345 ALA A N 1
ATOM 2677 C CA . ALA A 1 345 ? -2.189 -0.118 16.483 1.00 92.38 345 ALA A CA 1
ATOM 2678 C C . ALA A 1 345 ? -1.637 1.193 17.062 1.00 92.38 345 ALA A C 1
ATOM 2680 O O . ALA A 1 345 ? -2.331 1.907 17.789 1.00 92.38 345 ALA A O 1
ATOM 2681 N N . LYS A 1 346 ? -0.435 1.599 16.635 1.00 90.69 346 LYS A N 1
ATOM 2682 C CA . LYS A 1 346 ? 0.138 2.901 16.999 1.00 90.69 346 LYS A CA 1
ATOM 2683 C C . LYS A 1 346 ? -0.774 4.068 16.613 1.00 90.69 346 LYS A C 1
ATOM 2685 O O . LYS A 1 346 ? -0.994 4.977 17.412 1.00 90.69 346 LYS A O 1
ATOM 2690 N N . GLN A 1 347 ? -1.285 4.076 15.382 1.00 92.25 347 GLN A N 1
ATOM 2691 C CA . GLN A 1 347 ? -2.179 5.136 14.908 1.00 92.25 347 GLN A CA 1
ATOM 2692 C C . GLN A 1 347 ? -3.531 5.113 15.624 1.00 92.25 347 GLN A C 1
ATOM 2694 O O . GLN A 1 347 ? -4.071 6.179 15.916 1.00 92.25 347 GLN A O 1
ATOM 2699 N N . ILE A 1 348 ? -4.060 3.929 15.936 1.00 96.56 348 ILE A N 1
ATOM 2700 C CA . ILE A 1 348 ? -5.267 3.759 16.748 1.00 96.56 348 ILE A CA 1
ATOM 2701 C C . ILE A 1 348 ? -5.060 4.408 18.123 1.00 96.56 348 ILE A C 1
ATOM 2703 O O . ILE A 1 348 ? -5.857 5.268 18.491 1.00 96.56 348 ILE A O 1
ATOM 2707 N N . GLY A 1 349 ? -3.951 4.122 18.818 1.00 97.50 349 GLY A N 1
ATOM 2708 C CA . GLY A 1 349 ? -3.610 4.768 20.093 1.00 97.50 349 GLY A CA 1
ATOM 2709 C C . GLY A 1 349 ? -3.531 6.298 19.993 1.00 97.50 349 GLY A C 1
ATOM 2710 O O . GLY A 1 349 ? -4.149 7.011 20.781 1.00 97.50 349 GLY A O 1
ATOM 2711 N N . GLN A 1 350 ? -2.877 6.828 18.952 1.00 96.00 350 GLN A N 1
ATOM 2712 C CA . GLN A 1 350 ? -2.817 8.280 18.707 1.00 96.00 350 GLN A CA 1
ATOM 2713 C C . GLN A 1 350 ? -4.203 8.901 18.489 1.00 96.00 350 GLN A C 1
ATOM 2715 O O . GLN A 1 350 ? -4.463 10.026 18.921 1.00 96.00 350 GLN A O 1
ATOM 2720 N N . LYS A 1 351 ? -5.097 8.186 17.801 1.00 96.31 351 LYS A N 1
ATOM 2721 C CA . LYS A 1 351 ? -6.470 8.626 17.534 1.00 96.31 351 LYS A CA 1
ATOM 2722 C C . LYS A 1 351 ? -7.365 8.509 18.764 1.00 96.31 351 LYS A C 1
ATOM 2724 O O . LYS A 1 351 ? -8.247 9.350 18.919 1.00 96.31 351 LYS A O 1
ATOM 2729 N N . PHE A 1 352 ? -7.119 7.539 19.644 1.00 97.62 352 PHE A N 1
ATOM 2730 C CA . PHE A 1 352 ? -7.734 7.485 20.969 1.00 97.62 352 PHE A CA 1
ATOM 2731 C C . PHE A 1 352 ? -7.340 8.707 21.797 1.00 97.62 352 PHE A C 1
ATOM 2733 O O . PHE A 1 352 ? -8.230 9.424 22.241 1.00 97.62 352 PHE A O 1
ATOM 2740 N 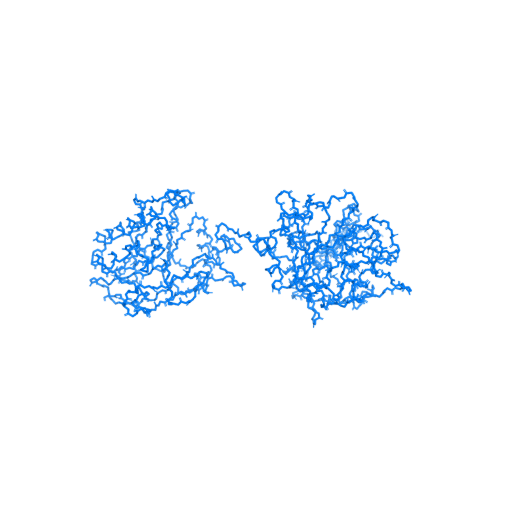N . ALA A 1 353 ? -6.044 9.029 21.879 1.00 96.25 353 ALA A N 1
ATOM 2741 C CA . ALA A 1 353 ? -5.563 10.202 22.612 1.00 96.25 353 ALA A CA 1
ATOM 2742 C C . ALA A 1 353 ? -6.073 11.539 22.053 1.00 96.25 353 ALA A C 1
ATOM 2744 O O . ALA A 1 353 ? -6.274 12.499 22.801 1.00 96.25 353 ALA A O 1
ATOM 2745 N N . ALA A 1 354 ? -6.217 11.630 20.729 1.00 94.25 354 ALA A N 1
ATOM 2746 C CA . ALA A 1 354 ? -6.734 12.820 20.060 1.00 94.25 354 ALA A CA 1
ATOM 2747 C C . ALA A 1 354 ? -8.263 12.948 20.168 1.00 94.25 354 ALA A C 1
ATOM 2749 O O . ALA A 1 354 ? -8.799 14.048 20.018 1.00 94.25 354 ALA A O 1
ATOM 2750 N N . GLY A 1 355 ? -8.962 11.834 20.388 1.00 90.69 355 GLY A N 1
ATOM 2751 C CA . GLY A 1 355 ? -10.402 11.799 20.578 1.00 90.69 355 GLY A CA 1
ATOM 2752 C C . GLY A 1 355 ? -10.805 12.186 21.997 1.00 90.69 355 GLY A C 1
ATOM 2753 O O . GLY A 1 355 ? -10.085 11.954 22.961 1.00 90.69 355 GLY A O 1
ATOM 2754 N N . ALA A 1 356 ? -11.988 12.778 22.138 1.00 90.25 356 ALA A N 1
ATOM 2755 C CA . ALA A 1 356 ? -12.597 13.036 23.439 1.00 90.25 356 ALA A CA 1
ATOM 2756 C C . ALA A 1 356 ? -13.466 11.834 23.845 1.00 90.25 356 ALA A C 1
ATOM 2758 O O . ALA A 1 356 ? -14.690 11.930 23.852 1.00 90.25 356 ALA A O 1
ATOM 2759 N N . TYR A 1 357 ? -12.829 10.689 24.096 1.00 97.06 357 TYR A N 1
ATOM 2760 C CA . TYR A 1 357 ? -13.500 9.461 24.525 1.00 97.06 357 TYR A CA 1
ATOM 2761 C C . TYR A 1 357 ? -13.319 9.267 26.036 1.00 97.06 357 TYR A C 1
ATOM 2763 O O . TYR A 1 357 ? -12.282 9.618 26.591 1.00 97.06 357 TYR A O 1
ATOM 2771 N N . ASP A 1 358 ? -14.342 8.748 26.717 1.00 97.94 358 ASP A N 1
ATOM 2772 C CA . ASP A 1 358 ? -14.288 8.531 28.169 1.00 97.94 358 ASP A CA 1
ATOM 2773 C C . ASP A 1 358 ? -13.987 7.085 28.554 1.00 97.94 358 ASP A C 1
ATOM 2775 O O . ASP A 1 358 ? -13.296 6.831 29.546 1.00 97.94 358 ASP A O 1
ATOM 2779 N N . VAL A 1 359 ? -14.523 6.140 27.781 1.00 98.50 359 VAL A N 1
ATOM 2780 C CA . VAL A 1 359 ? -14.318 4.700 27.929 1.00 98.50 359 VAL A CA 1
ATOM 2781 C C . VAL A 1 359 ? -14.213 4.100 26.529 1.00 98.50 359 VAL A C 1
ATOM 2783 O O . VAL A 1 359 ? -15.086 4.322 25.694 1.00 98.50 359 VAL A O 1
ATOM 2786 N N . ILE A 1 360 ? -13.158 3.328 26.287 1.00 98.50 360 ILE A N 1
ATOM 2787 C CA . ILE A 1 360 ? -12.876 2.629 25.034 1.00 98.50 360 ILE A CA 1
ATOM 2788 C C . ILE A 1 360 ? -12.740 1.146 25.356 1.00 98.50 360 ILE A C 1
ATOM 2790 O O . ILE A 1 360 ? -11.952 0.766 26.225 1.00 98.50 360 ILE A O 1
ATOM 2794 N N . HIS A 1 361 ? -13.495 0.313 24.649 1.00 98.44 361 HIS A N 1
ATOM 2795 C CA . HIS A 1 361 ? -13.324 -1.135 24.635 1.00 98.44 361 HIS A CA 1
ATOM 2796 C C . HIS A 1 361 ? -12.667 -1.525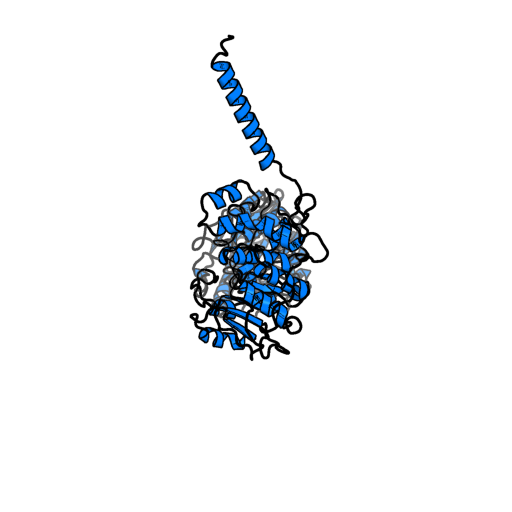 23.316 1.00 98.44 361 HIS A C 1
ATOM 2798 O O . HIS A 1 361 ? -13.131 -1.114 22.258 1.00 98.44 361 HIS A O 1
ATOM 2804 N N . VAL A 1 362 ? -11.594 -2.301 23.403 1.00 97.50 362 VAL A N 1
ATOM 2805 C CA . VAL A 1 362 ? -10.851 -2.844 22.266 1.00 97.50 362 VAL A CA 1
ATOM 2806 C C . VAL A 1 362 ? -11.037 -4.360 22.258 1.00 97.50 362 VAL A C 1
ATOM 2808 O O . VAL A 1 362 ? -10.983 -4.992 23.322 1.00 97.50 362 VAL A O 1
ATOM 2811 N N . GLN A 1 363 ? -11.274 -4.914 21.071 1.00 96.31 363 GLN A N 1
ATOM 2812 C CA . GLN A 1 363 ? -11.296 -6.345 20.770 1.00 96.31 363 GLN A CA 1
ATOM 2813 C C . GLN A 1 363 ? -10.120 -6.683 19.840 1.00 96.31 363 GLN A C 1
ATOM 2815 O O . GLN A 1 363 ? -9.500 -5.788 19.272 1.00 96.31 363 GLN A O 1
ATOM 2820 N N . GLU A 1 364 ? -9.797 -7.972 19.716 1.00 91.94 364 GLU A N 1
ATOM 2821 C CA . GLU A 1 364 ? -8.715 -8.492 18.856 1.00 91.94 364 GLU A CA 1
ATOM 2822 C C . GLU A 1 364 ? -7.308 -7.924 19.099 1.00 91.94 364 GLU A C 1
ATOM 2824 O O . GLU A 1 364 ? -6.384 -8.133 18.310 1.00 91.94 364 GLU A O 1
ATOM 2829 N N . ASP A 1 365 ? -7.086 -7.281 20.242 1.00 92.25 365 ASP A N 1
ATOM 2830 C CA . ASP A 1 365 ? -5.766 -6.796 20.621 1.00 92.25 365 ASP A CA 1
ATOM 2831 C C . ASP A 1 365 ? -4.925 -7.925 21.231 1.00 92.25 365 ASP A C 1
ATOM 2833 O O . ASP A 1 365 ? -4.776 -8.077 22.447 1.00 92.25 365 ASP A O 1
ATOM 2837 N N . PHE A 1 366 ? -4.450 -8.800 20.349 1.00 85.69 366 PHE A N 1
ATOM 2838 C CA . PHE A 1 366 ? -3.735 -10.017 20.713 1.00 85.69 366 PHE A CA 1
ATOM 2839 C C . PHE A 1 366 ? -2.229 -9.839 20.885 1.00 85.69 366 PHE A C 1
ATOM 2841 O O . PHE A 1 366 ? -1.584 -10.769 21.357 1.00 85.69 366 PHE A O 1
ATOM 2848 N N . ALA A 1 367 ? -1.641 -8.737 20.431 1.00 85.88 367 ALA A N 1
ATOM 2849 C CA . ALA A 1 367 ? -0.185 -8.594 20.437 1.00 85.88 367 ALA A CA 1
ATOM 2850 C C . ALA A 1 367 ? 0.317 -7.148 20.381 1.00 85.88 367 ALA A C 1
ATOM 2852 O O . ALA A 1 367 ? 1.533 -6.974 20.368 1.00 85.88 367 ALA A O 1
ATOM 2853 N N . TYR A 1 368 ? -0.574 -6.152 20.300 1.00 89.50 368 TYR A N 1
ATOM 2854 C CA . TYR A 1 368 ? -0.195 -4.775 19.982 1.00 89.50 368 TYR A CA 1
ATOM 2855 C C . TYR A 1 368 ? -0.673 -3.763 21.036 1.00 89.50 368 TYR A C 1
ATOM 2857 O O . TYR A 1 368 ? -0.859 -2.573 20.752 1.00 89.50 368 TYR A O 1
ATOM 2865 N N . ASP A 1 369 ? -0.897 -4.242 22.264 1.00 93.06 369 ASP A N 1
ATOM 2866 C CA . ASP A 1 369 ? -1.423 -3.420 23.345 1.00 93.06 369 ASP A CA 1
ATOM 2867 C C . ASP A 1 369 ? -0.411 -2.360 23.783 1.00 93.06 369 ASP A C 1
ATOM 2869 O O . ASP A 1 369 ? -0.804 -1.229 24.068 1.00 93.06 369 ASP A O 1
ATOM 2873 N N . ASP A 1 370 ? 0.887 -2.676 23.746 1.00 93.06 370 ASP A N 1
ATOM 2874 C CA . ASP A 1 370 ? 1.960 -1.719 24.025 1.00 93.06 370 ASP A CA 1
ATOM 2875 C C . ASP A 1 370 ? 1.932 -0.549 23.022 1.00 93.06 370 ASP A C 1
ATOM 2877 O O . ASP A 1 370 ? 1.992 0.614 23.425 1.00 93.06 370 ASP A O 1
ATOM 2881 N N . GLU A 1 371 ? 1.749 -0.810 21.723 1.00 93.88 371 GLU A N 1
ATOM 2882 C CA . GLU A 1 371 ? 1.676 0.227 20.689 1.00 93.88 371 GLU A CA 1
ATOM 2883 C C . GLU A 1 371 ? 0.470 1.152 20.878 1.00 93.88 371 GLU A C 1
ATOM 2885 O O . GLU A 1 371 ? 0.602 2.372 20.713 1.00 93.88 371 GLU A O 1
ATOM 2890 N N . ILE A 1 372 ? -0.694 0.601 21.238 1.00 96.69 372 ILE A N 1
ATOM 2891 C CA . ILE A 1 372 ? -1.886 1.398 21.558 1.00 96.69 372 ILE A CA 1
ATOM 2892 C C . ILE A 1 372 ? -1.623 2.213 22.831 1.00 96.69 372 ILE A C 1
ATOM 2894 O O . ILE A 1 372 ? -1.793 3.433 22.838 1.00 96.69 372 ILE A O 1
ATOM 2898 N N . TYR A 1 373 ? -1.173 1.562 23.904 1.00 96.94 373 TYR A N 1
ATOM 2899 C CA . TYR A 1 373 ? -1.008 2.148 25.234 1.00 96.94 373 TYR A CA 1
ATOM 2900 C C . TYR A 1 373 ? 0.089 3.207 25.327 1.00 96.94 373 TYR A C 1
ATOM 2902 O O . TYR A 1 373 ? -0.050 4.140 26.122 1.00 96.94 373 TYR A O 1
ATOM 2910 N N . ASP A 1 374 ? 1.159 3.088 24.546 1.00 96.62 374 ASP A N 1
ATOM 2911 C CA . ASP A 1 374 ? 2.244 4.073 24.507 1.00 96.62 374 ASP A CA 1
ATOM 2912 C C . ASP A 1 374 ? 1.857 5.349 23.750 1.00 96.62 374 ASP A C 1
ATOM 2914 O O . ASP A 1 374 ? 2.517 6.382 23.889 1.00 96.62 374 ASP A O 1
ATOM 2918 N N . ASN A 1 375 ? 0.793 5.292 22.946 1.00 96.56 375 ASN A N 1
ATOM 2919 C CA . ASN A 1 375 ? 0.330 6.410 22.127 1.00 96.56 375 ASN A CA 1
ATOM 2920 C C . ASN A 1 375 ? -1.036 6.962 22.559 1.00 96.56 375 ASN A C 1
ATOM 2922 O O . ASN A 1 375 ? -1.482 7.964 21.998 1.00 96.56 375 ASN A O 1
ATOM 2926 N N . ASP A 1 376 ? -1.667 6.342 23.553 1.00 97.56 376 ASP A N 1
ATOM 2927 C CA . ASP A 1 376 ? -2.910 6.779 24.177 1.00 97.56 376 ASP A CA 1
ATOM 2928 C C . ASP A 1 376 ? -2.662 7.665 25.425 1.00 97.56 376 ASP A C 1
ATOM 2930 O O . ASP A 1 376 ? -1.560 7.700 25.978 1.00 97.56 376 ASP A O 1
ATOM 2934 N N . ASN A 1 377 ? -3.679 8.407 25.884 1.00 96.81 377 ASN A N 1
ATOM 2935 C CA . ASN A 1 377 ? -3.595 9.278 27.064 1.00 96.81 377 ASN A CA 1
ATOM 2936 C C . ASN A 1 377 ? -4.642 8.997 28.163 1.00 96.81 377 ASN A C 1
ATOM 2938 O O . ASN A 1 377 ? -4.691 9.751 29.144 1.00 96.81 377 ASN A O 1
ATOM 2942 N N . HIS A 1 378 ? -5.438 7.929 28.060 1.00 98.19 378 HIS A N 1
ATOM 2943 C CA . HIS A 1 378 ? -6.414 7.573 29.086 1.00 98.19 378 HIS A CA 1
ATOM 2944 C C . HIS A 1 378 ? -5.714 7.133 30.374 1.00 98.19 378 HIS A C 1
ATOM 2946 O O . HIS A 1 378 ? -4.719 6.403 30.390 1.00 98.19 378 HIS A O 1
ATOM 2952 N N . LYS A 1 379 ? -6.253 7.588 31.506 1.00 97.12 379 LYS A N 1
ATOM 2953 C CA . LYS A 1 379 ? -5.610 7.422 32.816 1.00 97.12 379 LYS A CA 1
ATOM 2954 C C . LYS A 1 379 ? -5.608 5.975 33.309 1.00 97.12 379 LYS A C 1
ATOM 2956 O O . LYS A 1 379 ? -4.693 5.574 34.032 1.00 97.12 379 LYS A O 1
ATOM 2961 N N . PHE A 1 380 ? -6.649 5.219 32.989 1.00 98.06 380 PHE A N 1
ATOM 2962 C CA . PHE A 1 380 ? -6.826 3.851 33.447 1.00 98.06 380 PHE A CA 1
ATOM 2963 C C . PHE A 1 380 ? -6.859 2.907 32.251 1.00 98.06 380 PHE A C 1
ATOM 2965 O O . PHE A 1 380 ? -7.551 3.163 31.273 1.00 98.06 380 PHE A O 1
ATOM 2972 N N . ARG A 1 381 ? -6.126 1.797 32.352 1.00 97.06 381 ARG A N 1
ATOM 2973 C CA . ARG A 1 381 ? -6.087 0.745 31.331 1.00 97.06 381 ARG A CA 1
ATOM 2974 C C . ARG A 1 381 ? -6.039 -0.637 31.960 1.00 97.06 381 ARG A C 1
ATOM 2976 O O . ARG A 1 381 ? -5.392 -0.835 32.995 1.00 97.06 381 ARG A O 1
ATOM 2983 N N . THR A 1 382 ? -6.751 -1.590 31.373 1.00 97.06 382 THR A N 1
ATOM 2984 C CA . THR A 1 382 ? -6.651 -2.991 31.786 1.00 97.06 382 THR A CA 1
ATOM 2985 C C . THR A 1 382 ? -5.275 -3.535 31.434 1.00 97.06 382 THR A C 1
ATOM 2987 O O . THR A 1 382 ? -4.697 -3.185 30.414 1.00 97.06 382 THR A O 1
ATOM 2990 N N . LYS A 1 383 ? -4.746 -4.445 32.253 1.00 93.31 383 LYS A N 1
ATOM 2991 C CA . LYS A 1 383 ? -3.583 -5.232 31.830 1.00 93.31 383 LYS A CA 1
ATOM 2992 C C . LYS A 1 383 ? -4.018 -6.237 30.768 1.00 93.31 383 LYS A C 1
ATOM 2994 O O . LYS A 1 383 ? -5.023 -6.925 30.996 1.00 93.31 383 LYS A O 1
ATOM 2999 N N . THR A 1 384 ? -3.241 -6.364 29.694 1.00 89.56 384 THR A N 1
ATOM 3000 C CA . THR A 1 384 ? -3.417 -7.425 28.696 1.00 89.56 384 THR A CA 1
ATOM 3001 C C . THR A 1 384 ? -3.385 -8.810 29.351 1.00 89.56 384 THR A C 1
ATOM 3003 O O . THR A 1 384 ? -2.801 -9.020 30.420 1.00 89.56 384 THR A O 1
ATOM 3006 N N . THR A 1 385 ? -4.071 -9.770 28.736 1.00 85.69 385 THR A N 1
ATOM 3007 C CA . THR A 1 385 ? -3.976 -11.200 29.084 1.00 85.69 385 THR A CA 1
ATOM 3008 C C . THR A 1 385 ? -2.797 -11.908 28.404 1.00 85.69 385 THR A C 1
ATOM 3010 O O . THR A 1 385 ? -2.625 -13.106 28.612 1.00 85.69 385 THR A O 1
ATOM 3013 N N . GLY A 1 386 ? -1.975 -11.177 27.644 1.00 85.06 386 GLY A N 1
ATOM 3014 C CA . GLY A 1 386 ? -0.873 -11.713 26.846 1.00 85.06 386 GLY A CA 1
ATOM 3015 C C . GLY A 1 386 ? -1.317 -12.084 25.435 1.00 85.06 386 GLY A C 1
ATOM 3016 O O . GLY A 1 386 ? -2.443 -11.781 25.049 1.00 85.06 386 GLY A O 1
ATOM 3017 N N . ASN A 1 387 ? -0.440 -12.763 24.694 1.00 81.19 387 ASN A N 1
ATOM 3018 C CA . ASN A 1 387 ? -0.679 -13.087 23.287 1.00 81.19 387 ASN A CA 1
ATOM 3019 C C . ASN A 1 387 ? -1.460 -14.390 23.102 1.00 81.19 387 ASN A C 1
ATOM 3021 O O . ASN A 1 387 ? -1.563 -15.198 24.030 1.00 81.19 387 ASN A O 1
ATOM 3025 N N . VAL A 1 388 ? -1.973 -14.636 21.892 1.00 74.81 388 VAL A N 1
ATOM 3026 C CA . VAL A 1 388 ? -2.489 -15.959 21.485 1.00 74.81 388 VAL A CA 1
ATOM 3027 C C . VAL A 1 388 ? -1.430 -17.032 21.802 1.00 74.81 388 VAL A C 1
ATOM 3029 O O . VAL A 1 388 ? -0.252 -16.830 21.492 1.00 74.81 388 VAL A O 1
ATOM 3032 N N . PRO A 1 389 ? -1.791 -18.162 22.445 1.00 75.94 389 PRO A N 1
ATOM 3033 C CA . PRO A 1 389 ? -3.147 -18.662 22.727 1.00 75.94 389 PRO A CA 1
ATOM 3034 C C . PRO A 1 389 ? -3.721 -18.286 24.109 1.00 75.94 389 PRO A C 1
ATOM 3036 O O . PRO A 1 389 ? -4.707 -18.868 24.552 1.00 75.94 389 PRO A O 1
ATOM 3039 N N . PHE A 1 390 ? -3.087 -17.378 24.852 1.00 80.94 390 PHE A N 1
ATOM 3040 C CA . PHE A 1 390 ? -3.465 -17.029 26.232 1.00 80.94 390 PHE A CA 1
ATOM 3041 C C . PHE A 1 390 ? -4.280 -15.733 26.332 1.00 80.94 390 PHE A C 1
ATOM 3043 O O . PHE A 1 390 ? -4.942 -15.487 27.342 1.00 80.94 390 PHE A O 1
ATOM 3050 N N . GLY A 1 391 ? -4.214 -14.901 25.297 1.00 85.38 391 GLY A N 1
ATOM 3051 C CA . GLY A 1 391 ? -4.800 -13.572 25.249 1.00 85.38 391 GLY A CA 1
ATOM 3052 C C . GLY A 1 391 ? -6.242 -13.527 24.782 1.00 85.38 391 GLY A C 1
ATOM 3053 O O . GLY A 1 391 ? -6.518 -13.890 23.655 1.00 85.38 391 GLY A O 1
ATOM 3054 N N . SER A 1 392 ? -7.157 -12.971 25.571 1.00 90.25 392 SER A N 1
ATOM 3055 C CA . SER A 1 392 ? -8.542 -12.739 25.125 1.00 90.25 392 SER A CA 1
ATOM 3056 C C . SER A 1 392 ? -8.689 -11.704 24.001 1.00 90.25 392 SER A C 1
ATOM 3058 O O . SER A 1 392 ? -9.737 -11.658 23.369 1.00 90.25 392 SER A O 1
ATOM 3060 N N . GLY A 1 393 ? -7.685 -10.848 23.782 1.00 92.19 393 GLY A N 1
ATOM 3061 C CA . GLY A 1 393 ? -7.795 -9.695 22.882 1.00 92.19 393 GLY A CA 1
ATOM 3062 C C . GLY A 1 393 ? -8.662 -8.552 23.425 1.00 92.19 393 GLY A C 1
ATOM 3063 O O . GLY A 1 393 ? -8.896 -7.582 22.714 1.00 92.19 393 GLY A O 1
ATOM 3064 N N . LEU A 1 394 ? -9.162 -8.660 24.665 1.00 96.88 394 LEU A N 1
ATOM 3065 C CA . LEU A 1 394 ? -10.066 -7.686 25.277 1.00 96.88 394 LEU A CA 1
ATOM 3066 C C . LEU A 1 394 ? -9.316 -6.725 26.197 1.00 96.88 394 LEU A C 1
ATOM 3068 O O . LEU A 1 394 ? -8.811 -7.127 27.255 1.00 96.88 394 LEU A O 1
ATOM 3072 N N . ASN A 1 395 ? -9.331 -5.447 25.829 1.00 97.19 395 ASN A N 1
ATOM 3073 C CA . ASN A 1 395 ? -8.726 -4.363 26.592 1.00 97.19 395 ASN A CA 1
ATOM 3074 C C . ASN A 1 395 ? -9.714 -3.202 26.796 1.00 97.19 395 ASN A C 1
ATOM 3076 O O . ASN A 1 395 ? -10.573 -2.941 25.958 1.00 97.19 395 ASN A O 1
ATOM 3080 N N . THR A 1 396 ? -9.606 -2.502 27.925 1.00 98.25 396 THR A N 1
ATOM 3081 C CA . THR A 1 396 ? -10.389 -1.297 28.234 1.00 98.25 396 THR A CA 1
ATOM 3082 C C . THR A 1 396 ? -9.449 -0.159 28.607 1.00 98.25 396 THR A C 1
ATOM 3084 O O . THR A 1 396 ? -8.588 -0.332 29.475 1.00 98.25 396 THR A O 1
ATOM 3087 N N . LEU A 1 397 ? -9.659 1.007 27.996 1.00 98.38 397 LEU A N 1
ATOM 3088 C CA . LEU A 1 397 ? -9.016 2.278 28.325 1.00 98.38 397 LEU A CA 1
ATOM 3089 C C . LEU A 1 397 ? -10.093 3.254 28.810 1.00 98.38 397 LEU A C 1
ATOM 3091 O O . LEU A 1 397 ? -11.184 3.288 28.249 1.00 98.38 397 LEU A O 1
ATOM 3095 N N . ALA A 1 398 ? -9.836 4.016 29.871 1.00 98.31 398 ALA A N 1
ATOM 3096 C CA . ALA A 1 398 ? -10.835 4.923 30.429 1.00 98.31 398 ALA A CA 1
ATOM 3097 C C . ALA A 1 398 ? -10.243 6.116 31.189 1.00 98.31 398 ALA A C 1
ATOM 3099 O O . ALA A 1 398 ? -9.166 6.052 31.792 1.00 98.31 398 ALA A O 1
ATOM 3100 N N . ASN A 1 399 ? -11.023 7.193 31.250 1.00 97.81 399 ASN A N 1
ATOM 3101 C CA . ASN A 1 399 ? -10.779 8.336 32.133 1.00 97.81 399 ASN A CA 1
ATOM 3102 C C . ASN A 1 399 ? -11.207 8.051 33.584 1.00 97.81 399 ASN A C 1
ATOM 3104 O O . ASN A 1 399 ? -10.733 8.701 34.523 1.00 97.81 399 ASN A O 1
ATOM 3108 N N . PHE A 1 400 ? -12.059 7.043 33.777 1.00 97.25 400 PHE A N 1
ATOM 3109 C CA . PHE A 1 400 ? -12.612 6.637 35.065 1.00 97.25 400 PHE A CA 1
ATOM 3110 C C . PHE A 1 400 ? -11.908 5.403 35.631 1.00 97.25 400 PHE A C 1
ATOM 3112 O O . PHE A 1 400 ? -11.532 4.486 34.906 1.00 97.25 400 PHE A O 1
ATOM 3119 N N . GLY A 1 401 ? -11.757 5.362 36.955 1.00 97.69 401 GLY A N 1
ATOM 3120 C CA . GLY A 1 401 ? -11.261 4.172 37.643 1.00 97.69 401 GLY A CA 1
ATOM 3121 C C . GLY A 1 401 ? -12.387 3.174 37.896 1.00 97.69 401 GLY A C 1
ATOM 3122 O O . GLY A 1 401 ? -13.539 3.566 38.088 1.00 97.69 401 GLY A O 1
ATOM 3123 N N . TRP A 1 402 ? -12.060 1.889 37.994 1.00 97.75 402 TRP A N 1
ATOM 3124 C CA . TRP A 1 402 ? -13.034 0.824 38.240 1.00 97.75 402 TRP A CA 1
ATOM 3125 C C . TRP A 1 402 ? -12.670 -0.067 39.429 1.00 97.75 402 TRP A C 1
ATOM 3127 O O . TRP A 1 402 ? -11.553 -0.057 39.946 1.00 97.75 402 TRP A O 1
ATOM 3137 N N . SER A 1 403 ? -13.649 -0.866 39.843 1.00 96.88 403 SER A N 1
ATOM 3138 C CA . SER A 1 403 ? -13.512 -1.982 40.780 1.00 96.88 403 SER A CA 1
ATOM 3139 C C . SER A 1 403 ? -14.021 -3.277 40.141 1.00 96.88 403 SER A C 1
ATOM 3141 O O . SER A 1 403 ? -14.642 -3.246 39.078 1.00 96.88 403 SER A O 1
ATOM 3143 N N . ASP A 1 404 ? -13.751 -4.415 40.784 1.00 95.12 404 ASP A N 1
ATOM 3144 C CA . ASP A 1 404 ? -14.280 -5.732 40.407 1.00 95.12 404 ASP A CA 1
ATOM 3145 C C . ASP A 1 404 ? -14.045 -6.140 38.942 1.00 95.12 404 ASP A C 1
ATOM 3147 O O . ASP A 1 404 ? -14.936 -6.711 38.318 1.00 95.12 404 ASP A O 1
ATOM 3151 N N . LEU A 1 405 ? -12.847 -5.888 38.395 1.00 97.38 405 LEU A N 1
ATOM 3152 C CA . LEU A 1 405 ? -12.497 -6.383 37.061 1.00 97.38 405 LEU A CA 1
ATOM 3153 C C . LEU A 1 405 ? -12.557 -7.918 37.033 1.00 97.38 405 LEU A C 1
ATOM 3155 O O . LEU A 1 405 ? -11.806 -8.591 37.744 1.00 97.38 405 LEU A O 1
ATOM 3159 N N . ARG A 1 406 ? -13.414 -8.465 36.174 1.00 96.88 406 ARG A N 1
ATOM 3160 C CA . ARG A 1 406 ? -13.546 -9.901 35.905 1.00 96.88 406 ARG A CA 1
ATOM 3161 C C . ARG A 1 406 ? -13.287 -10.149 34.428 1.00 96.88 406 ARG A C 1
ATOM 3163 O O . ARG A 1 406 ? -13.732 -9.371 33.595 1.00 96.88 406 ARG A O 1
ATOM 3170 N N . LYS A 1 407 ? -12.595 -11.241 34.111 1.00 95.75 407 LYS A N 1
ATOM 3171 C CA . LYS A 1 407 ? -12.400 -11.729 32.740 1.00 95.75 407 LYS A CA 1
ATOM 3172 C C . LYS A 1 407 ? -13.026 -13.116 32.659 1.00 95.75 407 LYS A C 1
ATOM 3174 O O . LYS A 1 407 ? -12.636 -13.993 33.428 1.00 95.75 407 LYS A O 1
ATOM 3179 N N . ILE A 1 408 ? -14.029 -13.283 31.808 1.00 96.62 408 ILE A N 1
ATOM 3180 C CA . ILE A 1 408 ? -14.844 -14.491 31.711 1.00 96.62 408 ILE A CA 1
ATOM 3181 C C . ILE A 1 408 ? -14.673 -15.050 30.303 1.00 96.62 408 ILE A C 1
ATOM 3183 O O . ILE A 1 408 ? -15.035 -14.395 29.332 1.00 96.62 408 ILE A O 1
ATOM 3187 N N . LYS A 1 409 ? -14.104 -16.254 30.198 1.00 95.69 409 LYS A N 1
ATOM 3188 C CA . LYS A 1 409 ? -13.997 -16.984 28.929 1.00 95.69 409 LYS A CA 1
ATOM 3189 C C . LYS A 1 409 ? -15.367 -17.552 28.548 1.00 95.69 409 LYS A C 1
ATOM 3191 O O . LYS A 1 409 ? -16.100 -17.994 29.433 1.00 95.69 409 LYS A O 1
ATOM 3196 N N . TRP A 1 410 ? -15.673 -17.595 27.254 1.00 96.06 410 TRP A N 1
ATOM 3197 C CA . TRP A 1 410 ? -16.835 -18.325 26.759 1.00 96.06 410 TRP A CA 1
ATOM 3198 C C . TRP A 1 410 ? -16.758 -19.822 27.074 1.00 96.06 410 TRP A C 1
ATOM 3200 O O . TRP A 1 410 ? -15.717 -20.461 26.901 1.00 96.06 410 TRP A O 1
ATOM 3210 N N . ASP A 1 411 ? -17.885 -20.391 27.501 1.00 95.44 411 ASP A N 1
ATOM 3211 C CA . ASP A 1 411 ? -18.004 -21.823 27.798 1.00 95.44 411 ASP A CA 1
ATOM 3212 C C . ASP A 1 411 ? -18.037 -22.671 26.517 1.00 95.44 411 ASP A C 1
ATOM 3214 O O . ASP A 1 411 ? -17.675 -23.851 26.534 1.00 95.44 411 ASP A O 1
ATOM 3218 N N . ARG A 1 412 ? -18.461 -22.069 25.399 1.00 92.81 412 ARG A N 1
ATOM 3219 C CA . ARG A 1 412 ? -18.587 -22.709 24.090 1.00 92.81 412 ARG A CA 1
ATOM 3220 C C . ARG A 1 412 ? -17.926 -21.858 23.006 1.00 92.81 412 ARG A C 1
ATOM 3222 O O . ARG A 1 412 ? -18.149 -20.652 22.970 1.00 92.81 412 ARG A O 1
ATOM 3229 N N . CYS A 1 413 ? -17.166 -22.523 22.141 1.00 89.25 413 CYS A N 1
ATOM 3230 C CA . CYS A 1 413 ? -16.581 -21.987 20.913 1.00 89.25 413 CYS A CA 1
ATOM 3231 C C . CYS A 1 413 ? -16.608 -23.058 19.806 1.00 89.25 413 CYS A C 1
ATOM 3233 O O . CYS A 1 413 ? -16.811 -24.242 20.127 1.00 89.25 413 CYS A O 1
ATOM 3235 N N . PHE A 1 414 ? -16.383 -22.685 18.544 1.00 82.62 414 PHE A N 1
ATOM 3236 C CA . PHE A 1 414 ? -16.157 -23.631 17.445 1.00 82.62 414 PHE A CA 1
ATOM 3237 C C . PHE A 1 414 ? -14.688 -23.612 16.968 1.00 82.62 414 PHE A C 1
ATOM 3239 O O . PHE A 1 414 ? -13.954 -22.646 17.139 1.00 82.62 414 PHE A O 1
ATOM 3246 N N . ILE A 1 415 ? -14.176 -24.764 16.510 1.00 69.75 415 ILE A N 1
ATOM 3247 C CA . ILE A 1 415 ? -12.724 -24.988 16.320 1.00 69.75 415 ILE A CA 1
ATOM 3248 C C . ILE A 1 415 ? -12.230 -24.673 14.899 1.00 69.75 415 ILE A C 1
ATOM 3250 O O . ILE A 1 415 ? -11.028 -24.753 14.655 1.00 69.75 415 ILE A O 1
ATOM 3254 N N . ASN A 1 416 ? -13.132 -24.376 13.961 1.00 64.69 416 ASN A N 1
ATOM 3255 C CA . ASN A 1 416 ? -12.805 -24.162 12.546 1.00 64.69 416 ASN A CA 1
ATOM 3256 C C . ASN A 1 416 ? -11.812 -23.003 12.327 1.00 64.69 416 ASN A C 1
ATOM 3258 O O . ASN A 1 416 ? -10.913 -23.165 11.508 1.00 64.69 416 ASN A O 1
ATOM 3262 N N . GLU A 1 417 ? -11.906 -21.913 13.096 1.00 53.41 417 GLU A N 1
ATOM 3263 C CA . GLU A 1 417 ? -11.208 -20.640 12.815 1.00 53.41 417 GLU A CA 1
ATOM 3264 C C . GLU A 1 417 ? -10.422 -20.079 14.014 1.00 53.41 417 GLU A C 1
ATOM 3266 O O . GLU A 1 417 ? -10.468 -18.903 14.339 1.00 53.41 417 GLU A O 1
ATOM 3271 N N . ALA A 1 418 ? -9.662 -20.916 14.725 1.00 58.59 418 ALA A N 1
ATOM 3272 C CA . ALA A 1 418 ? -8.806 -20.476 15.840 1.00 58.59 418 ALA A CA 1
ATOM 3273 C C . ALA A 1 418 ? -9.514 -19.775 17.031 1.00 58.59 418 ALA A C 1
ATOM 3275 O O . ALA A 1 418 ? -8.859 -19.514 18.042 1.00 58.59 418 ALA A O 1
ATOM 3276 N N . ASP A 1 419 ? -10.834 -19.576 16.999 1.00 58.19 419 ASP A N 1
ATOM 3277 C CA . ASP A 1 419 ? -11.629 -18.984 18.083 1.00 58.19 419 ASP A CA 1
ATOM 3278 C C . ASP A 1 419 ? -11.499 -19.784 19.383 1.00 58.19 419 ASP A C 1
ATOM 3280 O O . ASP A 1 419 ? -11.300 -19.223 20.463 1.00 58.19 419 ASP A O 1
ATOM 3284 N N . CYS A 1 420 ? -11.461 -21.116 19.286 1.00 71.88 420 CYS A N 1
ATOM 3285 C CA . CYS A 1 420 ? -11.128 -21.979 20.419 1.00 71.88 420 CYS A CA 1
ATOM 3286 C C . CYS A 1 420 ? -9.639 -21.981 20.822 1.00 71.88 420 CYS A C 1
ATOM 3288 O O . CYS A 1 420 ? -9.308 -22.461 21.915 1.00 71.88 420 CYS A O 1
ATOM 3290 N N . LEU A 1 421 ? -8.733 -21.495 19.967 1.00 68.31 421 LEU A N 1
ATOM 3291 C CA . LEU A 1 421 ? -7.289 -21.426 20.234 1.00 68.31 421 LEU A CA 1
ATOM 3292 C C . LEU A 1 421 ? -6.911 -20.222 21.098 1.00 68.31 421 LEU A C 1
ATOM 3294 O O . LEU A 1 421 ? -5.762 -20.127 21.522 1.00 68.31 421 LEU A O 1
ATOM 3298 N N . THR A 1 422 ? -7.862 -19.340 21.403 1.00 78.75 422 THR A N 1
ATOM 3299 C CA . THR A 1 422 ? -7.656 -18.188 22.274 1.00 78.75 422 THR A CA 1
ATOM 3300 C C . THR A 1 422 ? -8.818 -18.040 23.268 1.00 78.75 422 THR A C 1
ATOM 3302 O O . THR A 1 422 ? -9.921 -18.517 23.004 1.00 78.75 422 THR A O 1
ATOM 3305 N N . PRO A 1 423 ? -8.641 -17.462 24.472 1.00 83.75 423 PRO A N 1
ATOM 3306 C CA . PRO A 1 423 ? -9.736 -17.342 25.428 1.00 83.75 423 PRO A CA 1
ATOM 3307 C C . PRO A 1 423 ? -10.639 -16.139 25.107 1.00 83.75 423 PRO A C 1
ATOM 3309 O O . PRO A 1 423 ? -10.713 -15.208 25.912 1.00 83.75 423 PRO A O 1
ATOM 3312 N N . LYS A 1 424 ? -11.345 -16.172 23.962 1.00 90.00 424 LYS A N 1
ATOM 3313 C CA . LYS A 1 424 ? -12.444 -15.232 23.670 1.00 90.00 424 LYS A CA 1
ATOM 3314 C C . LYS A 1 424 ? -13.489 -15.274 24.794 1.00 90.00 424 LYS A C 1
ATOM 3316 O O . LYS A 1 424 ? -13.652 -16.285 25.492 1.00 90.00 424 LYS A O 1
ATOM 3321 N N . GLY A 1 425 ? -14.160 -14.150 25.019 1.00 95.88 425 GLY A N 1
ATOM 3322 C CA . GLY A 1 425 ? -14.987 -13.973 26.202 1.00 95.88 425 GLY A CA 1
ATOM 3323 C C . GLY A 1 425 ? -15.579 -12.580 26.335 1.00 95.88 425 GLY A C 1
ATOM 3324 O O . GLY A 1 425 ? -15.777 -11.859 25.356 1.00 95.88 425 GLY A O 1
ATOM 3325 N N . PHE A 1 426 ? -15.795 -12.193 27.587 1.00 98.19 426 PHE A N 1
ATOM 3326 C CA . PHE A 1 426 ? -16.112 -10.827 27.969 1.00 98.19 426 PHE A CA 1
ATOM 3327 C C . PHE A 1 426 ? -15.397 -10.425 29.263 1.00 98.19 426 PHE A C 1
ATOM 3329 O O . PHE A 1 426 ? -14.994 -11.264 30.076 1.00 98.19 426 PHE A O 1
ATOM 3336 N N . THR A 1 427 ? -15.225 -9.125 29.472 1.00 98.25 427 THR A N 1
ATOM 3337 C CA . THR A 1 427 ? -14.770 -8.558 30.740 1.00 98.25 427 THR A CA 1
ATOM 3338 C C . THR A 1 427 ? -15.883 -7.737 31.366 1.00 98.25 427 THR A C 1
ATOM 3340 O O . THR A 1 427 ? -16.618 -7.081 30.644 1.00 98.25 427 THR A O 1
ATOM 3343 N N . TYR A 1 428 ? -15.991 -7.776 32.693 1.00 98.25 428 TYR A N 1
ATOM 3344 C CA . TYR A 1 428 ? -16.907 -6.948 33.480 1.00 98.25 428 TYR A CA 1
ATOM 3345 C C . TYR A 1 428 ? -16.098 -6.055 34.412 1.00 98.25 428 TYR A C 1
ATOM 3347 O O . TYR A 1 428 ? -15.137 -6.520 35.035 1.00 98.25 428 TYR A O 1
ATOM 3355 N N . MET A 1 429 ? -16.518 -4.806 34.577 1.00 98.19 429 MET A N 1
ATOM 3356 C CA . MET A 1 429 ? -16.005 -3.924 35.620 1.00 98.19 429 MET A CA 1
ATOM 3357 C C . MET A 1 429 ? -17.072 -2.965 36.141 1.00 98.19 429 MET A C 1
ATOM 3359 O O . MET A 1 429 ? -18.003 -2.589 35.433 1.00 98.19 429 MET A O 1
ATOM 3363 N N . ARG A 1 430 ? -16.915 -2.520 37.391 1.00 97.62 430 ARG A N 1
ATOM 3364 C CA . ARG A 1 430 ? -17.744 -1.460 37.971 1.00 97.62 430 ARG A CA 1
ATOM 3365 C C . ARG A 1 430 ? -16.996 -0.136 37.922 1.00 97.62 430 ARG A C 1
ATOM 3367 O O . ARG A 1 430 ? -16.122 0.113 38.755 1.00 97.62 430 ARG A O 1
ATOM 3374 N N . MET A 1 431 ? -17.348 0.687 36.943 1.00 97.69 431 MET A N 1
ATOM 3375 C CA . MET A 1 431 ? -16.733 1.980 36.657 1.00 97.69 431 MET A CA 1
ATOM 3376 C C . MET A 1 431 ? -17.260 3.054 37.614 1.00 97.69 431 MET A C 1
ATOM 3378 O O . MET A 1 431 ? -18.470 3.150 37.817 1.00 97.69 431 MET A O 1
ATOM 3382 N N . ASN A 1 432 ? -16.375 3.875 38.185 1.00 97.06 432 ASN A N 1
ATOM 3383 C CA . ASN A 1 432 ? -16.736 5.005 39.046 1.00 97.06 432 ASN A CA 1
ATOM 3384 C C . ASN A 1 432 ? -16.758 6.293 38.209 1.00 97.06 432 ASN A C 1
ATOM 3386 O O . ASN A 1 432 ? -15.723 6.936 38.033 1.00 97.06 432 ASN A O 1
ATOM 3390 N N . VAL A 1 433 ? -17.925 6.647 37.667 1.00 96.19 433 VAL A N 1
ATOM 3391 C CA . VAL A 1 433 ? -18.077 7.786 36.736 1.00 96.19 433 VAL A CA 1
ATOM 3392 C C . VAL A 1 433 ? -18.191 9.138 37.444 1.00 96.19 433 VAL A C 1
ATOM 3394 O O . VAL A 1 433 ? -17.912 10.179 36.857 1.00 96.19 433 VAL A O 1
ATOM 3397 N N . ALA A 1 434 ? -18.563 9.129 38.724 1.00 95.56 434 ALA A N 1
ATOM 3398 C CA . ALA A 1 434 ? -18.513 10.277 39.622 1.00 95.56 434 ALA A CA 1
ATOM 3399 C C . ALA A 1 434 ? -18.411 9.793 41.076 1.00 95.56 434 ALA A C 1
ATOM 3401 O O . ALA A 1 434 ? -18.502 8.594 41.355 1.00 95.56 434 ALA A O 1
ATOM 3402 N N . GLU A 1 435 ? -18.230 10.716 42.020 1.00 93.69 435 GLU A N 1
ATOM 3403 C CA . GLU A 1 435 ? -18.218 10.381 43.445 1.00 93.69 435 GLU A CA 1
ATOM 3404 C C . GLU A 1 435 ? -19.536 9.699 43.851 1.00 93.69 435 GLU A C 1
ATOM 3406 O O . GLU A 1 435 ? -20.615 10.270 43.717 1.00 93.69 435 GLU A O 1
ATOM 3411 N N . GLY A 1 436 ? -19.447 8.446 44.309 1.00 92.69 436 GLY A N 1
ATOM 3412 C CA . GLY A 1 436 ? -20.605 7.639 44.707 1.00 92.69 436 GLY A CA 1
ATOM 3413 C C . GLY A 1 436 ? -21.444 7.066 43.556 1.00 92.69 436 GLY A C 1
ATOM 3414 O O . GLY A 1 436 ? -22.385 6.321 43.825 1.00 92.69 436 GLY A O 1
ATOM 3415 N N . VAL A 1 437 ? -21.103 7.346 42.294 1.00 96.44 437 VAL A N 1
ATOM 3416 C CA . VAL A 1 437 ? -21.869 6.892 41.123 1.00 96.44 437 VAL A CA 1
ATOM 3417 C C . VAL A 1 437 ? -21.108 5.802 40.386 1.00 96.44 437 VAL A C 1
ATOM 3419 O O . VAL A 1 437 ? -19.989 6.015 39.914 1.00 96.44 437 VAL A O 1
ATOM 3422 N N . THR A 1 438 ? -21.739 4.633 40.255 1.00 96.94 438 THR A N 1
ATOM 3423 C CA . THR A 1 438 ? -21.146 3.485 39.564 1.00 96.94 438 THR A CA 1
ATOM 3424 C C . THR A 1 438 ? -22.045 2.917 38.480 1.00 96.94 438 THR A C 1
ATOM 3426 O O . THR A 1 438 ? -23.265 2.864 38.635 1.00 96.94 438 THR A O 1
ATOM 3429 N N . ILE A 1 439 ? -21.418 2.470 37.393 1.00 98.25 439 ILE A N 1
ATOM 3430 C CA . ILE A 1 439 ? -22.065 1.826 36.247 1.00 98.25 439 ILE A CA 1
ATOM 3431 C C . ILE A 1 439 ? -21.289 0.540 35.932 1.00 98.25 439 ILE A C 1
ATOM 3433 O O . ILE A 1 439 ? -20.058 0.521 36.009 1.00 98.25 439 ILE A O 1
ATOM 3437 N N . GLY A 1 440 ? -22.003 -0.544 35.627 1.00 98.12 440 GLY A N 1
ATOM 3438 C CA . GLY A 1 440 ? -21.405 -1.778 35.115 1.00 98.12 440 GLY A CA 1
ATOM 3439 C C . GLY A 1 440 ? -21.017 -1.621 33.646 1.00 98.12 440 GLY A C 1
ATOM 3440 O O . GLY A 1 440 ? -21.820 -1.127 32.859 1.00 98.12 440 GLY A O 1
ATOM 3441 N N . PHE A 1 441 ? -19.801 -2.022 33.298 1.00 98.50 441 PHE A N 1
ATOM 3442 C CA . PHE A 1 441 ? -19.282 -1.996 31.936 1.00 98.50 441 PHE A CA 1
ATOM 3443 C C . PHE A 1 441 ? -18.851 -3.395 31.515 1.00 98.50 441 PHE A C 1
ATOM 3445 O O . PHE A 1 441 ? -18.047 -4.012 32.220 1.00 98.50 441 PHE A O 1
ATOM 3452 N N . ASP A 1 442 ? -19.344 -3.849 30.361 1.00 98.44 442 ASP A N 1
ATOM 3453 C CA . ASP A 1 442 ? -18.985 -5.139 29.773 1.00 98.44 442 ASP A CA 1
ATOM 3454 C C . ASP A 1 442 ? -18.337 -4.967 28.383 1.00 98.44 442 ASP A C 1
ATOM 3456 O O . ASP A 1 442 ? -18.912 -4.322 27.503 1.00 98.44 442 ASP A O 1
ATOM 3460 N N . ASN A 1 443 ? -17.129 -5.519 28.199 1.00 98.56 443 ASN A N 1
ATOM 3461 C CA . ASN A 1 443 ? -16.410 -5.615 26.914 1.00 98.56 443 ASN A CA 1
ATOM 3462 C C . ASN A 1 443 ? -16.508 -7.049 26.406 1.00 98.56 443 ASN A C 1
ATOM 3464 O O . ASN A 1 443 ? -16.099 -7.935 27.149 1.00 98.56 443 ASN A O 1
ATOM 3468 N N . LEU A 1 444 ? -16.977 -7.295 25.186 1.00 98.19 444 LEU A N 1
ATOM 3469 C CA . LEU A 1 444 ? -17.117 -8.646 24.639 1.00 98.19 444 LEU A CA 1
ATOM 3470 C C . LEU A 1 444 ? -16.561 -8.783 23.220 1.00 98.19 444 LEU A C 1
ATOM 3472 O O . LEU A 1 444 ? -16.552 -7.820 22.459 1.00 98.19 444 LEU A O 1
ATOM 3476 N N . HIS A 1 445 ? -16.151 -10.008 22.893 1.00 97.31 445 HIS A N 1
ATOM 3477 C CA . HIS A 1 445 ? -15.920 -10.481 21.530 1.00 97.31 445 HIS A CA 1
ATOM 3478 C C . HIS A 1 445 ? -16.490 -11.904 21.431 1.00 97.31 445 HIS A C 1
ATOM 3480 O O . HIS A 1 445 ? -15.922 -12.839 22.006 1.00 97.31 445 HIS A O 1
ATOM 3486 N N . ALA A 1 446 ? -17.659 -12.055 20.803 1.00 96.06 446 ALA A N 1
ATOM 3487 C CA . ALA A 1 446 ? -18.335 -13.348 20.636 1.00 96.06 446 ALA A CA 1
ATOM 3488 C C . ALA A 1 446 ? -17.761 -14.162 19.460 1.00 96.06 446 ALA A C 1
ATOM 3490 O O . ALA A 1 446 ? -17.000 -13.624 18.662 1.00 96.06 446 ALA A O 1
ATOM 3491 N N . GLU A 1 447 ? -18.130 -15.444 19.363 1.00 93.38 447 GLU A N 1
ATOM 3492 C CA . GLU A 1 447 ? -17.775 -16.319 18.231 1.00 93.38 447 GLU A CA 1
ATOM 3493 C C . GLU A 1 447 ? -18.014 -15.626 16.880 1.00 93.38 447 GLU A C 1
ATOM 3495 O O . GLU A 1 447 ? -19.060 -14.991 16.714 1.00 93.38 447 GLU A O 1
ATOM 3500 N N . ALA A 1 448 ? -17.070 -15.758 15.945 1.00 89.00 448 ALA A N 1
ATOM 3501 C CA . ALA A 1 448 ? -17.125 -15.177 14.600 1.00 89.00 448 ALA A CA 1
ATOM 3502 C C . ALA A 1 448 ? -17.810 -16.111 13.579 1.00 89.00 448 ALA A C 1
ATOM 3504 O O . ALA A 1 448 ? -18.447 -17.089 13.957 1.00 89.00 448 ALA A O 1
ATOM 3505 N N . GLU A 1 449 ? -17.765 -15.770 12.290 1.00 86.62 449 GLU A N 1
ATOM 3506 C CA . GLU A 1 449 ? -18.214 -16.613 11.165 1.00 86.62 449 GLU A CA 1
ATOM 3507 C C . GLU A 1 449 ? -19.700 -17.015 11.127 1.00 86.62 449 GLU A C 1
ATOM 3509 O O . GLU A 1 449 ? -20.520 -16.569 11.930 1.00 86.62 449 GLU A O 1
ATOM 3514 N N . ASN A 1 450 ? -20.099 -17.763 10.092 1.00 89.81 450 ASN A N 1
ATOM 3515 C CA . ASN A 1 450 ? -21.499 -17.960 9.698 1.00 89.81 450 ASN A CA 1
ATOM 3516 C C . ASN A 1 450 ? -21.887 -19.421 9.381 1.00 89.81 450 ASN A C 1
ATOM 3518 O O . ASN A 1 450 ? -22.877 -19.654 8.678 1.00 89.81 450 ASN A O 1
ATOM 3522 N N . GLU A 1 451 ? -21.160 -20.415 9.893 1.00 89.75 451 GLU A N 1
ATOM 3523 C CA . GLU A 1 451 ? -21.618 -21.809 9.899 1.00 89.75 451 GLU A CA 1
ATOM 3524 C C . GLU A 1 451 ? -22.643 -22.054 11.027 1.00 89.75 451 GLU A C 1
ATOM 3526 O O . GLU A 1 451 ? -22.759 -21.288 11.984 1.00 89.75 451 GLU A O 1
ATOM 3531 N N . GLU A 1 452 ? -23.429 -23.136 10.953 1.00 93.25 452 GLU A N 1
ATOM 3532 C CA . GLU A 1 452 ? -24.452 -23.401 11.984 1.00 93.25 452 GLU A CA 1
ATOM 3533 C C . GLU A 1 452 ? -23.839 -23.592 13.376 1.00 93.25 452 GLU A C 1
ATOM 3535 O O . GLU A 1 452 ? -24.396 -23.152 14.380 1.00 93.25 452 GLU A O 1
ATOM 3540 N N . GLN A 1 453 ? -22.663 -24.206 13.437 1.00 92.19 453 GLN A N 1
ATOM 3541 C CA . GLN A 1 453 ? -21.908 -24.410 14.662 1.00 92.19 453 GLN A CA 1
ATOM 3542 C C . GLN A 1 453 ? -21.415 -23.083 15.255 1.00 92.19 453 GLN A C 1
ATOM 3544 O O . GLN A 1 453 ? -21.441 -22.944 16.482 1.00 92.19 453 GLN A O 1
ATOM 3549 N N . ASP A 1 454 ? -21.064 -22.110 14.409 1.00 91.88 454 ASP A N 1
ATOM 3550 C CA . ASP A 1 454 ? -20.736 -20.746 14.831 1.00 91.88 454 ASP A CA 1
ATOM 3551 C C . ASP A 1 454 ? -21.961 -20.082 15.453 1.00 91.88 454 ASP A C 1
ATOM 3553 O O . ASP A 1 454 ? -21.904 -19.565 16.569 1.00 91.88 454 ASP A O 1
ATOM 3557 N N . PHE A 1 455 ? -23.125 -20.170 14.794 1.00 95.88 455 PHE A N 1
ATOM 3558 C CA . PHE A 1 455 ? -24.366 -19.642 15.362 1.00 95.88 455 PHE A CA 1
ATOM 3559 C C . PHE A 1 455 ? -24.724 -20.322 16.689 1.00 95.88 455 PHE A C 1
ATOM 3561 O O . PHE A 1 455 ? -25.167 -19.655 17.622 1.00 95.88 455 PHE A O 1
ATOM 3568 N N . GLU A 1 456 ? -24.532 -21.636 16.820 1.00 96.25 456 GLU A N 1
ATOM 3569 C CA . GLU A 1 456 ? -24.755 -22.351 18.079 1.00 96.25 456 GLU A CA 1
ATOM 3570 C C . GLU A 1 456 ? -23.831 -21.880 19.211 1.00 96.25 456 GLU A C 1
ATOM 3572 O O . GLU A 1 456 ? -24.290 -21.723 20.350 1.00 96.25 456 GLU A O 1
ATOM 3577 N N . ALA A 1 457 ? -22.545 -21.669 18.922 1.00 95.44 457 ALA A N 1
ATOM 3578 C CA . ALA A 1 457 ? -21.577 -21.150 19.882 1.00 95.44 457 ALA A CA 1
ATOM 3579 C C . ALA A 1 457 ? -21.890 -19.694 20.251 1.00 95.44 457 ALA A C 1
ATOM 3581 O O . ALA A 1 457 ? -22.051 -19.390 21.435 1.00 95.44 457 ALA A O 1
ATOM 3582 N N . ARG A 1 458 ? -22.125 -18.829 19.262 1.00 96.50 458 ARG A N 1
ATOM 3583 C CA . ARG A 1 458 ? -22.495 -17.424 19.460 1.00 96.50 458 ARG A CA 1
ATOM 3584 C C . ARG A 1 458 ? -23.774 -17.268 20.277 1.00 96.50 458 ARG A C 1
ATOM 3586 O O . ARG A 1 458 ? -23.799 -16.487 21.227 1.00 96.50 458 ARG A O 1
ATOM 3593 N N . ARG A 1 459 ? -24.812 -18.073 20.007 1.00 98.31 459 ARG A N 1
ATOM 3594 C CA . ARG A 1 459 ? -26.032 -18.096 20.835 1.00 98.31 459 ARG A CA 1
ATOM 3595 C C . ARG A 1 459 ? -25.725 -18.440 22.292 1.00 98.31 459 ARG A C 1
ATOM 3597 O O . ARG A 1 459 ? -26.205 -17.758 23.198 1.00 98.31 459 ARG A O 1
ATOM 3604 N N . SER A 1 460 ? -24.876 -19.445 22.513 1.00 98.38 460 SER A N 1
ATOM 3605 C CA . SER A 1 460 ? -24.409 -19.816 23.851 1.00 98.38 460 SER A CA 1
ATOM 3606 C C . SER A 1 460 ? -23.618 -18.692 24.532 1.00 98.38 460 SER A C 1
ATOM 3608 O O . SER A 1 460 ? -23.737 -18.538 25.747 1.00 98.38 460 SER A O 1
ATOM 3610 N N . ASN A 1 461 ? -22.825 -17.906 23.792 1.00 98.38 461 ASN A N 1
ATOM 3611 C CA . ASN A 1 461 ? -22.085 -16.761 24.337 1.00 98.38 461 ASN A CA 1
ATOM 3612 C C . ASN A 1 461 ? -23.045 -15.674 24.846 1.00 98.38 461 ASN A C 1
ATOM 3614 O O . ASN A 1 461 ? -22.917 -15.214 25.982 1.00 98.38 461 ASN A O 1
ATOM 3618 N N . ILE A 1 462 ? -24.054 -15.315 24.045 1.00 98.62 462 ILE A N 1
ATOM 3619 C CA . ILE A 1 462 ? -25.067 -14.322 24.431 1.00 98.62 462 ILE A CA 1
ATOM 3620 C C . ILE A 1 462 ? -25.882 -14.792 25.645 1.00 98.62 462 ILE A C 1
ATOM 3622 O O . ILE A 1 462 ? -26.122 -14.003 26.561 1.00 98.62 462 ILE A O 1
ATOM 3626 N N . ASP A 1 463 ? -26.259 -16.072 25.708 1.00 98.69 463 ASP A N 1
ATOM 3627 C CA . ASP A 1 463 ? -26.963 -16.629 26.870 1.00 98.69 463 ASP A CA 1
ATOM 3628 C C . ASP A 1 463 ? -26.079 -16.596 28.133 1.00 98.69 463 ASP A C 1
ATOM 3630 O O . ASP A 1 463 ? -26.545 -16.250 29.223 1.00 98.69 463 ASP A O 1
ATOM 3634 N N . GLN A 1 464 ? -24.782 -16.900 28.005 1.00 98.69 464 GLN A N 1
ATOM 3635 C CA . GLN A 1 464 ? -23.822 -16.816 29.109 1.00 98.69 464 GLN A CA 1
ATOM 3636 C C . GLN A 1 464 ? -23.684 -15.378 29.635 1.00 98.69 464 GLN A C 1
ATOM 3638 O O . GLN A 1 464 ? -23.726 -15.162 30.851 1.00 98.69 464 GLN A O 1
ATOM 3643 N N . LEU A 1 465 ? -23.589 -14.390 28.740 1.00 98.50 465 LEU A N 1
ATOM 3644 C CA . LEU A 1 465 ? -23.569 -12.972 29.103 1.00 98.50 465 LEU A CA 1
ATOM 3645 C C . LEU A 1 465 ? -24.880 -12.545 29.783 1.00 98.50 465 LEU A C 1
ATOM 3647 O O . LEU A 1 465 ? -24.856 -11.894 30.829 1.00 98.50 465 LEU A O 1
ATOM 3651 N N . SER A 1 466 ? -26.031 -12.967 29.255 1.00 98.44 466 SER A N 1
ATOM 3652 C CA . SER A 1 466 ? -27.341 -12.668 29.848 1.00 98.44 466 SER A CA 1
ATOM 3653 C C . SER A 1 466 ? -27.469 -13.194 31.284 1.00 98.44 466 SER A C 1
ATOM 3655 O O . SER A 1 466 ? -27.933 -12.484 32.188 1.00 98.44 466 SER A O 1
ATOM 3657 N N . ASN A 1 467 ? -26.987 -14.414 31.530 1.00 98.31 467 ASN A N 1
ATOM 3658 C CA . ASN A 1 467 ? -26.940 -15.013 32.863 1.00 98.31 467 ASN A CA 1
ATOM 3659 C C . ASN A 1 467 ? -25.982 -14.260 33.803 1.00 98.31 467 ASN A C 1
ATOM 3661 O O . ASN A 1 467 ? -26.287 -14.062 34.988 1.00 98.31 467 ASN A O 1
ATOM 3665 N N . HIS A 1 468 ? -24.845 -13.785 33.287 1.00 97.62 468 HIS A N 1
ATOM 3666 C CA . HIS A 1 468 ? -23.924 -12.943 34.049 1.00 97.62 468 HIS A CA 1
ATOM 3667 C C . HIS A 1 468 ? -24.590 -11.639 34.495 1.00 97.62 468 HIS A C 1
ATOM 3669 O O . HIS A 1 468 ? -24.596 -11.330 35.685 1.00 97.62 468 HIS A O 1
ATOM 3675 N N . ILE A 1 469 ? -25.223 -10.907 33.578 1.00 96.88 469 ILE A N 1
ATOM 3676 C CA . ILE A 1 469 ? -25.881 -9.627 33.883 1.00 96.88 469 ILE A CA 1
ATOM 3677 C C . ILE A 1 469 ? -26.987 -9.818 34.924 1.00 96.88 469 ILE A C 1
ATOM 3679 O O . ILE A 1 469 ? -27.105 -9.027 35.863 1.00 96.88 469 ILE A O 1
ATOM 3683 N N . THR A 1 470 ? -27.774 -10.889 34.795 1.00 96.56 470 THR A N 1
ATOM 3684 C CA . THR A 1 470 ? -28.843 -11.229 35.745 1.00 96.56 470 THR A CA 1
ATOM 3685 C C . THR A 1 470 ? -28.305 -11.477 37.153 1.00 96.56 470 THR A C 1
ATOM 3687 O O . THR A 1 470 ? -28.921 -11.056 38.129 1.00 96.56 470 THR A O 1
ATOM 3690 N N . SER A 1 471 ? -27.156 -12.143 37.274 1.00 95.31 471 SER A N 1
ATOM 3691 C CA . SER A 1 471 ? -26.590 -12.526 38.572 1.00 95.31 471 SER A CA 1
ATOM 3692 C C . SER A 1 471 ? -25.714 -11.445 39.211 1.00 95.31 471 SER A C 1
ATOM 3694 O O . SER A 1 471 ? -25.696 -11.318 40.435 1.00 95.31 471 SER A O 1
ATOM 3696 N N . VAL A 1 472 ? -24.995 -10.658 38.408 1.00 94.06 472 VAL A N 1
ATOM 3697 C CA . VAL A 1 472 ? -23.970 -9.713 38.883 1.00 94.06 472 VAL A CA 1
ATOM 3698 C C . VAL A 1 472 ? -24.460 -8.269 38.881 1.00 94.06 472 VAL A C 1
ATOM 3700 O O . VAL A 1 472 ? -24.051 -7.491 39.739 1.00 94.06 472 VAL A O 1
ATOM 3703 N N . SER A 1 473 ? -25.334 -7.898 37.944 1.00 93.44 473 SER A N 1
ATOM 3704 C CA . SER A 1 473 ? -25.765 -6.510 37.714 1.00 93.44 473 SER A CA 1
ATOM 3705 C C . SER A 1 473 ? -27.273 -6.312 37.885 1.00 93.44 473 SER A C 1
ATOM 3707 O O . SER A 1 473 ? -27.874 -5.409 37.292 1.00 93.44 473 SER A O 1
ATOM 3709 N N . ALA A 1 474 ? -27.909 -7.143 38.715 1.00 91.56 474 ALA A N 1
ATOM 3710 C CA . ALA A 1 474 ? -29.317 -6.999 39.069 1.00 91.56 474 ALA A CA 1
ATOM 3711 C C . ALA A 1 474 ? -29.592 -5.606 39.664 1.00 91.56 474 ALA A C 1
ATOM 3713 O O . ALA A 1 474 ? -28.980 -5.199 40.650 1.00 91.56 474 ALA A O 1
ATOM 3714 N N . GLY A 1 475 ? -30.507 -4.856 39.041 1.00 91.31 475 GLY A N 1
ATOM 3715 C CA . GLY A 1 475 ? -30.881 -3.503 39.468 1.00 91.31 475 GLY A CA 1
ATOM 3716 C C . GLY A 1 475 ? -29.811 -2.422 39.256 1.00 91.31 475 GLY A C 1
ATOM 3717 O O . GLY A 1 475 ? -30.056 -1.267 39.600 1.00 91.31 475 GLY A O 1
ATOM 3718 N N . GLN A 1 476 ? -28.647 -2.752 38.690 1.00 95.19 476 GLN A N 1
ATOM 3719 C CA . GLN A 1 476 ? -27.589 -1.785 38.388 1.00 95.19 476 GLN A CA 1
ATOM 3720 C C . GLN A 1 476 ? -27.746 -1.215 36.975 1.00 95.19 476 GLN A C 1
ATOM 3722 O O . GLN A 1 476 ? -28.309 -1.869 36.089 1.00 95.19 476 GLN A O 1
ATOM 3727 N N . ALA A 1 477 ? -27.244 0.005 36.774 1.00 98.12 477 ALA A N 1
ATOM 3728 C CA . ALA A 1 477 ? -27.080 0.561 35.439 1.00 98.12 477 ALA A CA 1
ATOM 3729 C C . ALA A 1 477 ? -25.911 -0.141 34.747 1.00 98.12 477 ALA A C 1
ATOM 3731 O O . ALA A 1 477 ? -24.883 -0.385 35.383 1.00 98.12 477 ALA A O 1
ATOM 3732 N N . VAL A 1 478 ? -26.088 -0.481 33.473 1.00 98.12 478 VAL A N 1
ATOM 3733 C CA . VAL A 1 478 ? -25.125 -1.270 32.697 1.00 98.12 478 VAL A CA 1
ATOM 3734 C C . VAL A 1 478 ? -24.986 -0.675 31.302 1.00 98.12 478 VAL A C 1
ATOM 3736 O O . VAL A 1 478 ? -25.992 -0.283 30.707 1.00 98.12 478 VAL A O 1
ATOM 3739 N N . ILE A 1 479 ? -23.754 -0.635 30.797 1.00 98.69 479 ILE A N 1
ATOM 3740 C CA . ILE A 1 479 ? -23.407 -0.359 29.402 1.00 98.69 479 ILE A CA 1
ATOM 3741 C C . ILE A 1 479 ? -22.547 -1.528 28.902 1.00 98.69 479 ILE A C 1
ATOM 3743 O O . ILE A 1 479 ? -21.569 -1.907 29.539 1.00 98.69 479 ILE A O 1
ATOM 3747 N N . ILE A 1 480 ? -22.918 -2.105 27.765 1.00 98.31 480 ILE A N 1
ATOM 3748 C CA . ILE A 1 480 ? -22.258 -3.258 27.148 1.00 98.31 480 ILE A CA 1
ATOM 3749 C C . ILE A 1 480 ? -21.878 -2.869 25.736 1.00 98.31 480 ILE A C 1
ATOM 3751 O O . ILE A 1 480 ? -22.745 -2.429 24.983 1.00 98.31 480 ILE A O 1
ATOM 3755 N N . PHE A 1 481 ? -20.616 -3.044 25.367 1.00 98.31 481 PHE A N 1
ATOM 3756 C CA . PHE A 1 481 ? -20.210 -2.817 23.989 1.00 98.31 481 PHE A CA 1
ATOM 3757 C C . PHE A 1 481 ? -18.947 -3.561 23.592 1.00 98.31 481 PHE A C 1
ATOM 3759 O O . PHE A 1 481 ? -18.058 -3.807 24.413 1.00 98.31 481 PHE A O 1
ATOM 3766 N N . GLY A 1 482 ? -18.909 -3.894 22.308 1.00 98.06 482 GLY A N 1
ATOM 3767 C CA . GLY A 1 482 ? -17.853 -4.631 21.634 1.00 98.06 482 GLY A CA 1
ATOM 3768 C C . GLY A 1 482 ? -18.418 -5.409 20.450 1.00 98.06 482 GLY A C 1
ATOM 3769 O O . GLY A 1 482 ? -19.583 -5.220 20.070 1.00 98.06 482 GLY A O 1
ATOM 3770 N N . ASP A 1 483 ? -17.597 -6.299 19.912 1.00 97.88 483 ASP A N 1
ATOM 3771 C CA . ASP A 1 483 ? -17.968 -7.159 18.801 1.00 97.88 483 ASP A CA 1
ATOM 3772 C C . ASP A 1 483 ? -18.886 -8.290 19.286 1.00 97.88 483 ASP A C 1
ATOM 3774 O O . ASP A 1 483 ? -18.481 -9.259 19.941 1.00 97.88 483 ASP A O 1
ATOM 3778 N N . THR A 1 484 ? -20.177 -8.155 18.991 1.00 97.56 484 THR A N 1
ATOM 3779 C CA . THR A 1 484 ? -21.148 -9.198 19.328 1.00 97.56 484 THR A CA 1
ATOM 3780 C C . THR A 1 484 ? -21.176 -10.306 18.289 1.00 97.56 484 THR A C 1
ATOM 3782 O O . THR A 1 484 ? -21.805 -11.332 18.536 1.00 97.56 484 THR A O 1
ATOM 3785 N N . ASN A 1 485 ? -20.577 -10.082 17.118 1.00 96.44 485 ASN A N 1
ATOM 3786 C CA . ASN A 1 485 ? -20.741 -10.889 15.924 1.00 96.44 485 ASN A CA 1
ATOM 3787 C C . ASN A 1 485 ? -22.211 -11.155 15.565 1.00 96.44 485 ASN A C 1
ATOM 3789 O O . ASN A 1 485 ? -22.468 -12.097 14.833 1.00 96.44 485 ASN A O 1
ATOM 3793 N N . THR A 1 486 ? -23.192 -10.386 16.073 1.00 96.81 486 THR A N 1
ATOM 3794 C CA . THR A 1 486 ? -24.636 -10.621 15.866 1.00 96.81 486 THR A CA 1
ATOM 3795 C C . THR A 1 486 ? -25.330 -9.507 15.093 1.00 96.81 486 THR A C 1
ATOM 3797 O O . THR A 1 486 ? -25.005 -8.328 15.221 1.00 96.81 486 THR A O 1
ATOM 3800 N N . LEU A 1 487 ? -26.388 -9.886 14.376 1.00 96.19 487 LEU A N 1
ATOM 3801 C CA . LEU A 1 487 ? -27.322 -8.984 13.717 1.00 96.19 487 LEU A CA 1
ATOM 3802 C C . LEU A 1 487 ? -28.760 -9.289 14.164 1.00 96.19 487 LEU A C 1
ATOM 3804 O O . LEU A 1 487 ? -29.205 -10.435 14.215 1.00 96.19 487 LEU A O 1
ATOM 3808 N N . TYR A 1 488 ? -29.551 -8.252 14.417 1.00 96.31 488 TYR A N 1
ATOM 3809 C CA . TYR A 1 488 ? -31.002 -8.328 14.485 1.00 96.31 488 TYR A CA 1
ATOM 3810 C C . TYR A 1 488 ? -31.597 -8.746 13.132 1.00 96.31 488 TYR A C 1
ATOM 3812 O O . TYR A 1 488 ? -32.599 -9.444 13.094 1.00 96.31 488 TYR A O 1
ATOM 3820 N N . SER A 1 489 ? -31.015 -8.398 11.993 1.00 92.50 489 SER A N 1
ATOM 3821 C CA . SER A 1 489 ? -31.509 -8.898 10.700 1.00 92.50 489 SER A CA 1
ATOM 3822 C C . SER A 1 489 ? -31.246 -10.399 10.477 1.00 92.50 489 SER A C 1
ATOM 3824 O O . SER A 1 489 ? -31.927 -11.025 9.662 1.00 92.50 489 SER A O 1
ATOM 3826 N N . ARG A 1 490 ? -30.326 -11.019 11.233 1.00 93.94 490 ARG A N 1
ATOM 3827 C CA . ARG A 1 490 ? -29.968 -12.438 11.093 1.00 93.94 490 ARG A CA 1
ATOM 3828 C C . ARG A 1 490 ? -30.801 -13.316 12.028 1.00 93.94 490 ARG A C 1
ATOM 3830 O O . ARG A 1 490 ? -30.856 -13.135 13.246 1.00 93.94 490 ARG A O 1
ATOM 3837 N N . SER A 1 491 ? -31.506 -14.283 11.442 1.00 93.19 491 SER A N 1
ATOM 3838 C CA . SER A 1 491 ? -32.483 -15.112 12.167 1.00 93.19 491 SER A CA 1
ATOM 3839 C C . SER A 1 491 ? -31.851 -16.116 13.134 1.00 93.19 491 SER A C 1
ATOM 3841 O O . SER A 1 491 ? -32.488 -16.529 14.100 1.00 93.19 491 SER A O 1
ATOM 3843 N N . GLN A 1 492 ? -30.596 -16.487 12.882 1.00 96.31 492 GLN A N 1
ATOM 3844 C CA . GLN A 1 492 ? -29.836 -17.447 13.672 1.00 96.31 492 GLN A CA 1
ATOM 3845 C C . GLN A 1 492 ? -29.291 -16.845 14.977 1.00 96.31 492 GLN A C 1
ATOM 3847 O O . GLN A 1 492 ? -28.880 -17.604 15.857 1.00 96.31 492 GLN A O 1
ATOM 3852 N N . ASP A 1 493 ? -29.323 -15.516 15.129 1.00 96.88 493 ASP A N 1
ATOM 3853 C CA . ASP A 1 493 ? -28.830 -14.817 16.316 1.00 96.88 493 ASP A CA 1
ATOM 3854 C C . ASP A 1 493 ? -29.899 -14.568 17.373 1.00 96.88 493 ASP A C 1
ATOM 3856 O O . ASP A 1 493 ? -31.036 -14.176 17.094 1.00 96.88 493 ASP A O 1
ATOM 3860 N N . ASN A 1 494 ? -29.480 -14.665 18.633 1.00 97.44 494 ASN A N 1
ATOM 3861 C CA . ASN A 1 494 ? -30.326 -14.489 19.809 1.00 97.44 494 ASN A CA 1
ATOM 3862 C C . ASN A 1 494 ? -30.043 -13.197 20.598 1.00 97.44 494 ASN A C 1
ATOM 3864 O O . ASN A 1 494 ? -30.496 -13.104 21.732 1.00 97.44 494 ASN A O 1
ATOM 3868 N N . ILE A 1 495 ? -29.381 -12.171 20.040 1.00 97.31 495 ILE A N 1
ATOM 3869 C CA . ILE A 1 495 ? -29.029 -10.926 20.772 1.00 97.31 495 ILE A CA 1
ATOM 3870 C C . ILE A 1 495 ? -30.223 -10.250 21.485 1.00 97.31 495 ILE A C 1
ATOM 3872 O O . ILE A 1 495 ? -30.080 -9.619 22.530 1.00 97.31 495 ILE A O 1
ATOM 3876 N N . ARG A 1 496 ? -31.449 -10.488 20.996 1.00 96.75 496 ARG A N 1
ATOM 3877 C CA . ARG A 1 496 ? -32.727 -10.061 21.605 1.00 96.75 496 ARG A CA 1
ATOM 3878 C C . ARG A 1 496 ? -32.945 -10.590 23.027 1.00 96.75 496 ARG A C 1
ATOM 3880 O O . ARG A 1 496 ? -33.758 -10.035 23.771 1.00 96.75 496 ARG A O 1
ATOM 3887 N N . VAL A 1 497 ? -32.245 -11.654 23.412 1.00 97.62 497 VAL A N 1
ATOM 3888 C CA . VAL A 1 497 ? -32.222 -12.192 24.776 1.00 97.62 497 VAL A CA 1
ATOM 3889 C C . VAL A 1 497 ? -31.787 -11.116 25.772 1.00 97.62 497 VAL A C 1
ATOM 3891 O O . VAL A 1 497 ? -32.423 -10.969 26.813 1.00 97.62 497 VAL A O 1
ATOM 3894 N N . LEU A 1 498 ? -30.808 -10.276 25.420 1.00 98.00 498 LEU A N 1
ATOM 3895 C CA . LEU A 1 498 ? -30.345 -9.186 26.284 1.00 98.00 498 LEU A CA 1
ATOM 3896 C C . LEU A 1 498 ? -31.451 -8.156 26.566 1.00 98.00 498 LEU A C 1
ATOM 3898 O O . LEU A 1 498 ? -31.597 -7.674 27.691 1.00 98.00 498 LEU A O 1
ATOM 3902 N N . GLY A 1 499 ? -32.296 -7.861 25.577 1.00 96.88 499 GLY A N 1
ATOM 3903 C CA . GLY A 1 499 ? -33.451 -6.986 25.773 1.00 96.88 499 GLY A CA 1
ATOM 3904 C C . GLY A 1 499 ? -34.580 -7.642 26.565 1.00 96.88 499 GLY A C 1
ATOM 3905 O O . GLY A 1 499 ? -35.125 -7.044 27.488 1.00 96.88 499 GLY A O 1
ATOM 3906 N N . THR A 1 500 ? -34.915 -8.891 26.253 1.00 96.88 500 THR A N 1
ATOM 3907 C CA . THR A 1 500 ? -36.064 -9.581 26.868 1.00 96.88 500 THR A CA 1
ATOM 3908 C C . THR A 1 500 ? -35.800 -10.078 28.289 1.00 96.88 500 THR A C 1
ATOM 3910 O O . THR A 1 500 ? -36.699 -10.010 29.124 1.00 96.88 500 THR A O 1
ATOM 3913 N N . GLN A 1 501 ? -34.586 -10.547 28.588 1.00 97.44 501 GLN A N 1
ATOM 3914 C CA . GLN A 1 501 ? -34.225 -11.087 29.904 1.00 97.44 501 GLN A CA 1
ATOM 3915 C C . GLN A 1 501 ? -33.543 -10.052 30.796 1.00 97.44 501 GLN A C 1
ATOM 3917 O O . GLN A 1 501 ? -33.789 -10.020 32.001 1.00 97.44 501 GLN A O 1
ATOM 3922 N N . ASN A 1 502 ? -32.703 -9.188 30.220 1.00 97.75 502 ASN A N 1
ATOM 3923 C CA . ASN A 1 502 ? -31.983 -8.182 30.994 1.00 97.75 502 ASN A CA 1
ATOM 3924 C C . ASN A 1 502 ? -32.582 -6.782 30.849 1.00 97.75 502 ASN A C 1
ATOM 3926 O O . ASN A 1 502 ? -32.187 -5.908 31.604 1.00 97.75 502 ASN A O 1
ATOM 3930 N N . GLY A 1 503 ? -33.534 -6.520 29.954 1.00 96.81 503 GLY A N 1
ATOM 3931 C CA . GLY A 1 503 ? -34.085 -5.170 29.782 1.00 96.81 503 GLY A CA 1
ATOM 3932 C C . GLY A 1 503 ? -33.094 -4.177 29.170 1.00 96.81 503 GLY A C 1
ATOM 3933 O O . GLY A 1 503 ? -33.238 -2.974 29.381 1.00 96.81 503 GLY A O 1
ATOM 3934 N N . LEU A 1 504 ? -32.065 -4.665 28.472 1.00 98.00 504 LEU A N 1
ATOM 3935 C CA . LEU A 1 504 ? -31.134 -3.821 27.728 1.00 98.00 504 LEU A CA 1
ATOM 3936 C C . LEU A 1 504 ? -31.800 -3.253 26.471 1.00 98.00 504 LEU A C 1
ATOM 3938 O O . LEU A 1 504 ? -32.618 -3.905 25.824 1.00 98.00 504 LEU A O 1
ATOM 3942 N N . ARG A 1 505 ? -31.426 -2.029 26.121 1.00 97.62 505 ARG A N 1
ATOM 3943 C CA . ARG A 1 505 ? -31.771 -1.376 24.858 1.00 97.62 505 ARG A CA 1
ATOM 3944 C C . ARG A 1 505 ? -30.505 -1.173 24.045 1.00 97.62 505 ARG A C 1
ATOM 3946 O O . ARG A 1 505 ? -29.424 -1.118 24.616 1.00 97.62 505 ARG A O 1
ATOM 3953 N N . ASP A 1 506 ? -30.641 -1.060 22.735 1.00 98.38 506 ASP A N 1
ATOM 3954 C CA . ASP A 1 506 ? -29.526 -0.829 21.820 1.00 98.38 506 ASP A CA 1
ATOM 3955 C C . ASP A 1 506 ? -29.558 0.623 21.336 1.00 98.38 506 ASP A C 1
ATOM 3957 O O . ASP A 1 506 ? -30.600 1.101 20.873 1.00 98.38 506 ASP A O 1
ATOM 3961 N N . ALA A 1 507 ? -28.432 1.329 21.452 1.00 98.50 507 ALA A N 1
ATOM 3962 C CA . ALA A 1 507 ? -28.339 2.739 21.089 1.00 98.50 507 ALA A CA 1
ATOM 3963 C C . ALA A 1 507 ? -28.630 2.985 19.599 1.00 98.50 507 ALA A C 1
ATOM 3965 O O . ALA A 1 507 ? -29.265 3.986 19.260 1.00 98.50 507 ALA A O 1
ATOM 3966 N N . TRP A 1 508 ? -28.231 2.068 18.714 1.00 98.12 508 TRP A N 1
ATOM 3967 C CA . TRP A 1 508 ? -28.526 2.164 17.286 1.00 98.12 508 TRP A CA 1
ATOM 3968 C C . TRP A 1 508 ? -30.024 2.005 17.018 1.00 98.12 508 TRP A C 1
ATOM 3970 O O . TRP A 1 508 ? -30.614 2.789 16.270 1.00 98.12 508 TRP A O 1
ATOM 3980 N N . ILE A 1 509 ? -30.680 1.045 17.680 1.00 97.69 509 ILE A N 1
ATOM 3981 C CA . ILE A 1 509 ? -32.133 0.867 17.548 1.00 97.69 509 ILE A CA 1
ATOM 3982 C C . ILE A 1 509 ? -32.870 2.107 18.053 1.00 97.69 509 ILE A C 1
ATOM 3984 O O . ILE A 1 509 ? -33.761 2.620 17.375 1.00 97.69 509 ILE A O 1
ATOM 3988 N N . ASP A 1 510 ? -32.500 2.601 19.231 1.00 97.69 510 ASP A N 1
ATOM 3989 C CA . ASP A 1 510 ? -33.183 3.718 19.873 1.00 97.69 510 ASP A CA 1
ATOM 3990 C C . ASP A 1 510 ? -33.044 5.026 19.092 1.00 97.69 510 ASP A C 1
ATOM 3992 O O . ASP A 1 510 ? -34.030 5.747 18.929 1.00 97.69 510 ASP A O 1
ATOM 3996 N N . LEU A 1 511 ? -31.837 5.326 18.603 1.00 98.06 511 LEU A N 1
ATOM 3997 C CA . LEU A 1 511 ? -31.521 6.619 17.999 1.00 98.06 511 LEU A CA 1
ATOM 3998 C C . LEU A 1 511 ? -31.647 6.630 16.474 1.00 98.06 511 LEU A C 1
ATOM 4000 O O . LEU A 1 511 ? -32.009 7.665 15.917 1.00 98.06 511 LEU A O 1
ATOM 4004 N N . ILE A 1 512 ? -31.374 5.510 15.797 1.00 97.31 512 ILE A N 1
ATOM 4005 C CA . ILE A 1 512 ? -31.393 5.438 14.328 1.00 97.31 512 ILE A CA 1
ATOM 4006 C C . ILE A 1 512 ? -32.663 4.760 13.805 1.00 97.31 512 ILE A C 1
ATOM 4008 O O . ILE A 1 512 ? -33.265 5.250 12.852 1.00 97.31 512 ILE A O 1
ATOM 4012 N N . GLN A 1 513 ? -33.114 3.674 14.443 1.00 96.00 513 GLN A N 1
ATOM 4013 C CA . GLN A 1 513 ? -34.296 2.907 14.006 1.00 96.00 513 GLN A CA 1
ATOM 4014 C C . GLN A 1 513 ? -35.602 3.319 14.713 1.00 96.00 513 GLN A C 1
ATOM 4016 O O . GLN A 1 513 ? -36.639 2.672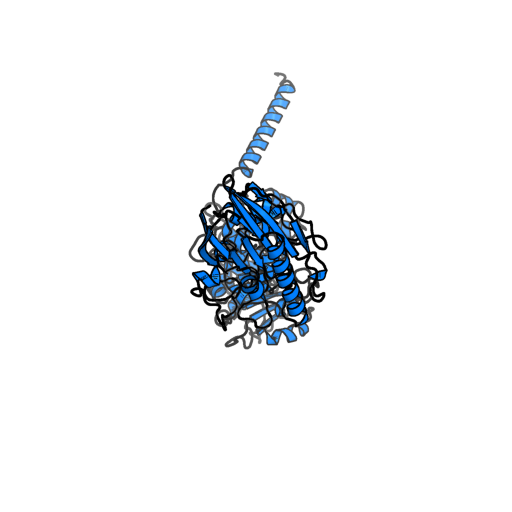 14.559 1.00 96.00 513 GLN A O 1
ATOM 4021 N N . GLY A 1 514 ? -35.584 4.397 15.504 1.00 93.94 514 GLY A N 1
ATOM 4022 C CA . GLY A 1 514 ? -36.774 4.921 16.181 1.00 93.94 514 GLY A CA 1
ATOM 4023 C C . GLY A 1 514 ? -37.343 3.984 17.253 1.00 93.94 514 GLY A C 1
ATOM 4024 O O . GLY A 1 514 ? -38.558 3.930 17.448 1.00 93.94 514 GLY A O 1
ATOM 4025 N N . GLY A 1 515 ? -36.484 3.211 17.921 1.00 94.44 515 GLY A N 1
ATOM 4026 C CA . GLY A 1 515 ? -36.853 2.298 19.006 1.00 94.44 515 GLY A CA 1
ATOM 4027 C C . GLY A 1 515 ? -37.500 0.988 18.551 1.00 94.44 515 GLY A C 1
ATOM 4028 O O . GLY A 1 515 ? -37.953 0.210 19.389 1.00 94.44 515 GLY A O 1
ATOM 4029 N N . THR A 1 516 ? -37.563 0.727 17.242 1.00 92.62 516 THR A N 1
ATOM 4030 C CA . THR A 1 516 ? -38.130 -0.510 16.692 1.00 92.62 516 THR A CA 1
ATOM 4031 C C . THR A 1 516 ? -37.032 -1.346 16.054 1.00 92.62 516 THR A C 1
ATOM 4033 O O . THR A 1 516 ? -36.304 -0.865 15.194 1.00 92.62 516 THR A O 1
ATOM 4036 N N . ILE A 1 517 ? -36.928 -2.616 16.454 1.00 92.62 517 ILE A N 1
ATOM 4037 C CA . ILE A 1 517 ? -35.978 -3.556 15.850 1.00 92.62 517 ILE A CA 1
ATOM 4038 C C . ILE A 1 517 ? -36.353 -3.746 14.368 1.00 92.62 517 ILE A C 1
ATOM 4040 O O . ILE A 1 517 ? -37.476 -4.184 14.092 1.00 92.62 517 ILE A O 1
ATOM 4044 N N . PRO A 1 518 ? -35.457 -3.438 13.413 1.00 87.56 518 PRO A N 1
ATOM 4045 C CA . PRO A 1 518 ? -35.759 -3.594 11.999 1.00 87.56 518 PRO A CA 1
ATOM 4046 C C . PRO A 1 518 ? -35.863 -5.078 11.636 1.00 87.56 518 PRO A C 1
ATOM 4048 O O . PRO A 1 518 ? -35.063 -5.898 12.080 1.00 87.56 518 PRO A O 1
ATOM 4051 N N . ALA A 1 519 ? -36.850 -5.427 10.805 1.00 85.31 519 ALA A N 1
ATOM 4052 C CA . ALA A 1 519 ? -37.028 -6.808 10.358 1.00 85.31 519 ALA A CA 1
ATOM 4053 C C . ALA A 1 519 ? -35.908 -7.259 9.406 1.00 85.31 519 ALA A C 1
ATOM 4055 O O . ALA A 1 519 ? -35.488 -8.405 9.481 1.00 85.31 519 ALA A O 1
ATOM 4056 N N . ASN A 1 520 ? -35.438 -6.362 8.527 1.00 85.25 520 ASN A N 1
ATOM 4057 C CA . ASN A 1 520 ? -34.435 -6.645 7.495 1.00 85.25 520 ASN A CA 1
ATOM 4058 C C . ASN A 1 520 ? -33.541 -5.412 7.256 1.00 85.25 520 ASN A C 1
ATOM 4060 O O . ASN A 1 520 ? -33.686 -4.727 6.242 1.00 85.25 520 ASN A O 1
ATOM 4064 N N . ALA A 1 521 ? -32.660 -5.083 8.199 1.00 91.12 521 ALA A N 1
ATOM 4065 C CA . ALA A 1 521 ? -31.628 -4.076 7.956 1.00 91.12 521 ALA A CA 1
ATOM 4066 C C . ALA A 1 521 ? -30.492 -4.673 7.101 1.00 91.12 521 ALA A C 1
ATOM 4068 O O . ALA A 1 521 ? -30.136 -5.829 7.320 1.00 91.12 521 ALA A O 1
ATOM 4069 N N . PRO A 1 522 ? -29.938 -3.935 6.121 1.00 93.12 522 PRO A N 1
ATOM 4070 C CA . PRO A 1 522 ? -28.758 -4.394 5.398 1.00 93.12 522 PRO A CA 1
ATOM 4071 C C . PRO A 1 522 ? -27.546 -4.383 6.330 1.00 93.12 522 PRO A C 1
ATOM 4073 O O . PRO A 1 522 ? -27.357 -3.417 7.067 1.00 93.12 522 PRO A O 1
ATOM 4076 N N . GLU A 1 523 ? -26.720 -5.421 6.268 1.00 93.38 523 GLU A N 1
ATOM 4077 C CA . GLU A 1 523 ? -25.439 -5.456 6.972 1.00 93.38 523 GLU A CA 1
ATOM 4078 C C . GLU A 1 523 ? -24.509 -4.346 6.458 1.00 93.38 523 GLU A C 1
ATOM 4080 O O . GLU A 1 523 ? -24.540 -3.977 5.277 1.00 93.38 523 GLU A O 1
ATOM 4085 N N . CYS A 1 524 ? -23.732 -3.753 7.359 1.00 91.69 524 CYS A N 1
ATOM 4086 C CA . CYS A 1 524 ? -22.760 -2.730 7.004 1.00 91.69 524 CYS A CA 1
ATOM 4087 C C . CYS A 1 524 ? -21.588 -3.303 6.197 1.00 91.69 524 CYS A C 1
ATOM 4089 O O . CYS A 1 524 ? -21.187 -4.443 6.376 1.00 91.69 524 CYS A O 1
ATOM 4091 N N . THR A 1 525 ? -21.019 -2.479 5.316 1.00 84.12 525 THR A N 1
ATOM 4092 C CA . THR A 1 525 ? -19.744 -2.760 4.640 1.00 84.12 525 THR A CA 1
ATOM 4093 C C . THR A 1 525 ? -18.619 -1.988 5.313 1.00 84.12 525 THR A C 1
ATOM 4095 O O . THR A 1 525 ? -18.811 -0.811 5.614 1.00 84.12 525 THR A O 1
ATOM 4098 N N . ASP A 1 526 ? -17.434 -2.572 5.440 1.00 77.69 526 ASP A N 1
ATOM 4099 C CA . ASP A 1 526 ? -16.282 -1.889 6.034 1.00 77.69 526 ASP A CA 1
ATOM 4100 C C . ASP A 1 526 ? -15.385 -1.196 4.990 1.00 77.69 526 ASP A C 1
ATOM 4102 O O . ASP A 1 526 ? -15.033 -1.805 3.972 1.00 77.69 526 ASP A O 1
ATOM 4106 N N . PRO A 1 527 ? -14.942 0.057 5.221 1.00 83.19 527 PRO A N 1
ATOM 4107 C CA . PRO A 1 527 ? -15.399 0.992 6.254 1.00 83.19 527 PRO A CA 1
ATOM 4108 C C . PRO A 1 527 ? -16.714 1.698 5.861 1.00 83.19 527 PRO A C 1
ATOM 4110 O O . PRO A 1 527 ? -16.950 1.988 4.686 1.00 83.19 527 PRO A O 1
ATOM 4113 N N . THR A 1 528 ? -17.533 2.088 6.841 1.00 84.94 528 THR A N 1
ATOM 4114 C CA . THR A 1 528 ? -18.754 2.879 6.616 1.00 84.94 528 THR A CA 1
ATOM 4115 C C . THR A 1 528 ? -18.968 3.986 7.650 1.00 84.94 528 THR A C 1
ATOM 4117 O O . THR A 1 528 ? -18.595 3.887 8.815 1.00 84.94 528 THR A O 1
ATOM 4120 N N . THR A 1 529 ? -19.623 5.060 7.210 1.00 91.62 529 THR A N 1
ATOM 4121 C CA . THR A 1 529 ? -20.246 6.089 8.064 1.00 91.62 529 THR A CA 1
ATOM 4122 C C . THR A 1 529 ? -21.774 6.112 7.908 1.00 91.62 529 THR A C 1
ATOM 4124 O O . THR A 1 529 ? -22.466 6.948 8.499 1.00 91.62 529 THR A O 1
ATOM 4127 N N . ASN A 1 530 ? -22.324 5.187 7.111 1.00 92.38 530 ASN A N 1
ATOM 4128 C CA . ASN A 1 530 ? -23.754 5.035 6.882 1.00 92.38 530 ASN A CA 1
ATOM 4129 C C . ASN A 1 530 ? -24.434 4.484 8.137 1.00 92.38 530 ASN A C 1
ATOM 4131 O O . ASN A 1 530 ? -24.348 3.299 8.425 1.00 92.38 530 ASN A O 1
ATOM 4135 N N . GLN A 1 531 ? -25.186 5.331 8.832 1.00 93.12 531 GLN A N 1
ATOM 4136 C CA . GLN A 1 531 ? -25.876 4.945 10.064 1.00 93.12 531 GLN A CA 1
ATOM 4137 C C . GLN A 1 531 ? -27.019 3.945 9.847 1.00 93.12 531 GLN A C 1
ATOM 4139 O O . GLN A 1 531 ? -27.472 3.339 10.805 1.00 93.12 531 GLN A O 1
ATOM 4144 N N . THR A 1 532 ? -27.533 3.785 8.625 1.00 91.38 532 THR A N 1
ATOM 4145 C CA . THR A 1 532 ? -28.761 3.002 8.380 1.00 91.38 532 THR A CA 1
ATOM 4146 C C . THR A 1 532 ? -28.528 1.506 8.180 1.00 91.38 532 THR A C 1
ATOM 4148 O O . THR A 1 532 ? -29.490 0.741 8.263 1.00 91.38 532 THR A O 1
ATOM 4151 N N . CYS A 1 533 ? -27.285 1.093 7.924 1.00 95.00 533 CYS A N 1
ATOM 4152 C CA . CYS A 1 533 ? -26.915 -0.318 7.900 1.00 95.00 533 CYS A CA 1
ATOM 4153 C C . CYS A 1 533 ? -26.700 -0.844 9.322 1.00 95.00 533 CYS A C 1
ATOM 4155 O O . CYS A 1 533 ? -26.551 -0.072 10.268 1.00 95.00 533 CYS A O 1
ATOM 4157 N N . GLU A 1 534 ? -26.711 -2.161 9.462 1.00 96.25 534 GLU A N 1
ATOM 4158 C CA . GLU A 1 534 ? -26.522 -2.855 10.720 1.00 96.25 534 GLU A CA 1
ATOM 4159 C C . GLU A 1 534 ? -25.102 -3.431 10.825 1.00 96.25 534 GLU A C 1
ATOM 4161 O O . GLU A 1 534 ? -24.721 -4.276 10.022 1.00 96.25 534 GLU A O 1
ATOM 4166 N N . ALA A 1 535 ? -24.336 -3.002 11.830 1.00 95.56 535 ALA A N 1
ATOM 4167 C CA . ALA A 1 535 ? -23.019 -3.565 12.151 1.00 95.56 535 ALA A CA 1
ATOM 4168 C C . ALA A 1 535 ? -23.099 -4.635 13.252 1.00 95.56 535 ALA A C 1
ATOM 4170 O O . ALA A 1 535 ? -24.026 -4.609 14.066 1.00 95.56 535 ALA A O 1
ATOM 4171 N N . ILE A 1 536 ? -22.119 -5.537 13.302 1.00 96.06 536 ILE A N 1
ATOM 4172 C CA . ILE A 1 536 ? -21.978 -6.570 14.343 1.00 96.06 536 ILE A CA 1
ATOM 4173 C C . ILE A 1 536 ? -21.442 -6.029 15.680 1.00 96.06 536 ILE A C 1
ATOM 4175 O O . ILE A 1 536 ? -21.719 -6.599 16.742 1.00 96.06 536 ILE A O 1
ATOM 4179 N N . ASP A 1 537 ? -20.764 -4.884 15.651 1.00 97.50 537 ASP A N 1
ATOM 4180 C CA . ASP A 1 537 ? -20.360 -4.119 16.827 1.00 97.50 537 ASP A CA 1
ATOM 4181 C C . ASP A 1 537 ? -21.566 -3.369 17.409 1.00 97.50 537 ASP A C 1
ATOM 4183 O O . ASP A 1 537 ? -22.198 -2.548 16.733 1.00 97.50 537 ASP A O 1
ATOM 4187 N N . LYS A 1 538 ? -21.916 -3.649 18.670 1.00 97.69 538 LYS A N 1
ATOM 4188 C CA . LYS A 1 538 ? -23.124 -3.095 19.314 1.00 97.69 538 LYS A CA 1
ATOM 4189 C C . LYS A 1 538 ? -22.790 -2.312 20.573 1.00 97.69 538 LYS A C 1
ATOM 4191 O O . LYS A 1 538 ? -21.828 -2.620 21.271 1.00 97.69 538 LYS A O 1
ATOM 4196 N N . VAL A 1 539 ? -23.658 -1.356 20.910 1.00 98.69 539 VAL A N 1
ATOM 4197 C CA . VAL A 1 539 ? -23.655 -0.651 22.200 1.00 98.69 539 VAL A CA 1
ATOM 4198 C C . VAL A 1 539 ? -25.040 -0.764 22.830 1.00 98.69 539 VAL A C 1
ATOM 4200 O O . VAL A 1 539 ? -25.995 -0.112 22.400 1.00 98.69 539 VAL A O 1
ATOM 4203 N N . LEU A 1 540 ? -25.149 -1.593 23.865 1.00 98.69 540 LEU A N 1
ATOM 4204 C CA . LEU A 1 540 ? -26.374 -1.813 24.622 1.00 98.69 540 LEU A CA 1
ATOM 4205 C C . LEU A 1 540 ? -26.298 -1.162 26.002 1.00 98.69 540 LEU A C 1
ATOM 4207 O O . LEU A 1 540 ? -25.235 -1.077 26.609 1.00 98.69 540 LEU A O 1
ATOM 4211 N N . TYR A 1 541 ? -27.433 -0.722 26.533 1.00 98.69 541 TYR A N 1
ATOM 4212 C CA . TYR A 1 541 ? -27.484 -0.052 27.825 1.00 98.69 541 TYR A CA 1
ATOM 4213 C C . TYR A 1 541 ? -28.818 -0.232 28.546 1.00 98.69 541 TYR A C 1
ATOM 4215 O O . TYR A 1 541 ? -29.855 -0.522 27.949 1.00 98.69 541 TYR A O 1
ATOM 4223 N N . ARG A 1 542 ? -28.795 -0.045 29.867 1.00 98.19 542 ARG A N 1
ATOM 4224 C CA . ARG A 1 542 ? -29.991 -0.022 30.718 1.00 98.19 542 ARG A CA 1
ATOM 4225 C C . ARG A 1 542 ? -29.746 0.820 31.960 1.00 98.19 542 ARG A C 1
ATOM 4227 O O . ARG A 1 542 ? -28.707 0.690 32.603 1.00 98.19 542 ARG A O 1
ATOM 4234 N N . SER A 1 543 ? -30.743 1.606 32.354 1.00 98.31 543 SER A N 1
ATOM 4235 C CA . SER A 1 543 ? -30.778 2.279 33.657 1.00 98.31 543 SER A CA 1
ATOM 4236 C C . SER A 1 543 ? -30.806 1.290 34.833 1.00 98.31 543 SER A C 1
ATOM 4238 O O . SER A 1 543 ? -31.262 0.153 34.722 1.00 98.31 543 SER A O 1
ATOM 4240 N N . GLY A 1 544 ? -30.339 1.739 35.991 1.00 96.38 544 GLY A N 1
ATOM 4241 C CA . GLY A 1 544 ? -30.440 1.028 37.261 1.00 96.38 544 GLY A CA 1
ATOM 4242 C C . GLY A 1 544 ? -31.364 1.737 38.243 1.00 96.38 544 GLY A C 1
ATOM 4243 O O . GLY A 1 544 ? -31.971 2.757 37.931 1.00 96.38 544 GLY A O 1
ATOM 4244 N N . ALA A 1 545 ? -31.419 1.221 39.469 1.00 93.69 545 ALA A N 1
ATOM 4245 C CA . ALA A 1 545 ? -32.182 1.826 40.558 1.00 93.69 545 ALA A CA 1
ATOM 4246 C C . ALA A 1 545 ? -31.651 3.213 40.967 1.00 93.69 545 ALA A C 1
ATOM 4248 O O . ALA A 1 545 ? -32.435 4.063 41.373 1.00 93.69 545 ALA A O 1
ATOM 4249 N N . ASN A 1 546 ? -30.337 3.430 40.838 1.00 93.75 546 ASN A N 1
ATOM 4250 C CA . ASN A 1 546 ? -29.649 4.640 41.308 1.00 93.75 546 ASN A CA 1
ATOM 4251 C C . ASN A 1 546 ? -29.031 5.475 40.181 1.00 93.75 546 ASN A C 1
ATOM 4253 O O . ASN A 1 546 ? -28.403 6.480 40.463 1.00 93.75 546 ASN A O 1
ATOM 4257 N N . VAL A 1 547 ? -29.097 5.023 38.927 1.00 97.94 547 VAL A N 1
ATOM 4258 C CA . VAL A 1 547 ? -28.509 5.746 37.792 1.00 97.94 547 VAL A CA 1
ATOM 4259 C C . VAL A 1 547 ? -29.431 5.586 36.599 1.00 97.94 547 VAL A C 1
ATOM 4261 O O . VAL A 1 547 ? -29.699 4.468 36.156 1.00 97.94 547 VAL A O 1
ATOM 4264 N N . VAL A 1 548 ? -29.907 6.705 36.071 1.00 98.12 548 VAL A N 1
ATOM 4265 C CA . VAL A 1 548 ? -30.686 6.757 34.836 1.00 98.12 548 VAL A CA 1
ATOM 4266 C C . VAL A 1 548 ? -29.733 7.046 33.687 1.00 98.12 548 VAL A C 1
ATOM 4268 O O . VAL A 1 548 ? -29.001 8.029 33.744 1.00 98.12 548 VAL A O 1
ATOM 4271 N N . LEU A 1 549 ? -29.751 6.197 32.659 1.00 98.06 549 LEU A N 1
ATOM 4272 C CA . LEU A 1 549 ? -28.948 6.340 31.446 1.00 98.06 549 LEU A CA 1
ATOM 4273 C C . LEU A 1 549 ? -29.831 6.689 30.250 1.00 98.06 549 LEU A C 1
ATOM 4275 O O . LEU A 1 549 ? -30.888 6.088 30.049 1.00 98.06 549 LEU A O 1
ATOM 4279 N N . SER A 1 550 ? -29.358 7.616 29.423 1.00 97.56 550 SER A N 1
ATOM 4280 C CA . SER A 1 550 ? -29.935 7.921 28.117 1.00 97.56 550 SER A CA 1
ATOM 4281 C C . SER A 1 550 ? -28.822 8.031 27.087 1.00 97.56 550 SER A C 1
ATOM 4283 O O . SER A 1 550 ? -27.961 8.897 27.218 1.00 97.56 550 SER A O 1
ATOM 4285 N N . ALA A 1 551 ? -28.861 7.201 26.043 1.00 98.25 551 ALA A N 1
ATOM 4286 C CA . ALA A 1 551 ? -28.054 7.449 24.855 1.00 98.25 551 ALA A CA 1
ATOM 4287 C C . ALA A 1 551 ? -28.530 8.756 24.198 1.00 98.25 551 ALA A C 1
ATOM 4289 O O . ALA A 1 551 ? -29.735 9.016 24.119 1.00 98.25 551 ALA A O 1
ATOM 4290 N N . THR A 1 552 ? -27.594 9.600 23.776 1.00 98.38 552 THR A N 1
ATOM 4291 C CA . THR A 1 552 ? -27.872 10.912 23.166 1.00 98.38 552 THR A CA 1
ATOM 4292 C C . THR A 1 552 ? -27.373 11.014 21.733 1.00 98.38 552 THR A C 1
ATOM 4294 O O . THR A 1 552 ? -27.878 11.842 20.976 1.00 98.38 552 THR A O 1
ATOM 4297 N N . SER A 1 553 ? -26.408 10.181 21.345 1.00 98.12 553 SER A N 1
ATOM 4298 C CA . SER A 1 553 ? -25.900 10.088 19.977 1.00 98.12 553 SER A CA 1
ATOM 4299 C C . SER A 1 553 ? -25.480 8.649 19.665 1.00 98.12 553 SER A C 1
ATOM 4301 O O . SER A 1 553 ? -25.168 7.880 20.570 1.00 98.12 553 SER A O 1
ATOM 4303 N N . HIS A 1 554 ? -25.489 8.290 18.384 1.00 98.06 554 HIS A N 1
ATOM 4304 C CA . HIS A 1 554 ? -24.893 7.063 17.865 1.00 98.06 554 HIS A CA 1
ATOM 4305 C C . HIS A 1 554 ? -24.231 7.392 16.529 1.00 98.06 554 HIS A C 1
ATOM 4307 O O . HIS A 1 554 ? -24.851 8.048 15.687 1.00 98.06 554 HIS A O 1
ATOM 4313 N N . ALA A 1 555 ? -22.995 6.940 16.328 1.00 97.38 555 ALA A N 1
ATOM 4314 C CA . ALA A 1 555 ? -22.289 7.109 15.070 1.00 97.38 555 ALA A CA 1
ATOM 4315 C C . ALA A 1 555 ? -21.293 5.977 14.791 1.00 97.38 555 ALA A C 1
ATOM 4317 O O . ALA A 1 555 ? -20.418 5.705 15.609 1.00 97.38 555 ALA A O 1
ATOM 4318 N N . TYR A 1 556 ? -21.333 5.415 13.581 1.00 97.00 556 TYR A N 1
ATOM 4319 C CA . TYR A 1 556 ? -20.138 4.841 12.949 1.00 97.00 556 TYR A CA 1
ATOM 4320 C C . TYR A 1 556 ? -19.137 5.957 12.615 1.00 97.00 556 TYR A C 1
ATOM 4322 O O . TYR A 1 556 ? -19.422 6.813 11.775 1.00 97.00 556 TYR A O 1
ATOM 4330 N N . VAL A 1 557 ? -17.995 5.974 13.306 1.00 95.31 557 VAL A N 1
ATOM 4331 C CA . VAL A 1 557 ? -16.939 7.004 13.219 1.00 95.31 557 VAL A CA 1
ATOM 4332 C C . VAL A 1 557 ? -15.660 6.471 12.571 1.00 95.31 557 VAL A C 1
ATOM 4334 O O . VAL A 1 557 ? -14.553 6.909 12.889 1.00 95.31 557 VAL A O 1
ATOM 4337 N N . THR A 1 558 ? -15.796 5.499 11.670 1.00 90.12 558 THR A N 1
ATOM 4338 C CA . THR A 1 558 ? -14.673 4.818 11.007 1.00 90.12 558 THR A CA 1
ATOM 4339 C C . THR A 1 558 ? -13.780 5.782 10.218 1.00 90.12 558 THR A C 1
ATOM 4341 O O . THR A 1 558 ? -12.576 5.568 10.126 1.00 90.12 558 THR A O 1
ATOM 4344 N N . ASP A 1 559 ? -14.323 6.906 9.741 1.00 90.31 559 ASP A N 1
ATOM 4345 C CA . ASP A 1 559 ? -13.576 8.002 9.107 1.00 90.31 559 ASP A CA 1
ATOM 4346 C C . ASP A 1 559 ? -12.522 8.639 10.032 1.00 90.31 559 ASP A C 1
ATOM 4348 O O . ASP A 1 559 ? -11.460 9.074 9.578 1.00 90.31 559 ASP A O 1
ATOM 4352 N N . ARG A 1 560 ? -12.758 8.634 11.350 1.00 93.50 560 ARG A N 1
ATOM 4353 C CA . ARG A 1 560 ? -11.772 9.072 12.352 1.00 93.50 560 ARG A CA 1
ATOM 4354 C C . ARG A 1 560 ? -10.622 8.082 12.498 1.00 93.50 560 ARG A C 1
ATOM 4356 O O . ARG A 1 560 ? -9.539 8.481 12.931 1.00 93.50 560 ARG A O 1
ATOM 4363 N N . PHE A 1 561 ? -10.822 6.832 12.086 1.00 92.19 561 PHE A N 1
ATOM 4364 C CA . PHE A 1 561 ? -9.892 5.709 12.200 1.00 92.19 561 PHE A CA 1
ATOM 4365 C C . PHE A 1 561 ? -9.301 5.272 10.853 1.00 92.19 561 PHE A C 1
ATOM 4367 O O . PHE A 1 561 ? -8.987 4.104 10.643 1.00 92.19 561 PHE A O 1
ATOM 4374 N N . LEU A 1 562 ? -9.061 6.245 9.969 1.00 85.56 562 LEU A N 1
ATOM 4375 C CA . LEU A 1 562 ? -8.309 6.058 8.726 1.00 85.56 562 LEU A CA 1
ATOM 4376 C C . LEU A 1 562 ? -6.877 6.598 8.826 1.00 85.56 562 LEU A C 1
ATOM 4378 O O . LEU A 1 562 ? -6.594 7.565 9.546 1.00 85.56 562 LEU A O 1
ATOM 4382 N N . GLN A 1 563 ? -5.982 5.989 8.061 1.00 77.38 563 GLN A N 1
ATOM 4383 C CA . GLN A 1 563 ? -4.645 6.488 7.765 1.00 77.38 563 GLN A CA 1
ATOM 4384 C C . GLN A 1 563 ? -4.718 7.798 6.968 1.00 77.38 563 GLN A C 1
ATOM 4386 O O . GLN A 1 563 ? -5.742 8.139 6.377 1.00 77.38 563 GLN A O 1
ATOM 4391 N N . LEU A 1 564 ? -3.608 8.542 6.907 1.00 68.88 564 LEU A N 1
ATOM 4392 C CA . LEU A 1 564 ? -3.546 9.819 6.174 1.00 68.88 564 LEU A CA 1
ATOM 4393 C C . LEU A 1 564 ? -3.857 9.689 4.675 1.00 68.88 564 LEU A C 1
ATOM 4395 O O . LEU A 1 564 ? -4.298 10.655 4.059 1.00 68.88 564 LEU A O 1
ATOM 4399 N N . ASN A 1 565 ? -3.617 8.517 4.092 1.00 64.44 565 ASN A N 1
ATOM 4400 C CA . ASN A 1 565 ? -3.918 8.206 2.695 1.00 64.44 565 ASN A CA 1
ATOM 4401 C C . ASN A 1 565 ? -5.352 7.678 2.481 1.00 64.44 565 ASN A C 1
ATOM 4403 O O . ASN A 1 565 ? -5.703 7.366 1.348 1.00 64.44 565 ASN A O 1
ATOM 4407 N N . GLY A 1 566 ? -6.171 7.596 3.536 1.00 73.19 566 GLY A N 1
ATOM 4408 C CA . GLY A 1 566 ? -7.541 7.081 3.488 1.00 73.19 566 GLY A CA 1
ATOM 4409 C C . GLY A 1 566 ? -7.672 5.577 3.736 1.00 73.19 566 GLY A C 1
ATOM 4410 O O . GLY A 1 566 ? -8.796 5.085 3.798 1.00 73.19 566 GLY A O 1
ATOM 4411 N N . ASP A 1 567 ? -6.565 4.853 3.916 1.00 76.44 567 ASP A N 1
ATOM 4412 C CA . ASP A 1 567 ? -6.603 3.417 4.197 1.00 76.44 567 ASP A CA 1
ATOM 4413 C C . ASP A 1 567 ? -7.157 3.126 5.595 1.00 76.44 567 ASP A C 1
ATOM 4415 O O . ASP A 1 567 ? -6.975 3.895 6.542 1.00 76.44 567 ASP A O 1
ATOM 4419 N N . ARG A 1 568 ? -7.813 1.975 5.743 1.00 82.94 568 ARG A N 1
ATOM 4420 C CA . ARG A 1 568 ? -8.352 1.519 7.027 1.00 82.94 568 ARG A CA 1
ATOM 4421 C C . ARG A 1 568 ? -7.244 1.161 8.028 1.00 82.94 568 ARG A C 1
ATOM 4423 O O . ARG A 1 568 ? -6.142 0.783 7.629 1.00 82.94 568 ARG A O 1
ATOM 4430 N N . LEU A 1 569 ? -7.534 1.302 9.324 1.00 87.50 569 LEU A N 1
ATOM 4431 C CA . LEU A 1 569 ? -6.667 0.860 10.433 1.00 87.50 569 LEU A CA 1
ATOM 4432 C C . LEU A 1 569 ? -7.132 -0.452 11.081 1.00 87.50 569 LEU A C 1
ATOM 4434 O O . LEU A 1 569 ? -6.359 -1.097 11.777 1.00 87.50 569 LEU A O 1
ATOM 4438 N N . SER A 1 570 ? -8.384 -0.825 10.846 1.00 89.38 570 SER A N 1
ATOM 4439 C CA . SER A 1 570 ? -9.008 -2.087 11.229 1.00 89.38 570 SER A CA 1
ATOM 4440 C C . SER A 1 570 ? -9.998 -2.462 10.127 1.00 89.38 570 SER A C 1
ATOM 4442 O O . SER A 1 570 ? -10.400 -1.623 9.319 1.00 89.38 570 SER A O 1
ATOM 4444 N N . ASP A 1 571 ? -10.308 -3.741 10.050 1.00 86.12 571 ASP A N 1
ATOM 4445 C CA . ASP A 1 571 ? -11.340 -4.352 9.226 1.00 86.12 571 ASP A CA 1
ATOM 4446 C C . ASP A 1 571 ? -12.752 -4.114 9.773 1.00 86.12 571 ASP A C 1
ATOM 4448 O O . ASP A 1 571 ? -13.693 -4.283 9.013 1.00 86.12 571 ASP A O 1
ATOM 4452 N N . HIS A 1 572 ? -12.901 -3.637 11.013 1.00 91.56 572 HIS A N 1
ATOM 4453 C CA . HIS A 1 572 ? -14.187 -3.288 11.623 1.00 91.56 572 HIS A CA 1
ATOM 4454 C C . HIS A 1 572 ? -14.468 -1.777 11.624 1.00 91.56 572 HIS A C 1
ATOM 4456 O O . HIS A 1 572 ? -13.569 -0.925 11.582 1.00 91.56 572 HIS A O 1
ATOM 4462 N N . ASN A 1 573 ? -15.751 -1.428 11.752 1.00 90.75 573 ASN A N 1
ATOM 4463 C CA . ASN A 1 573 ? -16.184 -0.055 12.000 1.00 90.75 573 ASN A CA 1
ATOM 4464 C C . ASN A 1 573 ? -16.031 0.341 13.469 1.00 90.75 573 ASN A C 1
ATOM 4466 O O . ASN A 1 573 ? -16.413 -0.389 14.377 1.00 90.75 573 ASN A O 1
ATOM 4470 N N . ALA A 1 574 ? -15.601 1.578 13.712 1.00 94.62 574 ALA A N 1
ATOM 4471 C CA . ALA A 1 574 ? -15.609 2.139 15.059 1.00 94.62 574 ALA A CA 1
ATOM 4472 C C . ALA A 1 574 ? -17.005 2.683 15.409 1.00 94.62 574 ALA A C 1
ATOM 4474 O O . ALA A 1 574 ? -17.520 3.559 14.709 1.00 94.62 574 ALA A O 1
ATOM 4475 N N . VAL A 1 575 ? -17.596 2.219 16.515 1.00 97.44 575 VAL A N 1
ATOM 4476 C CA . VAL A 1 575 ? -18.901 2.686 17.017 1.00 97.44 575 VAL A CA 1
ATOM 4477 C C . VAL A 1 575 ? -18.710 3.662 18.179 1.00 97.44 575 VAL A C 1
ATOM 4479 O O . VAL A 1 575 ? -18.025 3.356 19.152 1.00 97.44 575 VAL A O 1
ATOM 4482 N N . LEU A 1 576 ? -19.342 4.834 18.097 1.00 98.00 576 LEU A N 1
ATOM 4483 C CA . LEU A 1 576 ? -19.346 5.855 19.146 1.00 98.00 576 LEU A CA 1
ATOM 4484 C C . LEU A 1 576 ? -20.774 6.148 19.611 1.00 98.00 576 LEU A C 1
ATOM 4486 O O . LEU A 1 576 ? -21.658 6.407 18.792 1.00 98.00 576 LEU A O 1
ATOM 4490 N N . VAL A 1 577 ? -20.978 6.167 20.929 1.00 98.62 577 VAL A N 1
ATOM 4491 C CA . VAL A 1 577 ? -22.249 6.531 21.567 1.00 98.62 577 VAL A CA 1
ATOM 4492 C C . VAL A 1 577 ? -21.982 7.481 22.725 1.00 98.62 577 VAL A C 1
ATOM 4494 O O . VAL A 1 577 ? -21.229 7.145 23.639 1.00 98.62 577 VAL A O 1
ATOM 4497 N N . ASP A 1 578 ? -22.637 8.641 22.711 1.00 98.38 578 ASP A N 1
ATOM 4498 C CA . ASP A 1 578 ? -22.650 9.547 23.859 1.00 98.38 578 ASP A CA 1
ATOM 4499 C C . ASP A 1 578 ? -23.803 9.190 24.801 1.00 98.38 578 ASP A C 1
ATOM 4501 O O . ASP A 1 578 ? -24.924 8.911 24.361 1.00 98.38 578 ASP A O 1
ATOM 4505 N N . PHE A 1 579 ? -23.544 9.263 26.107 1.00 98.19 579 PHE A N 1
ATOM 4506 C CA . PHE A 1 579 ? -24.541 9.040 27.149 1.00 98.19 579 PHE A CA 1
ATOM 4507 C C . PHE A 1 579 ? -24.711 10.268 28.042 1.00 98.19 579 PHE A C 1
ATOM 4509 O O . PHE A 1 579 ? -23.745 10.811 28.576 1.00 98.19 579 PHE A O 1
ATOM 4516 N N . ALA A 1 580 ? -25.965 10.638 28.294 1.00 97.69 580 ALA A N 1
ATOM 4517 C CA . ALA A 1 580 ? -26.348 11.470 29.426 1.00 97.69 580 ALA A CA 1
ATOM 4518 C C . ALA A 1 580 ? -26.796 10.584 30.595 1.00 97.69 580 ALA A C 1
ATOM 4520 O O . ALA A 1 580 ? -27.436 9.545 30.393 1.00 97.69 580 ALA A O 1
ATOM 4521 N N . TRP A 1 581 ? -26.498 11.007 31.825 1.00 96.94 581 TRP A N 1
ATOM 4522 C CA . TRP A 1 581 ? -26.897 10.271 33.021 1.00 96.94 581 TRP A CA 1
ATOM 4523 C C . TRP A 1 581 ? -27.263 11.176 34.201 1.00 96.94 581 TRP A C 1
ATOM 4525 O O . TRP A 1 581 ? -26.825 12.323 34.284 1.00 96.94 581 TRP A O 1
ATOM 4535 N N . SER A 1 582 ? -28.072 10.644 35.119 1.00 96.81 582 SER A N 1
ATOM 4536 C CA . SER A 1 582 ? -28.399 11.261 36.415 1.00 96.81 582 SER A CA 1
ATOM 4537 C C . SER A 1 582 ? -28.438 10.201 37.515 1.00 96.81 582 SER A C 1
ATOM 4539 O O . SER A 1 582 ? -28.899 9.089 37.246 1.00 96.81 582 SER A O 1
ATOM 4541 N N . ALA A 1 583 ? -27.991 10.541 38.726 1.00 90.38 583 ALA A N 1
ATOM 4542 C CA . ALA A 1 583 ? -27.951 9.646 39.886 1.00 90.38 583 ALA A CA 1
ATOM 4543 C C . ALA A 1 583 ? -28.740 10.196 41.078 1.00 90.38 583 ALA A C 1
ATOM 4545 O O . ALA A 1 583 ? -28.770 11.442 41.223 1.00 90.38 583 ALA A O 1
#

Organism: NCBI:txid357750

Secondary structure (DSSP, 8-state):
-----HHHHHHHHHHHHHHHHHHHHHHHH----S--EE--SS-------SSPPP---B-TT-TT--SPEEEEEE-TTS--TTHHHHTTTSEEEEEETT----SS--BS--S-S-STHHHHHHHHHHHTGGG--TT-EEEEES-SB-TTS-STT-BHHHHHHH--HHHHHTTTSEEES---GGGSS-STTT---TTSHHHHHHHHH-TT-HHHHHHHHHHHHHHHHHHSS--GGG-SSS--TT------STT-EEE-HHHHHTS-HHHHHHHHHHHHSTTTS-SSHHHHHHHHHHHHHHHHHS-TTS-EEHHHHHHHHS--HHHHHHHHH----TTS-TT-HHHHHHHHHHHHHHS--SEEEE-S-SS-HHHHHHH---SEEPPP--STTT----EEEESS-EEEEEEEE-S---STTSGGGTT-EEEEEEEEEETTEEEEEEEEE---S-SHHHHHHHHHHHHHHHHHHHHHSTTS-EEEEEE----SS-TT--THHHHHHH--EEHHHHHTSTTS--SSPPBPPSS---TTSBPSEEEEEE--SS-EEEEEEEEE-GGGGB-TTS-BSSSSPPEEEEEEEE-